Protein 2CFM (pdb70)

Foldseek 3Di:
DLVLLLVLLVVLVVDDFPVNLQSLLVVLLVDDLVCLQQVLQVNVLELDQQQPQFAQPDDPQLLLLLLVLQCPDSVQLVVVCVVVVASLLSSLVSLQNSCVVPNAFPDDDPVLLSVLSRVNSVQDPDPSSVVNSPSSSNVSSDHSSSSSSSSCSNNVHDRPDDPLSLLSSLVSLVADSVLLVQLVLFCGSSVSSSQCNPPNHVSSVPRHRDQPGDFFAAAAAAAALVRLCVLPLKWKKFQAAAAWKWKWWAAALDIWIATNQSHGQCVLCVVLSVQCSVFFAANTWMWMFGKFWADPVRDTDHNVLRVVSSVCPDPSPPVHTDIATAIEFIQDGDHRGQQAPFRLVRLVVVVVRTPDDPHYHHTDIDMDSDSVVLVVVQVVSVCPGFGMGAARGDGGRGPDHDSRHYHYGPAFWFWWWFFKFFQDDDVRNLWGQKTFTFAADSNSRDTWTAEMERAAADVVNRVVCRVLVVQFPDDDHRMTGGDGWWIFTWHAPAWDQDPPTPLRIHGHHIHTDGTPNSHTNNRGHHSVSSVSVNVVVVVCVPPDD

Secondary structure (DSSP, 8-state):
-HHHHHHHHHHHHT---HHHHHHHHHHHHHS-GGGTTTHHHHHTT-SS-TT--------HHHHHHHH---S--HHHHHHHHHHHS-HHHHHHHHHHHHTTT--------HHHHHHHHHHHHH--SSSHHHHHHHHHHHH----HHHHHHHHHHHHT------HHHHHHHH------HHHHHHH-----HHHHHHHHHHHHHHHHHH----TTSPPP--EEEES-HHHHHH----EEEE-B--SEEEEEEEETTEEEEE-TT--B-GGG-HHHHHHHHHHB-SSEEEEEEEEEEB-TTSSBPPTHHHHHHHH--S-TT---S-EEEEEEEEEEETTEE-TTS-HHHHHHHHHHHB---SSEEE--EEEES-HHHHHHHHHHHH----B--B-TT----TT--EEEEEEE-----EEEEEEEEEE-SGGGTTSEEEEEEEEE-TTT--EEEEEEE-SS--HHHHHHHH--GGGEEEEETTEEEE-S--EEEEE-SEEE--SSSTTS-EEES-EEEEE-TTS-GGGSPBHHHHHHHHHHHH--TT---

Structure (mmCIF, N/CA/C/O backbone):
data_2CFM
#
_entry.id   2CFM
#
_cell.length_a   60.866
_cell.length_b   87.399
_cell.length_c   62.648
_cell.angle_alpha   90.00
_cell.angle_beta   109.22
_cell.angle_gamma   90.00
#
_symmetry.space_group_name_H-M   'P 1 21 1'
#
loop_
_entity.id
_entity.type
_entity.pdbx_description
1 polymer 'THERMOSTABLE DNA LIGASE'
2 non-polymer 'MAGNESIUM ION'
3 non-polymer 'ADENOSINE MONOPHOSPHATE'
4 water water
#
loop_
_atom_site.group_PDB
_atom_site.id
_atom_site.type_symbol
_atom_site.label_atom_id
_atom_site.label_alt_id
_atom_site.label_comp_id
_atom_site.label_asym_id
_atom_site.label_entity_id
_atom_site.label_seq_id
_atom_site.pdbx_PDB_ins_code
_atom_site.Cartn_x
_atom_site.Cartn_y
_atom_site.Cartn_z
_atom_site.occupancy
_atom_site.B_iso_or_equiv
_atom_site.auth_seq_id
_atom_site.auth_comp_id
_atom_site.auth_asym_id
_atom_site.auth_atom_id
_atom_site.pdbx_PDB_model_num
ATOM 9 N N . ARG A 1 2 ? 74.810 6.379 26.468 1.00 20.79 2 ARG A N 1
ATOM 10 C CA . ARG A 1 2 ? 73.974 6.999 27.481 1.00 21.28 2 ARG A CA 1
ATOM 11 C C . ARG A 1 2 ? 72.726 7.643 26.901 1.00 17.86 2 ARG A C 1
ATOM 12 O O . ARG A 1 2 ? 72.754 8.215 25.814 1.00 15.84 2 ARG A O 1
ATOM 13 N N . TYR A 1 3 ? 71.623 7.545 27.632 1.00 15.22 3 TYR A N 1
ATOM 14 C CA . TYR A 1 3 ? 70.385 8.167 27.176 1.00 14.30 3 TYR A CA 1
ATOM 15 C C . TYR A 1 3 ? 70.598 9.686 27.102 1.00 14.37 3 TYR A C 1
ATOM 16 O O . TYR A 1 3 ? 69.899 10.389 26.376 1.00 15.18 3 TYR A O 1
ATOM 25 N N . LEU A 1 4 ? 71.559 10.191 27.874 1.00 14.55 4 LEU A N 1
ATOM 26 C CA . LEU A 1 4 ? 71.871 11.623 27.887 1.00 16.34 4 LEU A CA 1
ATOM 27 C C . LEU A 1 4 ? 72.241 12.108 26.479 1.00 14.68 4 LEU A C 1
ATOM 28 O O . LEU A 1 4 ? 71.869 13.199 26.069 1.00 13.61 4 LEU A O 1
ATOM 33 N N . GLU A 1 5 ? 72.995 11.298 25.745 1.00 14.94 5 GLU A N 1
ATOM 34 C CA . GLU A 1 5 ? 73.397 11.687 24.396 1.00 16.07 5 GLU A CA 1
ATOM 35 C C . GLU A 1 5 ? 72.175 11.822 23.499 1.00 14.72 5 GLU A C 1
ATOM 36 O O . GLU A 1 5 ? 72.118 12.696 22.631 1.00 14.43 5 GLU A O 1
ATOM 42 N N . LEU A 1 6 ? 71.195 10.960 23.723 1.00 13.78 6 LEU A N 1
ATOM 43 C CA . LEU A 1 6 ? 69.976 10.994 22.931 1.00 13.67 6 LEU A CA 1
ATOM 44 C C . LEU A 1 6 ? 69.156 12.213 23.370 1.00 12.56 6 LEU A C 1
ATOM 45 O O . LEU A 1 6 ? 68.587 12.917 22.543 1.00 12.73 6 LEU A O 1
ATOM 50 N N . ALA A 1 7 ? 69.114 12.475 24.669 1.00 10.90 7 ALA A N 1
ATOM 51 C CA . ALA A 1 7 ? 68.388 13.649 25.165 1.00 11.54 7 ALA A CA 1
ATOM 52 C C . ALA A 1 7 ? 69.036 14.903 24.584 1.00 11.25 7 ALA A C 1
ATOM 53 O O . ALA A 1 7 ? 68.332 15.858 24.237 1.00 13.10 7 ALA A O 1
ATOM 55 N N . GLN A 1 8 ? 70.361 14.895 24.492 1.00 12.02 8 GLN A N 1
ATOM 56 C CA . GLN A 1 8 ? 71.085 16.029 23.940 1.00 12.72 8 GLN A CA 1
ATOM 57 C C . GLN A 1 8 ? 70.784 16.232 22.467 1.00 12.70 8 GLN A C 1
ATOM 58 O O . GLN A 1 8 ? 70.799 17.370 21.972 1.00 12.62 8 GLN A O 1
ATOM 64 N N . LEU A 1 9 ? 70.505 15.128 21.772 1.00 12.32 9 LEU A N 1
ATOM 65 C CA . LEU A 1 9 ? 70.147 15.187 20.359 1.00 13.30 9 LEU A CA 1
ATOM 66 C C . LEU A 1 9 ? 68.759 15.830 20.256 1.00 11.76 9 LEU A C 1
ATOM 67 O O . LEU A 1 9 ? 68.544 16.735 19.450 1.00 12.90 9 LEU A O 1
ATOM 72 N N . TYR A 1 10 ? 67.812 15.371 21.065 1.00 12.27 10 TYR A N 1
ATOM 73 C CA . TYR A 1 10 ? 66.461 15.940 21.042 1.00 13.27 10 TYR A CA 1
ATOM 74 C C . TYR A 1 10 ? 66.527 17.450 21.241 1.00 14.56 10 TYR A C 1
ATOM 75 O O . TYR A 1 10 ? 65.868 18.225 20.553 1.00 13.77 10 TYR A O 1
ATOM 84 N N . GLN A 1 11 ? 67.339 17.859 22.201 1.00 14.25 11 GLN A N 1
ATOM 85 C CA . GLN A 1 11 ? 67.484 19.276 22.491 1.00 14.94 11 GLN A CA 1
ATOM 86 C C . GLN A 1 11 ? 68.034 20.041 21.286 1.00 15.49 11 GLN A C 1
ATOM 87 O O . GLN A 1 11 ? 67.517 21.108 20.938 1.00 16.59 11 GLN A O 1
ATOM 93 N N . LYS A 1 12 ? 69.077 19.516 20.657 1.00 14.90 12 LYS A N 1
ATOM 94 C CA . LYS A 1 12 ? 69.641 20.192 19.499 1.00 15.24 12 LYS A CA 1
ATOM 95 C C . LYS A 1 12 ? 68.602 20.252 18.387 1.00 16.25 12 LYS A C 1
ATOM 96 O O . LYS A 1 12 ? 68.497 21.256 17.676 1.00 18.25 12 LYS A O 1
ATOM 102 N N . LEU A 1 13 ? 67.843 19.172 18.224 1.00 14.19 13 LEU A N 1
ATOM 103 C CA . LEU A 1 13 ? 66.816 19.117 17.186 1.00 13.69 13 LEU A CA 1
ATOM 104 C C . LEU A 1 13 ? 65.759 20.184 17.428 1.00 17.17 13 LEU A C 1
ATOM 105 O O . LEU A 1 13 ? 65.275 20.827 16.495 1.00 16.62 13 LEU A O 1
ATOM 110 N N . GLU A 1 14 ? 65.397 20.384 18.684 1.00 17.36 14 GLU A N 1
ATOM 111 C CA . GLU A 1 14 ? 64.402 21.398 18.982 1.00 19.64 14 GLU A CA 1
ATOM 112 C C . GLU A 1 14 ? 64.948 22.811 18.801 1.00 21.02 14 GLU A C 1
ATOM 113 O O . GLU A 1 14 ? 64.180 23.763 18.620 1.00 23.00 14 GLU A O 1
ATOM 119 N N . LYS A 1 15 ? 66.265 22.961 18.848 1.00 20.14 15 LYS A N 1
ATOM 120 C CA . LYS A 1 15 ? 66.848 24.291 18.728 1.00 20.51 15 LYS A CA 1
ATOM 121 C C . LYS A 1 15 ? 67.115 24.776 17.312 1.00 19.86 15 LYS A C 1
ATOM 122 O O . LYS A 1 15 ? 67.681 25.844 17.103 1.00 20.99 15 LYS A O 1
ATOM 128 N N . THR A 1 16 ? 66.697 23.992 16.327 1.00 19.07 16 THR A N 1
ATOM 129 C CA . THR A 1 16 ? 66.855 24.417 14.948 1.00 16.59 16 THR A CA 1
ATOM 130 C C . THR A 1 16 ? 65.557 24.162 14.207 1.00 17.40 16 THR A C 1
ATOM 131 O O . THR A 1 16 ? 64.826 23.221 14.517 1.00 16.08 16 THR A O 1
ATOM 135 N N . THR A 1 17 ? 65.262 25.025 13.247 1.00 15.57 17 THR A N 1
ATOM 136 C CA . THR A 1 17 ? 64.063 24.895 12.439 1.00 16.93 17 THR A CA 1
ATOM 137 C C . THR A 1 17 ? 64.450 24.301 11.101 1.00 16.39 17 THR A C 1
ATOM 138 O O . THR A 1 17 ? 63.590 23.982 10.277 1.00 16.98 17 THR A O 1
ATOM 150 N N . LYS A 1 19 ? 65.611 21.768 8.350 1.00 17.50 19 LYS A N 1
ATOM 151 C CA . LYS A 1 19 ? 65.597 20.351 8.050 1.00 20.16 19 LYS A CA 1
ATOM 152 C C . LYS A 1 19 ? 67.001 19.798 7.778 1.00 17.12 19 LYS A C 1
ATOM 153 O O . LYS A 1 19 ? 67.313 18.707 8.229 1.00 15.72 19 LYS A O 1
ATOM 159 N N . LEU A 1 20 ? 67.845 20.539 7.061 1.00 16.14 20 LEU A N 1
ATOM 160 C CA . LEU A 1 20 ? 69.203 20.058 6.755 1.00 16.66 20 LEU A CA 1
ATOM 161 C C . LEU A 1 20 ? 70.059 19.905 7.991 1.00 13.98 20 LEU A C 1
ATOM 162 O O . LEU A 1 20 ? 70.904 19.011 8.071 1.00 12.95 20 LEU A O 1
ATOM 167 N N . ILE A 1 21 ? 69.864 20.803 8.943 1.00 12.08 21 ILE A N 1
ATOM 168 C CA . ILE A 1 21 ? 70.625 20.740 10.182 1.00 11.25 21 ILE A CA 1
ATOM 169 C C . ILE A 1 21 ? 70.113 19.542 10.982 1.00 10.54 21 ILE A C 1
ATOM 170 O O . ILE A 1 21 ? 70.890 18.793 11.556 1.00 11.92 21 ILE A O 1
ATOM 175 N N . LYS A 1 22 ? 68.799 19.372 11.025 1.00 12.32 22 LYS A N 1
ATOM 176 C CA . LYS A 1 22 ? 68.223 18.231 11.745 1.00 11.23 22 LYS A CA 1
ATOM 177 C C . LYS A 1 22 ? 68.726 16.911 11.144 1.00 12.32 22 LYS A C 1
ATOM 178 O O . LYS A 1 22 ? 69.066 15.981 11.862 1.00 11.98 22 LYS A O 1
ATOM 184 N N . THR A 1 23 ? 68.780 16.844 9.822 1.00 10.37 23 THR A N 1
ATOM 185 C CA . THR A 1 23 ? 69.228 15.625 9.145 1.00 12.02 23 THR A CA 1
ATOM 186 C C . THR A 1 23 ? 70.648 15.267 9.556 1.00 12.64 23 THR A C 1
ATOM 187 O O . THR A 1 23 ? 70.960 14.124 9.864 1.00 11.39 23 THR A O 1
ATOM 191 N N . ARG A 1 24 ? 71.487 16.286 9.587 1.00 11.59 24 ARG A N 1
ATOM 192 C CA . ARG A 1 24 ? 72.893 16.172 9.933 1.00 12.89 24 ARG A CA 1
ATOM 193 C C . ARG A 1 24 ? 73.017 15.687 11.358 1.00 11.84 24 ARG A C 1
ATOM 194 O O . ARG A 1 24 ? 73.784 14.790 11.661 1.00 10.81 24 ARG A O 1
ATOM 202 N N . LEU A 1 25 ? 72.287 16.341 12.245 1.00 11.91 25 LEU A N 1
ATOM 203 C CA . LEU A 1 25 ? 72.309 15.977 13.656 1.00 10.78 25 LEU A CA 1
ATOM 204 C C . LEU A 1 25 ? 71.943 14.510 13.839 1.00 11.61 25 LEU A C 1
ATOM 205 O O . LEU A 1 25 ? 72.629 13.761 14.558 1.00 11.69 25 LEU A O 1
ATOM 210 N N . VAL A 1 26 ? 70.861 14.102 13.194 1.00 10.29 26 VAL A N 1
ATOM 211 C CA . VAL A 1 26 ? 70.414 12.718 13.306 1.00 10.23 26 VAL A CA 1
ATOM 212 C C . VAL A 1 26 ? 71.427 11.763 12.692 1.00 10.13 26 VAL A C 1
ATOM 213 O O . VAL A 1 26 ? 71.695 10.712 13.256 1.00 11.54 26 VAL A O 1
ATOM 217 N N . ALA A 1 27 ? 71.975 12.120 11.539 1.00 11.14 27 ALA A N 1
ATOM 218 C CA . ALA A 1 27 ? 72.958 11.262 10.881 1.00 11.55 27 ALA A CA 1
ATOM 219 C C . ALA A 1 27 ? 74.192 11.088 11.759 1.00 12.26 27 ALA A C 1
ATOM 220 O O . ALA A 1 27 ? 74.688 9.973 11.938 1.00 14.42 27 ALA A O 1
ATOM 222 N N . ASP A 1 28 ? 74.692 12.188 12.305 1.00 12.56 28 ASP A N 1
ATOM 223 C CA . ASP A 1 28 ? 75.885 12.095 13.140 1.00 14.08 28 ASP A CA 1
ATOM 224 C C . ASP A 1 28 ? 75.632 11.198 14.332 1.00 13.60 28 ASP A C 1
ATOM 225 O O . ASP A 1 28 ? 76.490 10.396 14.729 1.00 13.81 28 ASP A O 1
ATOM 230 N N . PHE A 1 29 ? 74.452 11.332 14.902 1.00 13.14 29 PHE A N 1
ATOM 231 C CA . PHE A 1 29 ? 74.076 10.517 16.038 1.00 13.06 29 PHE A CA 1
ATOM 232 C C . PHE A 1 29 ? 74.002 9.038 15.604 1.00 14.00 29 PHE A C 1
ATOM 233 O O . PHE A 1 29 ? 74.577 8.161 16.261 1.00 15.18 29 PHE A O 1
ATOM 241 N N . LEU A 1 30 ? 73.319 8.763 14.491 1.00 12.14 30 LEU A N 1
ATOM 242 C CA . LEU A 1 30 ? 73.190 7.383 14.019 1.00 11.97 30 LEU A CA 1
ATOM 243 C C . LEU A 1 30 ? 74.555 6.733 13.879 1.00 13.82 30 LEU A C 1
ATOM 244 O O . LEU A 1 30 ? 74.711 5.552 14.171 1.00 13.63 30 LEU A O 1
ATOM 249 N N . LYS A 1 31 ? 75.537 7.502 13.432 1.00 14.61 31 LYS A N 1
ATOM 250 C CA . LYS A 1 31 ? 76.890 6.979 13.277 1.00 17.34 31 LYS A CA 1
ATOM 251 C C . LYS A 1 31 ? 77.494 6.520 14.599 1.00 18.27 31 LYS A C 1
ATOM 252 O O . LYS A 1 31 ? 78.365 5.649 14.608 1.00 18.36 31 LYS A O 1
ATOM 258 N N . LYS A 1 32 ? 77.068 7.118 15.705 1.00 17.91 32 LYS A N 1
ATOM 259 C CA . LYS A 1 32 ? 77.637 6.757 17.008 1.00 21.67 32 LYS A CA 1
ATOM 260 C C . LYS A 1 32 ? 76.894 5.665 17.747 1.00 21.81 32 LYS A C 1
ATOM 261 O O . LYS A 1 32 ? 77.415 5.099 18.696 1.00 22.32 32 LYS A O 1
ATOM 267 N N . VAL A 1 33 ? 75.668 5.393 17.319 1.00 21.46 33 VAL A N 1
ATOM 268 C CA . VAL A 1 33 ? 74.826 4.371 17.935 1.00 22.48 33 VAL A CA 1
ATOM 269 C C . VAL A 1 33 ? 75.466 2.984 17.827 1.00 22.41 33 VAL A C 1
ATOM 270 O O . VAL A 1 33 ? 75.962 2.621 16.771 1.00 21.96 33 VAL A O 1
ATOM 274 N N . PRO A 1 34 ? 75.484 2.208 18.930 1.00 21.99 34 PRO A N 1
ATOM 275 C CA . PRO A 1 34 ? 76.064 0.861 18.872 1.00 21.49 34 PRO A CA 1
ATOM 276 C C . PRO A 1 34 ? 75.216 0.038 17.891 1.00 22.45 34 PRO A C 1
ATOM 277 O O . PRO A 1 34 ? 73.993 0.226 17.813 1.00 19.86 34 PRO A O 1
ATOM 281 N N . ASP A 1 35 ? 75.851 -0.878 17.159 1.00 21.81 35 ASP A N 1
ATOM 282 C CA . ASP A 1 35 ? 75.136 -1.707 16.202 1.00 21.88 35 ASP A CA 1
ATOM 283 C C . ASP A 1 35 ? 73.850 -2.307 16.777 1.00 21.52 35 ASP A C 1
ATOM 284 O O . ASP A 1 35 ? 72.814 -2.286 16.117 1.00 20.94 35 ASP A O 1
ATOM 289 N N . ASP A 1 36 ? 73.884 -2.812 18.009 1.00 20.16 36 ASP A N 1
ATOM 290 C CA . ASP A 1 36 ? 72.682 -3.437 18.549 1.00 20.50 36 ASP A CA 1
ATOM 291 C C . ASP A 1 36 ? 71.574 -2.496 19.020 1.00 20.86 36 ASP A C 1
ATOM 292 O O . ASP A 1 36 ? 70.598 -2.940 19.620 1.00 23.53 36 ASP A O 1
ATOM 297 N N . HIS A 1 37 ? 71.724 -1.204 18.746 1.00 18.86 37 HIS A N 1
ATOM 298 C CA . HIS A 1 37 ? 70.700 -0.224 19.093 1.00 17.18 37 HIS A CA 1
ATOM 299 C C . HIS A 1 37 ? 70.004 0.221 17.793 1.00 15.55 37 HIS A C 1
ATOM 300 O O . HIS A 1 37 ? 68.925 0.803 17.824 1.00 15.67 37 HIS A O 1
ATOM 307 N N . LEU A 1 38 ? 70.619 -0.088 16.658 1.00 15.40 38 LEU A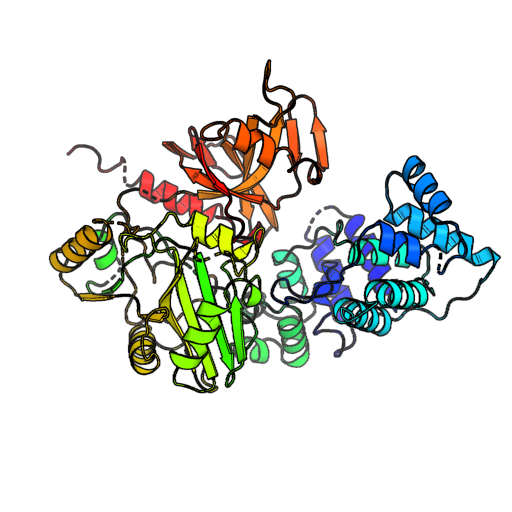 N 1
ATOM 308 C CA . LEU A 1 38 ? 70.081 0.359 15.372 1.00 15.95 38 LEU A CA 1
ATOM 309 C C . LEU A 1 38 ? 68.655 -0.053 15.064 1.00 16.23 38 LEU A C 1
ATOM 310 O O . LEU A 1 38 ? 67.899 0.724 14.475 1.00 14.99 38 LEU A O 1
ATOM 315 N N . GLU A 1 39 ? 68.262 -1.249 15.488 1.00 16.32 39 GLU A N 1
ATOM 316 C CA . GLU A 1 39 ? 66.918 -1.732 15.182 1.00 17.76 39 GLU A CA 1
ATOM 317 C C . GLU A 1 39 ? 65.797 -0.941 15.817 1.00 17.06 39 GLU A C 1
ATOM 318 O O . GLU A 1 39 ? 64.658 -0.966 15.345 1.00 15.27 39 GLU A O 1
ATOM 324 N N . PHE A 1 40 ? 66.103 -0.223 16.888 1.00 14.91 40 PHE A N 1
ATOM 325 C CA . PHE A 1 40 ? 65.074 0.573 17.515 1.00 15.82 40 PHE A CA 1
ATOM 326 C C . PHE A 1 40 ? 65.399 2.060 17.604 1.00 13.45 40 PHE A C 1
ATOM 327 O O . PHE A 1 40 ? 64.507 2.854 17.820 1.00 14.74 40 PHE A O 1
ATOM 335 N N . ILE A 1 41 ? 66.661 2.436 17.438 1.00 14.13 41 ILE A N 1
ATOM 336 C CA . ILE A 1 41 ? 67.027 3.842 17.594 1.00 13.96 41 ILE A CA 1
ATOM 337 C C . ILE A 1 41 ? 66.266 4.823 16.702 1.00 14.32 41 ILE A C 1
ATOM 338 O O . ILE A 1 41 ? 65.941 5.930 17.124 1.00 13.45 41 ILE A O 1
ATOM 343 N N . PRO A 1 42 ? 65.950 4.426 15.465 1.00 13.89 42 PRO A N 1
ATOM 344 C CA . PRO A 1 42 ? 65.223 5.379 14.624 1.00 13.95 42 PRO A CA 1
ATOM 345 C C . PRO A 1 42 ? 63.893 5.772 15.229 1.00 12.92 42 PRO A C 1
ATOM 346 O O . PRO A 1 42 ? 63.504 6.949 15.169 1.00 14.11 42 PRO A O 1
ATOM 350 N N . TYR A 1 43 ? 63.201 4.813 15.846 1.00 12.87 43 TYR A N 1
ATOM 351 C CA . TYR A 1 43 ? 61.924 5.141 16.448 1.00 13.45 43 TYR A CA 1
ATOM 352 C C . TYR A 1 43 ? 62.107 6.037 17.652 1.00 14.63 43 TYR A C 1
ATOM 353 O O . TYR A 1 43 ? 61.379 7.012 17.829 1.00 14.40 43 TYR A O 1
ATOM 362 N N . LEU A 1 44 ? 63.111 5.745 18.461 1.00 13.52 44 LEU A N 1
ATOM 363 C CA . LEU A 1 44 ? 63.370 6.578 19.625 1.00 14.18 44 LEU A CA 1
ATOM 364 C C . LEU A 1 44 ? 63.737 7.996 19.175 1.00 15.04 44 LEU A C 1
ATOM 365 O O . LEU A 1 44 ? 63.406 8.972 19.849 1.00 14.80 44 LEU A O 1
ATOM 370 N N . ILE A 1 45 ? 64.414 8.113 18.038 1.00 14.95 45 ILE A N 1
ATOM 371 C CA . ILE A 1 45 ? 64.783 9.429 17.517 1.00 17.79 45 ILE A CA 1
ATOM 372 C C . ILE A 1 45 ? 63.537 10.207 17.131 1.00 19.89 45 ILE A C 1
ATOM 373 O O . ILE A 1 45 ? 63.522 11.422 17.250 1.00 21.33 45 ILE A O 1
ATOM 378 N N . LEU A 1 46 ? 62.506 9.497 16.673 1.00 21.90 46 LEU A N 1
ATOM 379 C CA . LEU A 1 46 ? 61.223 10.103 16.311 1.00 25.39 46 LEU A CA 1
ATOM 380 C C . LEU A 1 46 ? 60.429 10.292 17.606 1.00 26.26 46 LEU A C 1
ATOM 381 O O . LEU A 1 46 ? 59.298 10.785 17.588 1.00 28.77 46 LEU A O 1
ATOM 386 N N . GLY A 1 47 ? 61.022 9.890 18.727 1.00 25.67 47 GLY A N 1
ATOM 387 C CA . GLY A 1 47 ? 60.355 10.007 20.016 1.00 23.72 47 GLY A CA 1
ATOM 388 C C . GLY A 1 47 ? 59.280 8.943 20.210 1.00 23.29 47 GLY A C 1
ATOM 389 O O . GLY A 1 47 ? 58.342 9.118 20.982 1.00 21.18 47 GLY A O 1
ATOM 390 N N . GLU A 1 48 ? 59.417 7.839 19.486 1.00 22.21 48 GLU A N 1
ATOM 391 C CA . GLU A 1 48 ? 58.471 6.731 19.563 1.00 23.25 48 GLU A CA 1
ATOM 392 C C . GLU A 1 48 ? 59.223 5.523 20.070 1.00 21.04 48 GLU A C 1
ATOM 393 O O . GLU A 1 48 ? 60.434 5.444 19.915 1.00 22.35 48 GLU A O 1
ATOM 399 N N . VAL A 1 49 ? 58.524 4.581 20.682 1.00 20.08 49 VAL A N 1
ATOM 400 C CA . VAL A 1 49 ? 59.204 3.391 21.141 1.00 19.92 49 VAL A CA 1
ATOM 401 C C . VAL A 1 49 ? 59.107 2.302 20.096 1.00 16.99 49 VAL A C 1
ATOM 402 O O . VAL A 1 49 ? 60.031 1.532 19.929 1.00 16.80 49 VAL A O 1
ATOM 406 N N . PHE A 1 50 ? 57.976 2.246 19.398 1.00 17.26 50 PHE A N 1
ATOM 407 C CA . PHE A 1 50 ? 57.759 1.213 18.392 1.00 15.64 50 PHE A CA 1
ATOM 408 C C . PHE A 1 50 ? 57.270 1.792 17.078 1.00 16.82 50 PHE A C 1
ATOM 409 O O . PHE A 1 50 ? 56.796 2.921 17.015 1.00 15.22 50 PHE A O 1
ATOM 417 N N . PRO A 1 51 ? 57.358 0.992 16.013 1.00 16.79 51 PRO A N 1
ATOM 418 C CA . PRO A 1 51 ? 56.898 1.412 14.689 1.00 17.06 51 PRO A CA 1
ATOM 419 C C . PRO A 1 51 ? 55.367 1.517 14.810 1.00 16.58 51 PRO A C 1
ATOM 420 O O . PRO A 1 51 ? 54.773 0.836 15.646 1.00 14.94 51 PRO A O 1
ATOM 424 N N . GLU A 1 52 ? 54.720 2.339 13.978 1.00 16.53 52 GLU A N 1
ATOM 425 C CA . GLU A 1 52 ? 53.262 2.489 14.058 1.00 17.97 52 GLU A CA 1
ATOM 426 C C . GLU A 1 52 ? 52.496 1.180 13.872 1.00 16.27 52 GLU A C 1
ATOM 427 O O . GLU A 1 52 ? 51.357 1.025 14.331 1.00 16.28 52 GLU A O 1
ATOM 433 N N . TRP A 1 53 ? 53.107 0.228 13.187 1.00 14.96 53 TRP A N 1
ATOM 434 C CA . TRP A 1 53 ? 52.437 -1.037 12.941 1.00 14.67 53 TRP A CA 1
ATOM 435 C C . TRP A 1 53 ? 52.585 -2.076 14.040 1.00 17.25 53 TRP A C 1
ATOM 436 O O . TRP A 1 53 ? 52.068 -3.181 13.934 1.00 15.75 53 TRP A O 1
ATOM 447 N N . ASP A 1 54 ? 53.272 -1.718 15.120 1.00 17.80 54 ASP A N 1
ATOM 448 C CA . ASP A 1 54 ? 53.500 -2.675 16.184 1.00 20.42 54 ASP A CA 1
ATOM 449 C C . ASP A 1 54 ? 52.353 -3.249 17.044 1.00 24.14 54 ASP A C 1
ATOM 450 O O . ASP A 1 54 ? 52.414 -4.405 17.449 1.00 28.23 54 ASP A O 1
ATOM 455 N N . GLU A 1 55 ? 51.317 -2.488 17.335 1.00 26.90 55 GLU A N 1
ATOM 456 C CA . GLU A 1 55 ? 50.225 -3.007 18.181 1.00 27.30 55 GLU A CA 1
ATOM 457 C C . GLU A 1 55 ? 50.538 -2.753 19.653 1.00 26.22 55 GLU A C 1
ATOM 458 O O . GLU A 1 55 ? 49.649 -2.446 20.447 1.00 26.00 55 GLU A O 1
ATOM 464 N N . ARG A 1 56 ? 51.807 -2.876 20.023 1.00 24.18 56 ARG A N 1
ATOM 465 C CA . ARG A 1 56 ? 52.172 -2.619 21.408 1.00 24.13 56 ARG A CA 1
ATOM 466 C C . ARG A 1 56 ? 52.050 -1.135 21.704 1.00 23.71 56 ARG A C 1
ATOM 467 O O . ARG A 1 56 ? 52.263 -0.293 20.833 1.00 22.73 56 ARG A O 1
ATOM 475 N N . GLU A 1 57 ? 51.672 -0.806 22.930 1.00 24.15 57 GLU A N 1
ATOM 476 C CA . GLU A 1 57 ? 51.585 0.594 23.301 1.00 24.53 57 GLU A CA 1
ATOM 477 C C . GLU A 1 57 ? 51.802 0.731 24.784 1.00 24.11 57 GLU A C 1
ATOM 478 O O . GLU A 1 57 ? 51.461 -0.165 25.536 1.00 21.19 57 GLU A O 1
ATOM 484 N N . LEU A 1 58 ? 52.413 1.832 25.201 1.00 24.93 58 LEU A N 1
ATOM 485 C CA . LEU A 1 58 ? 52.627 2.064 26.624 1.00 27.23 58 LEU A CA 1
ATOM 486 C C . LEU A 1 58 ? 51.231 2.466 27.079 1.00 29.02 58 LEU A C 1
ATOM 487 O O . LEU A 1 58 ? 50.674 3.438 26.579 1.00 33.44 58 LEU A O 1
ATOM 49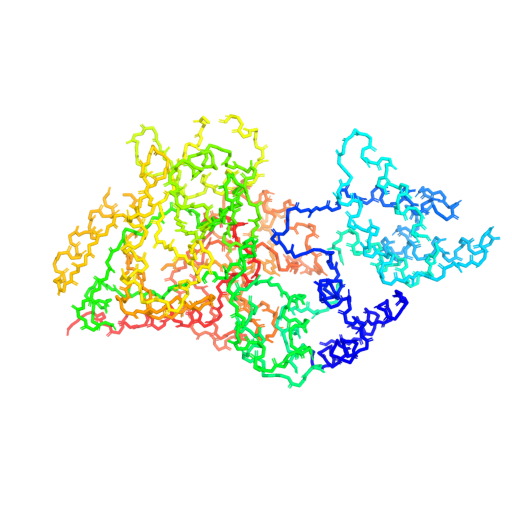2 N N . GLY A 1 59 ? 50.633 1.735 27.999 1.00 30.76 59 GLY A N 1
ATOM 493 C CA . GLY A 1 59 ? 49.297 2.143 28.403 1.00 28.64 59 GLY A CA 1
ATOM 494 C C . GLY A 1 59 ? 49.436 3.171 29.498 1.00 26.92 59 GLY A C 1
ATOM 495 O O . GLY A 1 59 ? 48.819 3.028 30.548 1.00 28.48 59 GLY A O 1
ATOM 496 N N . VAL A 1 60 ? 50.236 4.209 29.248 1.00 24.83 60 VAL A N 1
ATOM 497 C CA . VAL A 1 60 ? 50.494 5.249 30.251 1.00 24.10 60 VAL A CA 1
ATOM 498 C C . VAL A 1 60 ? 49.959 6.643 29.940 1.00 24.92 60 VAL A C 1
ATOM 499 O O . VAL A 1 60 ? 50.413 7.299 28.996 1.00 24.45 60 VAL A O 1
ATOM 503 N N . GLY A 1 61 ? 49.023 7.110 30.762 1.00 25.02 61 GLY A N 1
ATOM 504 C CA . GLY A 1 61 ? 48.471 8.439 30.568 1.00 25.96 61 GLY A CA 1
ATOM 505 C C . GLY A 1 61 ? 49.201 9.457 31.433 1.00 26.58 61 GLY A C 1
ATOM 506 O O . GLY A 1 61 ? 50.072 9.091 32.224 1.00 26.32 61 GLY A O 1
ATOM 507 N N . GLU A 1 62 ? 48.854 10.732 31.288 1.00 27.43 62 GLU A N 1
ATOM 508 C CA . GLU A 1 62 ? 49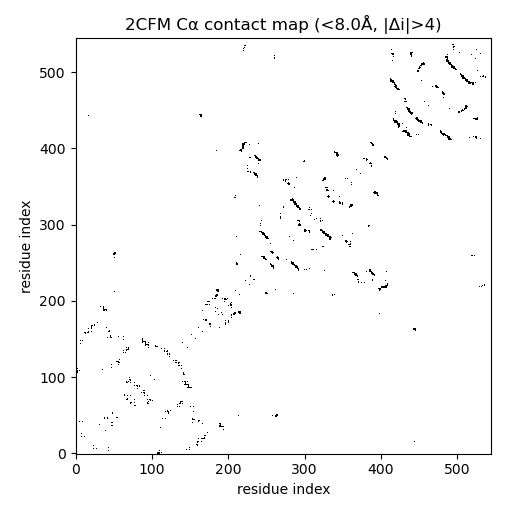.496 11.783 32.069 1.00 28.66 62 GLU A CA 1
ATOM 509 C C . GLU A 1 62 ? 49.496 11.493 33.562 1.00 29.03 62 GLU A C 1
ATOM 510 O O . GLU A 1 62 ? 50.512 11.654 34.234 1.00 28.66 62 GLU A O 1
ATOM 516 N N . LYS A 1 63 ? 48.352 11.081 34.088 1.00 29.09 63 LYS A N 1
ATOM 517 C CA . LYS A 1 63 ? 48.254 10.790 35.511 1.00 30.37 63 LYS A CA 1
ATOM 518 C C . LYS A 1 63 ? 49.208 9.683 35.942 1.00 28.36 63 LYS A C 1
ATOM 519 O O . LYS A 1 63 ? 49.948 9.840 36.916 1.00 29.25 63 LYS A O 1
ATOM 525 N N . LEU A 1 64 ? 49.202 8.567 35.226 1.00 27.06 64 LEU A N 1
ATOM 526 C CA . LEU A 1 64 ? 50.079 7.469 35.598 1.00 26.55 64 LEU A CA 1
ATOM 527 C C . LEU A 1 64 ? 51.546 7.891 35.536 1.00 25.60 64 LEU A C 1
ATOM 528 O O . LEU A 1 64 ? 52.348 7.496 36.385 1.00 24.75 64 LEU A O 1
ATOM 533 N N . LEU A 1 65 ? 51.888 8.693 34.530 1.00 24.37 65 LEU A N 1
ATOM 534 C CA . LEU A 1 65 ? 53.261 9.179 34.348 1.00 23.23 65 LEU A CA 1
ATOM 535 C C . LEU A 1 65 ? 53.673 10.023 35.555 1.00 23.79 65 LEU A C 1
ATOM 536 O O . LEU A 1 65 ? 54.748 9.847 36.133 1.00 22.43 65 LEU A O 1
ATOM 541 N N . ILE A 1 66 ? 52.808 10.969 35.898 1.00 23.98 66 ILE A N 1
ATOM 542 C CA . ILE A 1 66 ? 53.039 11.853 37.024 1.00 25.78 66 ILE A CA 1
ATOM 543 C C . ILE A 1 66 ? 53.198 11.041 38.301 1.00 24.89 66 ILE A C 1
ATOM 544 O O . ILE A 1 66 ? 54.018 11.372 39.168 1.00 25.43 66 ILE A O 1
ATOM 549 N N . LYS A 1 67 ? 52.403 9.985 38.422 1.00 26.00 67 LYS A N 1
ATOM 550 C CA . LYS A 1 67 ? 52.465 9.132 39.592 1.00 26.20 67 LYS A CA 1
ATOM 551 C C . LYS A 1 67 ? 53.840 8.485 39.661 1.00 25.92 67 LYS A C 1
ATOM 552 O O . LYS A 1 67 ? 54.457 8.425 40.723 1.00 25.67 67 LYS A O 1
ATOM 558 N N . ALA A 1 68 ? 54.323 8.002 38.518 1.00 23.78 68 ALA A N 1
ATOM 559 C CA . ALA A 1 68 ? 55.631 7.365 38.487 1.00 22.93 68 ALA A CA 1
ATOM 560 C C . ALA A 1 68 ? 56.730 8.367 38.817 1.00 20.80 68 ALA A C 1
ATOM 561 O O . ALA A 1 68 ? 57.653 8.051 39.556 1.00 23.53 68 ALA A O 1
ATOM 563 N N . VAL A 1 69 ? 56.641 9.575 38.269 1.00 21.07 69 VAL A N 1
ATOM 564 C CA . VAL A 1 69 ? 57.657 10.585 38.529 1.00 21.59 69 VAL A CA 1
ATOM 565 C C . VAL A 1 69 ? 57.628 10.985 39.996 1.00 21.92 69 VAL A C 1
ATOM 566 O O . VAL A 1 69 ? 58.670 11.153 40.622 1.00 22.56 69 VAL A O 1
ATOM 570 N N . ALA A 1 70 ? 56.430 11.126 40.540 1.00 24.57 70 ALA A N 1
ATOM 571 C CA . ALA A 1 70 ? 56.307 11.511 41.946 1.00 26.21 70 ALA A CA 1
ATOM 572 C C . ALA A 1 70 ? 56.988 10.450 42.799 1.00 27.17 70 ALA A C 1
ATOM 573 O O . ALA A 1 70 ? 57.724 10.765 43.732 1.00 28.00 70 ALA A O 1
ATOM 583 N N . ALA A 1 72 ? 59.332 8.402 41.857 1.00 28.72 72 ALA A N 1
ATOM 584 C CA . ALA A 1 72 ? 60.766 8.413 41.620 1.00 27.14 72 ALA A CA 1
ATOM 585 C C . ALA A 1 72 ? 61.510 9.604 42.207 1.00 26.62 72 ALA A C 1
ATOM 586 O O . ALA A 1 72 ? 62.699 9.501 42.516 1.00 26.94 72 ALA A O 1
ATOM 588 N N . THR A 1 73 ? 60.818 10.731 42.356 1.00 25.71 73 THR A N 1
ATOM 589 C CA . THR A 1 73 ? 61.441 11.950 42.841 1.00 26.06 73 THR A CA 1
ATOM 590 C C . THR A 1 73 ? 61.165 12.306 44.285 1.00 26.36 73 THR A C 1
ATOM 591 O O . THR A 1 73 ? 61.894 13.093 44.871 1.00 26.29 73 THR A O 1
ATOM 595 N N . GLY A 1 74 ? 60.109 11.746 44.850 1.00 28.36 74 GLY A N 1
ATOM 596 C CA . GLY A 1 74 ? 59.784 12.066 46.223 1.00 31.20 74 GLY A CA 1
ATOM 597 C C . GLY A 1 74 ? 58.948 13.329 46.248 1.00 32.06 74 GLY A C 1
ATOM 598 O O . GLY A 1 74 ? 58.603 13.828 47.314 1.00 32.37 74 GLY A O 1
ATOM 599 N N . ILE A 1 75 ? 58.635 13.851 45.062 1.00 32.40 75 ILE A N 1
ATOM 600 C CA . ILE A 1 75 ? 57.816 15.050 44.933 1.00 33.04 75 ILE A CA 1
ATOM 601 C C . ILE A 1 75 ? 56.357 14.665 44.688 1.00 33.93 75 ILE A C 1
ATOM 602 O O . ILE A 1 75 ? 56.063 13.850 43.813 1.00 33.43 75 ILE A O 1
ATOM 607 N N . ASP A 1 76 ? 55.451 15.267 45.452 1.00 34.31 76 ASP A N 1
ATOM 608 C CA . ASP A 1 76 ? 54.020 14.987 45.346 1.00 34.70 76 ASP A CA 1
ATOM 609 C C . ASP A 1 76 ? 53.455 15.185 43.944 1.00 32.07 76 ASP A C 1
ATOM 610 O O . ASP A 1 76 ? 53.809 16.127 43.247 1.00 30.55 76 ASP A O 1
ATOM 615 N N . ALA A 1 77 ? 52.545 14.300 43.554 1.00 32.05 77 ALA A N 1
ATOM 616 C CA . ALA A 1 77 ? 51.901 14.384 42.252 1.00 30.79 77 ALA A CA 1
ATOM 617 C C . ALA A 1 77 ? 51.230 15.742 42.152 1.00 30.77 77 ALA A C 1
ATOM 618 O O . ALA A 1 77 ? 51.284 16.405 41.118 1.00 30.50 77 ALA A O 1
ATOM 620 N N . LYS A 1 78 ? 50.607 16.163 43.246 1.00 30.27 78 LYS A N 1
ATOM 621 C CA . LYS A 1 78 ? 49.922 17.447 43.271 1.00 30.14 78 LYS A CA 1
ATOM 622 C C . LYS A 1 78 ? 50.930 18.554 42.972 1.00 28.68 78 LYS A C 1
ATOM 623 O O . LYS A 1 78 ? 50.643 19.475 42.204 1.00 27.73 78 LYS A O 1
ATOM 629 N N . GLU A 1 79 ? 52.122 18.456 43.559 1.00 27.91 79 GLU A N 1
ATOM 630 C CA . GLU A 1 79 ? 53.145 19.471 43.332 1.00 27.43 79 GLU A CA 1
ATOM 631 C C . GLU A 1 79 ? 53.543 19.506 41.864 1.00 27.34 79 GLU A C 1
ATOM 632 O O . GLU A 1 79 ? 53.720 20.578 41.278 1.00 25.73 79 GLU A O 1
ATOM 638 N N . ILE A 1 80 ? 53.694 18.324 41.274 1.00 27.11 80 ILE A N 1
ATOM 639 C CA . ILE A 1 80 ? 54.049 18.230 39.868 1.00 27.16 80 ILE A CA 1
ATOM 640 C C . ILE A 1 80 ? 52.922 18.877 39.059 1.00 27.26 80 ILE A C 1
ATOM 641 O O . ILE A 1 80 ? 53.183 19.626 38.122 1.00 25.43 80 ILE A O 1
ATOM 646 N N . GLU A 1 81 ? 51.678 18.585 39.445 1.00 29.09 81 GLU A N 1
ATOM 647 C CA . GLU A 1 81 ? 50.488 19.145 38.790 1.00 30.64 81 GLU A CA 1
ATOM 648 C C . GLU A 1 81 ? 50.507 20.661 38.931 1.00 30.34 81 GLU A C 1
ATOM 649 O O . GLU A 1 81 ? 50.299 21.391 37.966 1.00 28.87 81 GLU A O 1
ATOM 655 N N . GLU A 1 82 ? 50.745 21.136 40.149 1.00 30.34 82 GLU A N 1
ATOM 656 C CA . GLU A 1 82 ? 50.801 22.576 40.379 1.00 31.36 82 GLU A CA 1
ATOM 657 C C . GLU A 1 82 ? 51.926 23.210 39.566 1.00 29.00 82 GLU A C 1
ATOM 658 O O . GLU A 1 82 ? 51.808 24.339 39.105 1.00 28.34 82 GLU A O 1
ATOM 664 N N . SER A 1 83 ? 53.017 22.472 39.377 1.00 27.79 83 SER A N 1
ATOM 665 C CA . SER A 1 83 ? 54.131 22.980 38.594 1.00 26.99 83 SER A CA 1
ATOM 666 C C . SER A 1 83 ? 53.726 23.216 37.131 1.00 27.21 83 SER A C 1
ATOM 667 O O . SER A 1 83 ? 54.176 24.173 36.490 1.00 26.35 83 SER A O 1
ATOM 670 N N . VAL A 1 84 ? 52.890 22.327 36.605 1.00 28.92 84 VAL A N 1
ATOM 671 C CA . VAL A 1 84 ? 52.437 22.422 35.216 1.00 30.25 84 VAL A CA 1
ATOM 672 C C . VAL A 1 84 ? 51.655 23.710 34.991 1.00 32.40 84 VAL A C 1
ATOM 673 O O . VAL A 1 84 ? 51.644 24.258 33.889 1.00 32.26 84 VAL A O 1
ATOM 677 N N . LYS A 1 85 ? 50.992 24.187 36.040 1.00 33.70 85 LYS A N 1
ATOM 678 C CA . LYS A 1 85 ? 50.214 25.416 35.936 1.00 35.12 85 LYS A CA 1
ATOM 679 C C . LYS A 1 85 ? 51.132 26.607 35.735 1.00 34.71 85 LYS A C 1
ATOM 680 O O . LYS A 1 85 ? 50.744 27.591 35.124 1.00 35.41 85 LYS A O 1
ATOM 686 N N . ASP A 1 86 ? 52.356 26.511 36.240 1.00 34.89 86 ASP A N 1
ATOM 687 C CA . ASP A 1 86 ? 53.317 27.603 36.121 1.00 34.95 86 ASP A CA 1
ATOM 688 C C . ASP A 1 86 ? 54.249 27.430 34.944 1.00 34.83 86 ASP A C 1
ATOM 689 O O . ASP A 1 86 ? 54.751 28.401 34.379 1.00 35.57 86 ASP A O 1
ATOM 694 N N . THR A 1 87 ? 54.487 26.179 34.582 1.00 32.77 87 THR A N 1
ATOM 695 C CA . THR A 1 87 ? 55.395 25.863 33.502 1.00 31.63 87 THR A CA 1
ATOM 696 C C . THR A 1 87 ? 54.646 25.769 32.166 1.00 30.39 87 THR A C 1
ATOM 697 O O . THR A 1 87 ? 55.188 26.106 31.112 1.00 28.74 87 THR A O 1
ATOM 701 N N . GLY A 1 88 ? 53.397 25.318 32.228 1.00 29.04 88 GLY A N 1
ATOM 702 C CA . GLY A 1 88 ? 52.611 25.164 31.021 1.00 28.38 88 GLY A CA 1
ATOM 703 C C . GLY A 1 88 ? 53.044 23.939 30.234 1.00 28.92 88 GLY A C 1
ATOM 704 O O . GLY A 1 88 ? 52.567 23.708 29.116 1.00 28.61 88 GLY A O 1
ATOM 705 N N . ASP A 1 89 ? 53.950 23.146 30.810 1.00 26.88 89 ASP A N 1
ATOM 706 C CA . ASP A 1 89 ? 54.437 21.936 30.128 1.00 26.01 89 ASP A CA 1
ATOM 707 C C . ASP A 1 89 ? 54.808 20.825 31.113 1.00 24.85 89 ASP A C 1
ATOM 708 O O . ASP A 1 89 ? 55.679 21.018 31.955 1.00 23.71 89 ASP A O 1
ATOM 713 N N . LEU A 1 90 ? 54.167 19.665 30.995 1.00 23.39 90 LEU A N 1
ATOM 714 C CA . LEU A 1 90 ? 54.437 18.558 31.907 1.00 23.88 90 LEU A CA 1
ATOM 715 C C . LEU A 1 90 ? 55.896 18.100 31.826 1.00 23.23 90 LEU A C 1
ATOM 716 O O . LEU A 1 90 ? 56.525 17.827 32.845 1.00 22.27 90 LEU A O 1
ATOM 721 N N . GLY A 1 91 ? 56.429 18.033 30.611 1.00 23.60 91 GLY A N 1
ATOM 722 C CA . GLY A 1 91 ? 57.814 17.622 30.443 1.00 23.63 91 GLY A CA 1
ATOM 723 C C . GLY A 1 91 ? 58.760 18.481 31.263 1.00 22.27 91 GLY A C 1
ATOM 724 O O . GLY A 1 91 ? 59.605 17.970 31.989 1.00 22.73 91 GLY A O 1
ATOM 725 N N . GLU A 1 92 ? 58.605 19.796 31.147 1.00 22.55 92 GLU A N 1
ATOM 726 C CA . GLU A 1 92 ? 59.442 20.743 31.877 1.00 22.27 92 GLU A CA 1
ATOM 727 C C . GLU A 1 92 ? 59.246 20.617 33.378 1.00 21.98 92 GLU A C 1
ATOM 728 O O . GLU A 1 92 ? 60.204 20.759 34.147 1.00 20.96 92 GLU A O 1
ATOM 734 N N . SER A 1 93 ? 58.009 20.357 33.796 1.00 20.78 93 SER A N 1
ATOM 735 C CA . SER A 1 93 ? 57.713 20.213 35.210 1.00 20.35 93 SER A CA 1
ATOM 736 C C . SER A 1 93 ? 58.283 18.911 35.745 1.00 21.80 93 SER A C 1
ATOM 737 O O . SER A 1 93 ? 58.686 18.830 36.909 1.00 20.26 93 SER A O 1
ATOM 740 N N . ILE A 1 94 ? 58.303 17.887 34.897 1.00 19.92 94 ILE A N 1
ATOM 741 C CA . ILE A 1 94 ? 58.853 16.610 35.324 1.00 19.06 94 ILE A CA 1
ATOM 742 C C . ILE A 1 94 ? 60.358 16.781 35.489 1.00 18.37 94 ILE A C 1
ATOM 743 O O . ILE A 1 94 ? 60.950 16.232 36.424 1.00 19.59 94 ILE A O 1
ATOM 748 N N . ALA A 1 95 ? 60.962 17.566 34.603 1.00 17.63 95 ALA A N 1
ATOM 749 C CA . ALA A 1 95 ? 62.391 17.839 34.662 1.00 18.93 95 ALA A CA 1
ATOM 750 C C . ALA A 1 95 ? 62.697 18.525 35.992 1.00 19.41 95 ALA A C 1
ATOM 751 O O . ALA A 1 95 ? 63.712 18.253 36.632 1.00 19.34 95 ALA A O 1
ATOM 753 N N . LEU A 1 96 ? 61.807 19.426 36.402 1.00 20.18 96 LEU A N 1
ATOM 754 C CA . LEU A 1 96 ? 61.981 20.140 37.661 1.00 21.11 96 LEU A CA 1
ATOM 755 C C . LEU A 1 96 ? 61.892 19.193 38.844 1.00 22.46 96 LEU A C 1
ATOM 756 O O . LEU A 1 96 ? 62.696 19.276 39.781 1.00 24.47 96 LEU A O 1
ATOM 761 N N . ALA A 1 97 ? 60.917 18.291 38.806 1.00 22.02 97 ALA A N 1
ATOM 762 C CA . ALA A 1 97 ? 60.750 17.340 39.885 1.00 21.70 97 ALA A CA 1
ATOM 763 C C . ALA A 1 97 ? 62.044 16.550 40.003 1.00 23.00 97 ALA A C 1
ATOM 764 O O . ALA A 1 97 ? 62.593 16.400 41.093 1.00 23.33 97 ALA A O 1
ATOM 766 N N . VAL A 1 98 ? 62.544 16.065 38.870 1.00 21.87 98 VAL A N 1
ATOM 767 C CA . VAL A 1 98 ? 63.771 15.284 38.862 1.00 21.92 98 VAL A CA 1
ATOM 768 C C . VAL A 1 98 ? 64.962 16.107 39.328 1.00 23.56 98 VAL A C 1
ATOM 769 O O . VAL A 1 98 ? 65.872 15.586 39.980 1.00 23.23 98 VAL A O 1
ATOM 773 N N . LYS A 1 99 ? 64.945 17.395 39.006 1.00 24.03 99 LYS A N 1
ATOM 774 C CA . LYS A 1 99 ? 66.017 18.302 39.402 1.00 27.00 99 LYS A CA 1
ATOM 775 C C . LYS A 1 99 ? 66.007 18.474 40.925 1.00 29.34 99 LYS A C 1
ATOM 776 O O . LYS A 1 99 ? 67.057 18.522 41.567 1.00 28.54 99 LYS A O 1
ATOM 778 N N . LYS A 1 100 ? 64.808 18.555 41.492 1.00 31.30 100 LYS A N 1
ATOM 779 C CA . LYS A 1 100 ? 64.630 18.704 42.928 1.00 33.44 100 LYS A CA 1
ATOM 780 C C . LYS A 1 100 ? 64.955 17.399 43.658 1.00 34.79 100 LYS A C 1
ATOM 781 O O . LYS A 1 100 ? 65.357 17.420 44.819 1.00 35.38 100 LYS A O 1
ATOM 787 N N . LYS A 1 101 ? 64.782 16.269 42.976 1.00 35.11 101 LYS A N 1
ATOM 788 C CA . LYS A 1 101 ? 65.046 14.960 43.568 1.00 34.93 101 LYS A CA 1
ATOM 789 C C . LYS A 1 101 ? 66.469 14.889 44.101 1.00 36.05 101 LYS A C 1
ATOM 790 O O . LYS A 1 101 ? 66.754 14.135 45.041 1.00 36.67 101 LYS A O 1
ATOM 796 N N . LYS A 1 102 ? 67.353 15.682 43.503 1.00 36.55 102 LYS A N 1
ATOM 797 C CA . LYS A 1 102 ? 68.761 15.728 43.893 1.00 38.13 102 LYS A CA 1
ATOM 798 C C . LYS A 1 102 ? 68.969 15.932 45.388 1.00 38.95 102 LYS A C 1
ATOM 799 O O . LYS A 1 102 ? 69.948 15.449 45.959 1.00 39.22 102 LYS A O 1
ATOM 805 N N . GLN A 1 103 ? 68.052 16.670 46.013 1.00 40.47 103 GLN A N 1
ATOM 806 C CA . GLN A 1 103 ? 68.130 16.971 47.440 1.00 40.36 103 GLN A CA 1
ATOM 807 C C . GLN A 1 103 ? 68.055 15.739 48.343 1.00 40.45 103 GLN A C 1
ATOM 808 O O . GLN A 1 103 ? 68.710 15.696 49.392 1.00 41.77 103 GLN A O 1
ATOM 810 N N . LYS A 1 104 ? 67.267 14.742 47.942 1.00 39.15 104 LYS A N 1
ATOM 811 C CA . LYS A 1 104 ? 67.105 13.525 48.739 1.00 37.74 104 LYS A CA 1
ATOM 812 C C . LYS A 1 104 ? 67.856 12.307 48.186 1.00 36.63 104 LYS A C 1
ATOM 813 O O . LYS A 1 104 ? 68.143 11.369 48.926 1.00 36.73 104 LYS A O 1
ATOM 815 N N . SER A 1 105 ? 68.166 12.322 46.891 1.00 36.24 105 SER A N 1
ATOM 816 C CA . SER A 1 105 ? 68.888 11.220 46.244 1.00 34.69 105 SER A CA 1
ATOM 817 C C . SER A 1 105 ? 69.729 11.810 45.108 1.00 33.31 105 SER A C 1
ATOM 818 O O . SER A 1 105 ? 69.376 11.713 43.931 1.00 33.60 105 SER A O 1
ATOM 821 N N . PHE A 1 106 ? 70.862 12.392 45.494 1.00 30.93 106 PHE A N 1
ATOM 822 C CA . PHE A 1 106 ? 71.777 13.082 44.601 1.00 27.46 106 PHE A CA 1
ATOM 823 C C . PHE A 1 106 ? 72.457 12.370 43.434 1.00 26.20 106 PHE A C 1
ATOM 824 O O . PHE A 1 106 ? 72.576 12.967 42.362 1.00 26.15 106 PHE A O 1
ATOM 832 N N . PHE A 1 107 ? 72.915 11.130 43.615 1.00 20.31 107 PHE A N 1
ATOM 833 C CA . PHE A 1 107 ? 73.593 10.423 42.526 1.00 19.23 107 PHE A CA 1
ATOM 834 C C . PHE A 1 107 ? 72.699 9.485 41.738 1.00 17.96 107 PHE A C 1
ATOM 835 O O . PHE A 1 107 ? 71.945 8.684 42.307 1.00 19.69 107 PHE A O 1
ATOM 843 N N . SER A 1 108 ? 72.795 9.592 40.421 1.00 16.64 108 SER A N 1
ATOM 844 C CA . SER A 1 108 ? 72.030 8.743 39.525 1.00 15.25 108 SER A CA 1
ATOM 845 C C . SER A 1 108 ? 72.954 7.660 38.987 1.00 13.93 108 SER A C 1
ATOM 846 O O . SER A 1 108 ? 74.160 7.840 38.943 1.00 13.88 108 SER A O 1
ATOM 849 N N . GLN A 1 109 ? 72.377 6.533 38.594 1.00 12.70 109 GLN A N 1
ATOM 850 C CA . GLN A 1 109 ? 73.132 5.469 37.933 1.00 13.28 109 GLN A CA 1
ATOM 851 C C . GLN A 1 109 ? 72.696 5.885 36.526 1.00 13.67 109 GLN A C 1
ATOM 852 O O . GLN A 1 109 ? 71.540 5.667 36.149 1.00 12.62 109 GLN A O 1
ATOM 858 N N . PRO A 1 110 ? 73.611 6.484 35.750 1.00 14.48 110 PRO A N 1
ATOM 859 C CA . PRO A 1 110 ? 73.361 6.983 34.397 1.00 15.97 110 PRO A CA 1
ATOM 860 C C . PRO A 1 110 ? 72.569 6.073 33.490 1.00 15.46 110 PRO A C 1
ATOM 861 O O . PRO A 1 110 ? 72.928 4.921 33.243 1.00 15.81 110 PRO A O 1
ATOM 865 N N . LEU A 1 111 ? 71.471 6.629 33.002 1.00 13.13 111 LEU A N 1
ATOM 866 C CA . LEU A 1 111 ? 70.576 5.901 32.133 1.00 12.09 111 LEU A CA 1
ATOM 867 C C . LEU A 1 111 ? 71.233 5.564 30.835 1.00 12.79 111 LEU A C 1
ATOM 868 O O . LEU A 1 111 ? 71.913 6.402 30.228 1.00 15.33 111 LEU A O 1
ATOM 873 N N . THR A 1 112 ? 71.047 4.327 30.399 1.00 13.43 112 THR A N 1
ATOM 874 C CA . THR A 1 112 ? 71.578 3.952 29.101 1.00 11.55 112 THR A CA 1
ATOM 875 C C . THR A 1 112 ? 70.375 3.932 28.169 1.00 11.47 112 THR A C 1
ATOM 876 O O . THR A 1 112 ? 69.244 3.776 28.607 1.00 11.72 112 THR A O 1
ATOM 880 N N . ILE A 1 113 ? 70.619 4.105 26.885 1.00 13.02 113 ILE A N 1
ATOM 881 C CA . ILE A 1 113 ? 69.525 4.039 25.936 1.00 13.20 113 ILE A CA 1
ATOM 882 C C . ILE A 1 113 ? 68.918 2.651 26.044 1.00 14.56 113 ILE A C 1
ATOM 883 O O . ILE A 1 113 ? 67.699 2.484 26.010 1.00 14.03 113 ILE A O 1
ATOM 888 N N . LYS A 1 114 ? 69.775 1.644 26.183 1.00 15.82 114 LYS A N 1
ATOM 889 C CA . LYS A 1 114 ? 69.316 0.269 26.307 1.00 15.44 114 LYS A CA 1
ATOM 890 C C . LYS A 1 114 ? 68.328 0.105 27.457 1.00 15.85 114 LYS A C 1
ATOM 891 O O . LYS A 1 114 ? 67.259 -0.493 27.312 1.00 15.20 114 LYS A O 1
ATOM 897 N N . ARG A 1 115 ? 68.675 0.655 28.618 1.00 12.03 115 ARG A N 1
ATOM 898 C CA . ARG A 1 115 ? 67.789 0.522 29.765 1.00 11.15 115 ARG A CA 1
ATOM 899 C C . ARG A 1 115 ? 66.468 1.233 29.539 1.00 11.71 115 ARG A C 1
ATOM 900 O O . ARG A 1 115 ? 65.410 0.734 29.905 1.00 12.42 115 ARG A O 1
ATOM 908 N N . VAL A 1 116 ? 66.523 2.403 28.925 1.00 11.28 116 VAL A N 1
ATOM 909 C CA . VAL A 1 116 ? 65.291 3.130 28.699 1.00 12.73 116 VAL A CA 1
ATOM 910 C C . VAL A 1 116 ? 64.413 2.355 27.730 1.00 12.72 116 VAL A C 1
ATOM 911 O O . VAL A 1 116 ? 63.211 2.157 27.959 1.00 12.41 116 VAL A O 1
ATOM 915 N N . TYR A 1 117 ? 65.022 1.911 26.648 1.00 12.60 117 TYR A N 1
ATOM 916 C CA . TYR A 1 117 ? 64.260 1.187 25.648 1.00 14.14 117 TYR A CA 1
ATOM 917 C C . TYR A 1 117 ? 63.690 -0.099 26.234 1.00 14.74 117 TYR A C 1
ATOM 918 O O . TYR A 1 117 ? 62.493 -0.367 26.129 1.00 14.33 117 TYR A O 1
ATOM 927 N N . GLN A 1 118 ? 64.533 -0.900 26.873 1.00 16.19 118 GLN A N 1
ATOM 928 C CA . GLN A 1 118 ? 64.031 -2.136 27.455 1.00 16.21 118 GLN A CA 1
ATOM 929 C C . GLN A 1 118 ? 62.921 -1.888 28.467 1.00 15.79 118 GLN A C 1
ATOM 930 O O . GLN A 1 118 ? 61.983 -2.679 28.580 1.00 15.33 118 GLN A O 1
ATOM 936 N N . THR A 1 119 ? 63.013 -0.789 29.208 1.00 15.99 119 THR A N 1
ATOM 937 C CA . THR A 1 119 ? 61.979 -0.472 30.185 1.00 16.53 119 THR A CA 1
ATOM 938 C C . THR A 1 119 ? 60.673 -0.119 29.501 1.00 16.19 119 THR A C 1
ATOM 939 O O . THR A 1 119 ? 59.610 -0.621 29.868 1.00 16.97 119 THR A O 1
ATOM 943 N N . LEU A 1 120 ? 60.754 0.744 28.494 1.00 15.57 120 LEU A N 1
ATOM 944 C CA . LEU A 1 120 ? 59.541 1.141 27.805 1.00 15.06 120 LEU A CA 1
ATOM 945 C C . LEU A 1 120 ? 58.873 -0.081 27.180 1.00 13.96 120 LEU A C 1
ATOM 946 O O . LEU A 1 120 ? 57.651 -0.243 27.233 1.00 14.37 120 LEU A O 1
ATOM 951 N N . VAL A 1 121 ? 59.676 -0.972 26.626 1.00 13.30 121 VAL A N 1
ATOM 952 C CA . VAL A 1 121 ? 59.109 -2.166 26.024 1.00 16.07 121 VAL A CA 1
ATOM 953 C C . VAL A 1 121 ? 58.400 -2.996 27.097 1.00 17.12 121 VAL A C 1
ATOM 954 O O . VAL A 1 121 ? 57.292 -3.477 26.882 1.00 17.71 121 VAL A O 1
ATOM 958 N N . LYS A 1 122 ? 59.033 -3.156 28.259 1.00 19.08 122 LYS A N 1
ATOM 959 C CA . LYS A 1 122 ? 58.422 -3.929 29.333 1.00 21.26 122 LYS A CA 1
ATOM 960 C C . LYS A 1 122 ? 57.123 -3.290 29.774 1.00 20.97 122 LYS A C 1
ATOM 961 O O . LYS A 1 122 ? 56.152 -3.985 30.058 1.00 19.49 122 LYS A O 1
ATOM 967 N N . VAL A 1 123 ? 57.110 -1.962 29.818 1.00 20.24 123 VAL A N 1
ATOM 968 C CA . VAL A 1 123 ? 55.924 -1.223 30.215 1.00 18.64 123 VAL A CA 1
ATOM 969 C C . VAL A 1 123 ? 54.782 -1.529 29.243 1.00 20.87 123 VAL A C 1
ATOM 970 O O . VAL A 1 123 ? 53.657 -1.875 29.641 1.00 19.78 123 VAL A O 1
ATOM 974 N N . ALA A 1 124 ? 55.081 -1.418 27.959 1.00 20.16 124 ALA A N 1
ATOM 975 C CA . ALA A 1 124 ? 54.071 -1.677 26.958 1.00 21.69 124 ALA A CA 1
ATOM 976 C C . ALA A 1 124 ? 53.560 -3.118 27.039 1.00 23.54 124 ALA A C 1
ATOM 977 O O . ALA A 1 124 ? 52.375 -3.370 26.836 1.00 24.51 124 ALA A O 1
ATOM 979 N N . GLU A 1 125 ? 54.439 -4.060 27.364 1.00 25.46 125 GLU A N 1
ATOM 980 C CA . GLU A 1 125 ? 54.040 -5.465 27.427 1.00 26.89 125 GLU A CA 1
ATOM 981 C C . GLU A 1 125 ? 53.386 -5.862 28.746 1.00 28.19 125 GLU A C 1
ATOM 982 O O . GLU A 1 125 ? 52.927 -6.990 28.901 1.00 28.55 125 GLU A O 1
ATOM 988 N N . THR A 1 126 ? 53.334 -4.929 29.691 1.00 30.03 126 THR A N 1
ATOM 989 C CA . THR A 1 126 ? 52.721 -5.179 30.987 1.00 33.01 126 THR A CA 1
ATOM 990 C C . THR A 1 126 ? 51.251 -4.795 30.884 1.00 35.80 126 THR A C 1
ATOM 991 O O . THR A 1 126 ? 50.905 -3.623 31.003 1.00 36.62 126 THR A O 1
ATOM 995 N N . THR A 1 127 ? 50.392 -5.781 30.647 1.00 38.32 127 THR A N 1
ATOM 996 C CA . THR A 1 127 ? 48.958 -5.523 30.527 1.00 41.89 127 THR A CA 1
ATOM 997 C C . THR A 1 127 ? 48.128 -6.501 31.360 1.00 43.49 127 THR A C 1
ATOM 998 O O . THR A 1 127 ? 46.899 -6.403 31.398 1.00 45.58 127 THR A O 1
ATOM 1000 N N . GLY A 1 128 ? 48.804 -7.424 32.039 1.00 45.02 128 GLY A N 1
ATOM 1001 C CA . GLY A 1 128 ? 48.119 -8.418 32.856 1.00 46.87 128 GLY A CA 1
ATOM 1002 C C . GLY A 1 128 ? 47.078 -7.938 33.861 1.00 47.62 128 GLY A C 1
ATOM 1003 O O . GLY A 1 128 ? 46.160 -7.184 33.525 1.00 48.86 128 GLY A O 1
ATOM 1004 N N . GLU A 1 129 ? 47.215 -8.392 35.105 1.00 47.65 129 GLU A N 1
ATOM 1005 C CA . GLU A 1 129 ? 46.287 -8.023 36.169 1.00 47.19 129 GLU A CA 1
ATOM 1006 C C . GLU A 1 129 ? 46.477 -6.567 36.557 1.00 46.49 129 GLU A C 1
ATOM 1007 O O . GLU A 1 129 ? 45.816 -5.683 36.011 1.00 48.20 129 GLU A O 1
ATOM 1009 N N . GLY A 1 130 ? 47.372 -6.320 37.509 1.00 44.76 130 GLY A N 1
ATOM 1010 C CA . GLY A 1 130 ? 47.631 -4.957 37.940 1.00 42.35 130 GLY A CA 1
ATOM 1011 C C . GLY A 1 130 ? 48.678 -4.287 37.066 1.00 40.88 130 GLY A C 1
ATOM 1012 O O . GLY A 1 130 ? 49.668 -3.749 37.563 1.00 39.73 130 GLY A O 1
ATOM 1013 N N . SER A 1 131 ? 48.455 -4.315 35.757 1.00 39.16 131 SER A N 1
ATOM 1014 C CA . SER A 1 131 ? 49.387 -3.720 34.811 1.00 37.50 131 SER A CA 1
ATOM 1015 C C . SER A 1 131 ? 49.748 -2.278 35.157 1.00 36.68 131 SER A C 1
ATOM 1016 O O . SER A 1 131 ? 50.922 -1.899 35.103 1.00 35.80 131 SER A O 1
ATOM 1019 N N . GLN A 1 132 ? 48.745 -1.480 35.515 1.00 35.32 132 GLN A N 1
ATOM 1020 C CA . GLN A 1 132 ? 48.977 -0.078 35.841 1.00 35.35 132 GLN A CA 1
ATOM 1021 C C . GLN A 1 132 ? 50.038 0.161 36.913 1.00 34.82 132 GLN A C 1
ATOM 1022 O O . GLN A 1 132 ? 50.926 0.991 36.720 1.00 35.47 132 GLN A O 1
ATOM 1028 N N . ASP A 1 133 ? 49.950 -0.555 38.036 1.00 34.07 133 ASP A N 1
ATOM 1029 C CA . ASP A 1 133 ? 50.923 -0.399 39.123 1.00 32.12 133 ASP A CA 1
ATOM 1030 C C . ASP A 1 133 ? 52.308 -0.850 38.683 1.00 29.65 133 ASP A C 1
ATOM 1031 O O . ASP A 1 133 ? 53.310 -0.268 39.089 1.00 28.99 133 ASP A O 1
ATOM 1036 N N . LYS A 1 134 ? 52.356 -1.901 37.869 1.00 27.48 134 LYS A N 1
ATOM 1037 C CA . LYS A 1 134 ? 53.624 -2.415 37.383 1.00 25.87 134 LYS A CA 1
ATOM 1038 C C . LYS A 1 134 ? 54.251 -1.366 36.466 1.00 25.08 134 LYS A C 1
ATOM 1039 O O . LYS A 1 134 ? 55.446 -1.087 36.560 1.00 24.84 134 LYS A O 1
ATOM 1041 N N . LYS A 1 135 ? 53.444 -0.780 35.586 1.00 23.47 135 LYS A N 1
ATOM 1042 C CA . LYS A 1 135 ? 53.953 0.252 34.688 1.00 23.14 135 LYS A CA 1
ATOM 1043 C C . LYS A 1 135 ? 54.478 1.438 35.494 1.00 23.15 135 LYS A C 1
ATOM 1044 O O . LYS A 1 135 ? 55.530 1.998 35.178 1.00 22.22 135 LYS A O 1
ATOM 1050 N N . VAL A 1 136 ? 53.744 1.841 36.525 1.00 23.18 136 VAL A N 1
ATOM 1051 C CA . VAL A 1 136 ? 54.204 2.960 37.333 1.00 24.10 136 VAL A CA 1
ATOM 1052 C C . VAL A 1 136 ? 55.576 2.644 37.922 1.00 22.03 136 VAL A C 1
ATOM 1053 O O . VAL A 1 136 ? 56.475 3.488 37.902 1.00 21.41 136 VAL A O 1
ATOM 1057 N N . LYS A 1 137 ? 55.732 1.429 38.435 1.00 23.10 137 LYS A N 1
ATOM 1058 C CA . LYS A 1 137 ? 56.996 1.015 39.054 1.00 24.84 137 LYS A CA 1
ATOM 1059 C C . LYS A 1 137 ? 58.169 0.983 38.071 1.00 23.75 137 LYS A C 1
ATOM 1060 O O . LYS A 1 137 ? 59.266 1.421 38.399 1.00 22.35 137 LYS A O 1
ATOM 1066 N N . TYR A 1 138 ? 57.938 0.445 36.877 1.00 22.68 138 TYR A N 1
ATOM 1067 C CA . TYR A 1 138 ? 58.995 0.378 35.866 1.00 21.45 138 TYR A CA 1
ATOM 1068 C C . TYR A 1 138 ? 59.437 1.782 35.501 1.00 19.27 138 TYR A C 1
ATOM 1069 O O . TYR A 1 138 ? 60.629 2.061 35.379 1.00 16.86 138 TYR A O 1
ATOM 1078 N N . LEU A 1 139 ? 58.464 2.668 35.322 1.00 17.71 139 LEU A N 1
ATOM 1079 C CA . LEU A 1 139 ? 58.770 4.033 34.964 1.00 16.55 139 LEU A CA 1
ATOM 1080 C C . LEU A 1 139 ? 59.440 4.739 36.114 1.00 16.45 139 LEU A C 1
ATOM 1081 O O . LEU A 1 139 ? 60.367 5.508 35.911 1.00 15.95 139 LEU A O 1
ATOM 1086 N N . ALA A 1 140 ? 58.970 4.489 37.333 1.00 17.90 140 ALA A N 1
ATOM 1087 C CA . ALA A 1 140 ? 59.595 5.139 38.474 1.00 18.65 140 ALA A CA 1
ATOM 1088 C C . ALA A 1 140 ? 61.078 4.734 38.538 1.00 19.13 140 ALA A C 1
ATOM 1089 O O . ALA A 1 140 ? 61.948 5.582 38.782 1.00 20.03 140 ALA A O 1
ATOM 1091 N N . ASP A 1 141 ? 61.354 3.447 38.322 1.00 20.33 141 ASP A N 1
ATOM 1092 C CA . ASP A 1 141 ? 62.730 2.934 38.362 1.00 21.19 141 ASP A CA 1
ATOM 1093 C C . ASP A 1 141 ? 63.604 3.741 37.403 1.00 20.19 141 ASP A C 1
ATOM 1094 O O . ASP A 1 141 ? 64.762 4.046 37.675 1.00 20.13 141 ASP A O 1
ATOM 1099 N N . LEU A 1 142 ? 63.030 4.077 36.262 1.00 17.94 142 LEU A N 1
ATOM 1100 C CA . LEU A 1 142 ? 63.744 4.833 35.270 1.00 17.28 142 LEU A CA 1
ATOM 1101 C C . LEU A 1 142 ? 63.934 6.303 35.639 1.00 17.31 142 LEU A C 1
ATOM 1102 O O . LEU A 1 142 ? 65.041 6.845 35.546 1.00 16.20 142 LEU A O 1
ATOM 1107 N N . PHE A 1 143 ? 62.859 6.971 36.049 1.00 16.03 143 PHE A N 1
ATOM 1108 C CA . PHE A 1 143 ? 62.995 8.378 36.364 1.00 14.23 143 PHE A CA 1
ATOM 1109 C C . PHE A 1 143 ? 63.891 8.610 37.578 1.00 15.94 143 PHE A C 1
ATOM 1110 O O . PHE A 1 143 ? 64.451 9.678 37.720 1.00 13.70 143 PHE A O 1
ATOM 1126 N N . ASP A 1 145 ? 66.745 7.577 38.070 1.00 17.51 145 ASP A N 1
ATOM 1127 C CA . ASP A 1 145 ? 68.123 7.809 37.631 1.00 15.53 145 ASP A CA 1
ATOM 1128 C C . ASP A 1 145 ? 68.258 8.829 36.512 1.00 14.54 145 ASP A C 1
ATOM 1129 O O . ASP A 1 145 ? 69.337 9.021 35.956 1.00 15.81 145 ASP A O 1
ATOM 1134 N N . ALA A 1 146 ? 67.167 9.499 36.194 1.00 14.70 146 ALA A N 1
ATOM 1135 C CA . ALA A 1 146 ? 67.212 10.472 35.127 1.00 15.34 146 ALA A CA 1
ATOM 1136 C C . ALA A 1 146 ? 67.718 11.836 35.546 1.00 15.11 146 ALA A C 1
ATOM 1137 O O . ALA A 1 146 ? 67.505 12.292 36.670 1.00 16.77 146 ALA A O 1
ATOM 1139 N N . GLU A 1 147 ? 68.380 12.492 34.609 1.00 14.37 147 GLU A N 1
ATOM 1140 C CA . GLU A 1 147 ? 68.839 13.849 34.810 1.00 15.66 147 GLU A CA 1
ATOM 1141 C C . GLU A 1 147 ? 67.614 14.610 34.311 1.00 15.85 147 GLU A C 1
ATOM 1142 O O . GLU A 1 147 ? 66.793 14.060 33.576 1.00 12.48 147 GLU A O 1
ATOM 1148 N N . PRO A 1 148 ? 67.462 15.872 34.736 1.00 14.99 148 PRO A N 1
ATOM 1149 C CA . PRO A 1 148 ? 66.314 16.682 34.325 1.00 14.91 148 PRO A CA 1
ATOM 1150 C C . PRO A 1 148 ? 66.047 16.671 32.828 1.00 14.21 148 PRO A C 1
ATOM 1151 O O . PRO A 1 148 ? 64.930 16.419 32.400 1.00 13.39 148 PRO A O 1
ATOM 1155 N N . LEU A 1 149 ? 67.080 16.921 32.035 1.00 15.26 149 LEU A N 1
ATOM 1156 C CA . LEU A 1 149 ? 66.898 16.971 30.584 1.00 15.78 149 LEU A CA 1
ATOM 1157 C C . LEU A 1 149 ? 66.362 15.630 30.085 1.00 15.13 149 LEU A C 1
ATOM 1158 O O . LEU A 1 149 ? 65.434 15.577 29.283 1.00 13.78 149 LEU A O 1
ATOM 1163 N N . GLU A 1 150 ? 66.926 14.545 30.594 1.00 12.88 150 GLU A N 1
ATOM 1164 C CA . GLU A 1 150 ? 66.481 13.221 30.178 1.00 13.53 150 GLU A CA 1
ATOM 1165 C C . GLU A 1 150 ? 65.030 12.992 30.539 1.00 13.43 150 GLU A C 1
ATOM 1166 O O . GLU A 1 150 ? 64.249 12.488 29.729 1.00 13.40 150 GLU A O 1
ATOM 1172 N N . ALA A 1 151 ? 64.670 13.371 31.760 1.00 12.09 151 ALA A N 1
ATOM 1173 C CA . ALA A 1 151 ? 63.306 13.184 32.249 1.00 12.66 151 ALA A CA 1
ATOM 1174 C C . ALA A 1 151 ? 62.257 13.867 31.392 1.00 12.85 151 ALA A C 1
ATOM 1175 O O . ALA A 1 151 ? 61.182 13.320 31.162 1.00 11.88 151 ALA A O 1
ATOM 1177 N N . LYS A 1 152 ? 62.585 15.060 30.917 1.00 12.89 152 LYS A N 1
ATOM 1178 C CA . LYS A 1 152 ? 61.679 15.797 30.064 1.00 13.7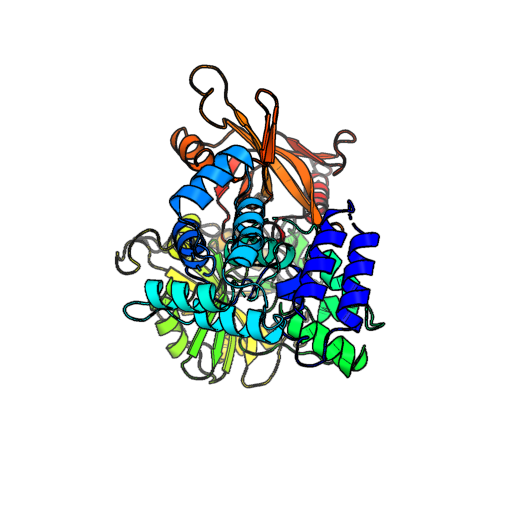0 152 LYS A CA 1
ATOM 1179 C C . LYS A 1 152 ? 61.419 14.998 28.792 1.00 13.34 152 LYS A C 1
ATOM 1180 O O . LYS A 1 152 ? 60.275 14.829 28.374 1.00 14.17 152 LYS A O 1
ATOM 1186 N N . TYR A 1 153 ? 62.470 14.486 28.176 1.00 13.99 153 TYR A N 1
ATOM 1187 C CA . TYR A 1 153 ? 62.251 13.728 26.949 1.00 13.75 153 TYR A CA 1
ATOM 1188 C C . TYR A 1 153 ? 61.662 12.347 27.188 1.00 13.79 153 TYR A C 1
ATOM 1189 O O . TYR A 1 153 ? 60.893 11.856 26.367 1.00 12.73 153 TYR A O 1
ATOM 1198 N N . LEU A 1 154 ? 62.001 11.722 28.310 1.00 14.67 154 LEU A N 1
ATOM 1199 C CA . LEU A 1 154 ? 61.442 10.422 28.619 1.00 15.36 154 LEU A CA 1
ATOM 1200 C C . LEU A 1 154 ? 59.933 10.610 28.756 1.00 15.51 154 LEU A C 1
ATOM 1201 O O . LEU A 1 154 ? 59.125 9.820 28.238 1.00 15.19 154 LEU A O 1
ATOM 1206 N N . ALA A 1 155 ? 59.553 11.675 29.455 1.00 13.80 155 ALA A N 1
ATOM 1207 C CA . ALA A 1 155 ? 58.136 11.963 29.667 1.00 14.24 155 ALA A CA 1
ATOM 1208 C C . ALA A 1 155 ? 57.407 12.138 28.342 1.00 13.63 155 ALA A C 1
ATOM 1209 O O . ALA A 1 155 ? 56.388 11.496 28.105 1.00 15.45 155 ALA A O 1
ATOM 1211 N N . ARG A 1 156 ? 57.926 13.009 27.488 1.00 14.66 156 ARG A N 1
ATOM 1212 C CA . ARG A 1 156 ? 57.270 13.245 26.205 1.00 15.14 156 ARG A CA 1
ATOM 1213 C C . ARG A 1 156 ? 57.245 11.993 25.349 1.00 14.75 156 ARG A C 1
ATOM 1214 O O . ARG A 1 156 ? 56.298 11.766 24.579 1.00 14.14 156 ARG A O 1
ATOM 1222 N N . THR A 1 157 ? 58.291 11.186 25.476 1.00 13.54 157 THR A N 1
ATOM 1223 C CA . THR A 1 157 ? 58.362 9.946 24.718 1.00 14.14 157 THR A CA 1
ATOM 1224 C C . THR A 1 157 ? 57.243 9.035 25.194 1.00 15.52 157 THR A C 1
ATOM 1225 O O . THR A 1 157 ? 56.523 8.449 24.392 1.00 13.92 157 THR A O 1
ATOM 1229 N N . ILE A 1 158 ? 57.088 8.918 26.507 1.00 14.84 158 ILE A N 1
ATOM 1230 C CA . ILE A 1 158 ? 56.043 8.064 27.055 1.00 16.77 158 ILE A CA 1
ATOM 1231 C C . ILE A 1 158 ? 54.636 8.546 26.638 1.00 19.35 158 ILE A C 1
ATOM 1232 O O . ILE A 1 158 ? 53.759 7.729 26.324 1.00 18.96 158 ILE A O 1
ATOM 1237 N N . LEU A 1 159 ? 54.443 9.864 26.614 1.00 18.95 159 LEU A N 1
ATOM 1238 C CA . LEU A 1 159 ? 53.153 10.457 26.244 1.00 20.76 159 LEU A CA 1
ATOM 1239 C C . LEU A 1 159 ? 52.932 10.590 24.746 1.00 21.45 159 LEU A C 1
ATOM 1240 O O . LEU A 1 159 ? 51.810 10.872 24.299 1.00 22.91 159 LEU A O 1
ATOM 1245 N N . GLY A 1 160 ? 53.991 10.392 23.971 1.00 21.73 160 GLY A N 1
ATOM 1246 C CA . GLY A 1 160 ? 53.885 10.503 22.528 1.00 21.94 160 GLY A CA 1
ATOM 1247 C C . GLY A 1 160 ? 53.796 11.944 22.080 1.00 23.17 160 GLY A C 1
ATOM 1248 O O . GLY A 1 160 ? 53.292 12.235 20.994 1.00 22.83 160 GLY A O 1
ATOM 1249 N N . THR A 1 161 ? 54.309 12.852 22.908 1.00 22.01 161 THR A N 1
ATOM 1250 C CA . THR A 1 161 ? 54.255 14.272 22.606 1.00 22.45 161 THR A CA 1
ATOM 1251 C C . THR A 1 161 ? 55.570 14.896 22.171 1.00 24.82 161 THR A C 1
ATOM 1252 O O . THR A 1 161 ? 55.701 16.120 22.151 1.00 25.87 161 THR A O 1
ATOM 1264 N N . ARG A 1 163 ? 58.298 16.622 20.129 1.00 32.00 163 ARG A N 1
ATOM 1265 C CA . ARG A 1 163 ? 58.181 17.577 19.046 1.00 34.77 163 ARG A CA 1
ATOM 1266 C C . ARG A 1 163 ? 59.484 17.803 18.278 1.00 35.19 163 ARG A C 1
ATOM 1267 O O . ARG A 1 163 ? 59.839 18.947 17.998 1.00 33.98 163 ARG A O 1
ATOM 1275 N N . THR A 1 164 ? 60.212 16.740 17.955 1.00 36.13 164 THR A N 1
ATOM 1276 C CA . THR A 1 164 ? 61.434 16.921 17.177 1.00 36.91 164 THR A CA 1
ATOM 1277 C C . THR A 1 164 ? 60.869 17.007 15.772 1.00 35.95 164 THR A C 1
ATOM 1278 O O . THR A 1 164 ? 59.948 16.278 15.436 1.00 38.09 164 THR A O 1
ATOM 1282 N N . GLY A 1 165 ? 61.391 17.898 14.949 1.00 35.38 165 GLY A N 1
ATOM 1283 C CA . GLY A 1 165 ? 60.832 18.016 13.613 1.00 31.87 165 GLY A CA 1
ATOM 1284 C C . GLY A 1 165 ? 61.328 16.943 12.673 1.00 30.01 165 GLY A C 1
ATOM 1285 O O . GLY A 1 165 ? 61.522 17.208 11.489 1.00 29.95 165 GLY A O 1
ATOM 1286 N N . VAL A 1 166 ? 61.528 15.732 13.187 1.00 28.36 166 VAL A N 1
ATOM 1287 C CA . VAL A 1 166 ? 62.031 14.651 12.352 1.00 27.75 166 VAL A CA 1
ATOM 1288 C 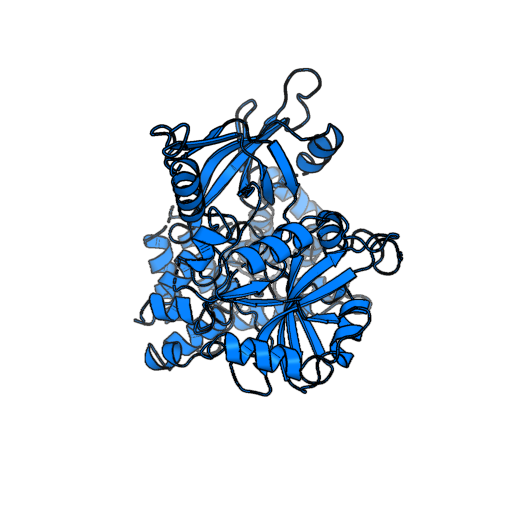C . VAL A 1 166 ? 60.917 13.790 11.782 1.00 26.93 166 VAL A C 1
ATOM 1289 O O . VAL A 1 166 ? 60.192 13.115 12.508 1.00 27.67 166 VAL A O 1
ATOM 1293 N N . ALA A 1 167 ? 60.774 13.835 10.471 1.00 25.96 167 ALA A N 1
ATOM 1294 C CA . ALA A 1 167 ? 59.743 13.054 9.811 1.00 24.46 167 ALA A CA 1
ATOM 1295 C C . ALA A 1 167 ? 60.410 11.889 9.087 1.00 23.37 167 ALA A C 1
ATOM 1296 O O . ALA A 1 167 ? 61.646 11.806 9.015 1.00 19.25 167 ALA A O 1
ATOM 1298 N N . GLU A 1 168 ? 59.592 10.992 8.550 1.00 21.41 168 GLU A N 1
ATOM 1299 C CA . GLU A 1 168 ? 60.120 9.829 7.849 1.00 18.79 168 GLU A CA 1
ATOM 1300 C C . GLU A 1 168 ? 61.110 10.243 6.762 1.00 17.43 168 GLU A C 1
ATOM 1301 O O . GLU A 1 168 ? 62.129 9.583 6.562 1.00 16.45 168 GLU A O 1
ATOM 1307 N N . GLY A 1 169 ? 60.805 11.332 6.054 1.00 14.82 169 GLY A N 1
ATOM 1308 C CA . GLY A 1 169 ? 61.684 11.793 4.999 1.00 15.63 169 GLY A CA 1
ATOM 1309 C C . GLY A 1 169 ? 63.066 12.122 5.520 1.00 15.55 169 GLY A C 1
ATOM 1310 O O . GLY A 1 169 ? 64.086 11.715 4.959 1.00 12.77 169 GLY A O 1
ATOM 1311 N N . LEU A 1 170 ? 63.098 12.871 6.609 1.00 14.90 170 LEU A N 1
ATOM 1312 C CA . LEU A 1 170 ? 64.365 13.270 7.207 1.00 15.66 170 LEU A CA 1
ATOM 1313 C C . LEU A 1 170 ? 65.088 12.055 7.782 1.00 14.64 170 LEU A C 1
ATOM 1314 O O . LEU A 1 170 ? 66.294 11.949 7.673 1.00 14.04 170 LEU A O 1
ATOM 1319 N N . LEU A 1 171 ? 64.354 11.126 8.392 1.00 12.19 171 LEU A N 1
ATOM 1320 C CA . LEU A 1 171 ? 64.991 9.949 8.941 1.00 13.31 171 LEU A CA 1
ATOM 1321 C C . LEU A 1 171 ? 65.599 9.123 7.802 1.00 12.25 171 LEU A C 1
ATOM 1322 O O . LEU A 1 171 ? 66.711 8.618 7.903 1.00 11.85 171 LEU A O 1
ATOM 1327 N N . ARG A 1 172 ? 64.872 8.997 6.700 1.00 10.39 172 ARG A N 1
ATOM 1328 C CA . ARG A 1 172 ? 65.409 8.279 5.557 1.00 12.06 172 ARG A CA 1
ATOM 1329 C C . ARG A 1 172 ? 66.715 8.957 5.117 1.00 11.08 172 ARG A C 1
ATOM 1330 O O . ARG A 1 172 ? 67.733 8.287 4.879 1.00 10.88 172 ARG A O 1
ATOM 1338 N N . ASP A 1 173 ? 66.676 10.284 4.987 1.00 11.76 173 ASP A N 1
ATOM 1339 C CA . ASP A 1 173 ? 67.867 11.023 4.558 1.00 10.78 173 ASP A CA 1
ATOM 1340 C C . ASP A 1 173 ? 69.014 10.881 5.542 1.00 11.56 173 ASP A C 1
ATOM 1341 O O . ASP A 1 173 ? 70.179 10.844 5.146 1.00 13.65 173 ASP A O 1
ATOM 1346 N N . ALA A 1 174 ? 68.677 10.838 6.823 1.00 11.54 174 ALA A N 1
ATOM 1347 C CA . ALA A 1 174 ? 69.685 10.725 7.868 1.00 11.21 174 ALA A CA 1
ATOM 1348 C C . ALA A 1 174 ? 70.390 9.388 7.823 1.00 12.95 174 ALA A C 1
ATOM 1349 O O . ALA A 1 174 ? 71.605 9.299 8.023 1.00 12.51 174 ALA A O 1
ATOM 1351 N N . ILE A 1 175 ? 69.629 8.336 7.566 1.00 12.49 175 ILE A N 1
ATOM 1352 C CA . ILE A 1 175 ? 70.223 7.018 7.477 1.00 13.07 175 ILE A CA 1
ATOM 1353 C C . ILE A 1 175 ? 71.160 6.966 6.279 1.00 11.69 175 ILE A C 1
ATOM 1354 O O . ILE A 1 175 ? 72.280 6.458 6.377 1.00 12.29 175 ILE A O 1
ATOM 1359 N N . ALA A 1 176 ? 70.696 7.484 5.149 1.00 13.00 176 ALA A N 1
ATOM 1360 C CA . ALA A 1 176 ? 71.514 7.489 3.952 1.00 14.55 176 ALA A CA 1
ATOM 1361 C C . ALA A 1 176 ? 72.805 8.273 4.218 1.00 15.18 176 ALA A C 1
ATOM 1362 O O . ALA A 1 176 ? 73.892 7.834 3.853 1.00 16.53 176 ALA A O 1
ATOM 1372 N N . ALA A 1 178 ? 74.206 9.047 7.241 1.00 12.33 178 ALA A N 1
ATOM 1373 C CA . ALA A 1 178 ? 75.016 8.440 8.286 1.00 13.44 178 ALA A CA 1
ATOM 1374 C C . ALA A 1 178 ? 75.874 7.274 7.815 1.00 15.30 178 ALA A C 1
ATOM 1375 O O . ALA A 1 178 ? 77.031 7.146 8.203 1.00 14.61 178 ALA A O 1
ATOM 1377 N N . PHE A 1 179 ? 75.310 6.426 6.968 1.00 15.53 179 PHE A N 1
ATOM 1378 C CA . PHE A 1 179 ? 76.031 5.243 6.532 1.00 15.65 179 PHE A CA 1
ATOM 1379 C C . PHE A 1 179 ? 76.487 5.240 5.105 1.00 16.66 179 PHE A C 1
ATOM 1380 O O . PHE A 1 179 ? 76.839 4.190 4.563 1.00 16.61 179 PHE A O 1
ATOM 1388 N N . HIS A 1 180 ? 76.513 6.434 4.518 1.00 17.50 180 HIS A N 1
ATOM 1389 C CA . HIS A 1 180 ? 76.950 6.626 3.151 1.00 19.23 180 HIS A CA 1
ATOM 1390 C C . HIS A 1 180 ? 76.308 5.617 2.206 1.00 18.45 180 HIS A C 1
ATOM 1391 O O . HIS A 1 180 ? 76.994 4.882 1.495 1.00 18.01 180 HIS A O 1
ATOM 1398 N N . VAL A 1 181 ? 74.981 5.580 2.219 1.00 16.84 181 VAL A N 1
ATOM 1399 C CA . VAL A 1 181 ? 74.245 4.693 1.332 1.00 16.21 181 VAL A CA 1
ATOM 1400 C C . VAL A 1 181 ? 73.266 5.532 0.528 1.00 15.51 181 VAL A C 1
ATOM 1401 O O . VAL A 1 181 ? 72.914 6.648 0.906 1.00 15.06 181 VAL A O 1
ATOM 1405 N N . LYS A 1 182 ? 72.848 4.996 -0.609 1.00 15.74 182 LYS A N 1
ATOM 1406 C CA . LYS A 1 182 ? 71.924 5.679 -1.491 1.00 17.37 182 LYS A CA 1
ATOM 1407 C C . LYS A 1 182 ? 70.565 5.827 -0.848 1.00 16.53 182 LYS A C 1
ATOM 1408 O O . LYS A 1 182 ? 69.973 4.841 -0.412 1.00 16.89 182 LYS A O 1
ATOM 1414 N N . VAL A 1 183 ? 70.085 7.064 -0.808 1.00 17.11 183 VAL A N 1
ATOM 1415 C CA . VAL A 1 183 ? 68.788 7.364 -0.235 1.00 16.77 183 VAL A CA 1
ATOM 1416 C C . VAL A 1 183 ? 67.708 6.544 -0.952 1.00 17.46 183 VAL A C 1
ATOM 1417 O O . VAL A 1 183 ? 66.731 6.152 -0.321 1.00 13.88 183 VAL A O 1
ATOM 1421 N N . GLU A 1 184 ? 67.884 6.259 -2.250 1.00 16.56 184 GLU A N 1
ATOM 1422 C CA . GLU A 1 184 ? 66.880 5.460 -2.969 1.00 17.18 184 GLU A CA 1
ATOM 1423 C C . GLU A 1 184 ? 66.817 4.048 -2.411 1.00 15.27 184 GLU A C 1
ATOM 1424 O O . GLU A 1 184 ? 65.738 3.439 -2.356 1.00 12.68 184 GLU A O 1
ATOM 1430 N N . LEU A 1 185 ? 67.967 3.512 -2.013 1.00 13.60 185 LEU A N 1
ATOM 1431 C CA . LEU A 1 185 ? 67.975 2.168 -1.470 1.00 14.00 185 LEU A CA 1
ATOM 1432 C C . LEU A 1 185 ? 67.429 2.157 -0.054 1.00 12.55 185 LEU A C 1
ATOM 1433 O O . LEU A 1 185 ? 66.832 1.161 0.379 1.00 11.87 185 LEU A O 1
ATOM 1438 N N . VAL A 1 186 ? 67.632 3.250 0.678 1.00 10.64 186 VAL A N 1
ATOM 1439 C CA . VAL A 1 186 ? 67.097 3.307 2.030 1.00 10.66 186 VAL A CA 1
ATOM 1440 C C . VAL A 1 186 ? 65.578 3.312 1.865 1.00 11.38 186 VAL A C 1
ATOM 1441 O O . VAL A 1 186 ? 64.850 2.610 2.565 1.00 9.98 186 VAL A O 1
ATOM 1445 N N . GLU A 1 187 ? 65.120 4.124 0.924 1.00 9.67 187 GLU A N 1
ATOM 1446 C CA . GLU A 1 187 ? 63.696 4.203 0.665 1.00 12.14 187 GLU A CA 1
ATOM 1447 C C . GLU A 1 187 ? 63.117 2.874 0.193 1.00 12.03 187 GLU A C 1
ATOM 1448 O O . GLU A 1 187 ? 62.062 2.457 0.656 1.00 10.22 187 GLU A O 1
ATOM 1454 N N . ARG A 1 188 ? 63.808 2.207 -0.727 1.00 11.09 188 ARG A N 1
ATOM 1455 C CA . ARG A 1 188 ? 63.326 0.938 -1.243 1.00 11.04 188 ARG A CA 1
ATOM 1456 C C . ARG A 1 188 ? 63.129 -0.027 -0.081 1.00 9.39 188 ARG A C 1
ATOM 1457 O O . ARG A 1 188 ? 62.101 -0.668 0.055 1.00 10.79 188 ARG A O 1
ATOM 1465 N N . ALA A 1 189 ? 64.143 -0.122 0.766 1.00 8.88 189 ALA A N 1
ATOM 1466 C CA . ALA A 1 189 ? 64.077 -1.046 1.877 1.00 8.03 189 ALA A CA 1
ATOM 1467 C C . ALA A 1 189 ? 62.979 -0.657 2.859 1.00 8.68 189 ALA A C 1
ATOM 1468 O O . ALA A 1 189 ? 62.300 -1.525 3.429 1.00 8.77 189 ALA A O 1
ATOM 1470 N N . TYR A 1 190 ? 62.786 0.646 3.039 1.00 9.24 190 TYR A N 1
ATOM 1471 C CA . TYR A 1 190 ? 61.760 1.101 3.948 1.00 9.67 190 TYR A CA 1
ATOM 1472 C C . TYR A 1 190 ? 60.385 0.790 3.362 1.00 10.09 190 TYR A C 1
ATOM 1473 O O . TYR A 1 190 ? 59.481 0.395 4.084 1.00 10.62 190 TYR A O 1
ATOM 1490 N N . LEU A 1 192 ? 59.616 -1.649 1.594 1.00 10.05 192 LEU A N 1
ATOM 1491 C CA . LEU A 1 192 ? 59.407 -3.073 1.701 1.00 9.67 192 LEU A CA 1
ATOM 1492 C C . LEU A 1 192 ? 59.130 -3.565 3.101 1.00 10.06 192 LEU A C 1
ATOM 1493 O O . LEU A 1 192 ? 58.415 -4.535 3.268 1.00 11.15 192 LEU A O 1
ATOM 1498 N N . THR A 1 193 ? 59.686 -2.895 4.111 1.00 9.90 193 THR A N 1
ATOM 1499 C CA . THR A 1 193 ? 59.550 -3.376 5.478 1.00 10.38 193 THR A CA 1
ATOM 1500 C C . THR A 1 193 ? 58.931 -2.405 6.482 1.00 10.18 193 THR A C 1
ATOM 1501 O O . THR A 1 193 ? 58.592 -2.806 7.595 1.00 11.94 193 THR A O 1
ATOM 1505 N N . SER A 1 194 ? 58.814 -1.140 6.098 1.00 9.22 194 SER A N 1
ATOM 1506 C CA . SER A 1 194 ? 58.246 -0.117 6.955 1.00 9.98 194 SER A CA 1
ATOM 1507 C C . SER A 1 194 ? 59.002 -0.082 8.272 1.00 12.47 194 SER A C 1
ATOM 1508 O O . SER A 1 194 ? 58.484 0.415 9.261 1.00 13.43 194 SER A O 1
ATOM 1511 N N . ASP A 1 195 ? 60.240 -0.563 8.262 1.00 11.49 195 ASP A N 1
ATOM 1512 C CA . ASP A 1 195 ? 61.015 -0.635 9.482 1.00 12.36 195 ASP A CA 1
ATOM 1513 C C . ASP A 1 195 ? 62.333 0.115 9.388 1.00 12.15 195 ASP A C 1
ATOM 1514 O O . ASP A 1 195 ? 63.311 -0.401 8.874 1.00 10.88 195 ASP A O 1
ATOM 1519 N N . PHE A 1 196 ? 62.352 1.343 9.881 1.00 11.39 196 PHE A N 1
ATOM 1520 C CA . PHE A 1 196 ? 63.570 2.130 9.831 1.00 12.62 196 PHE A CA 1
ATOM 1521 C C . PHE A 1 196 ? 64.712 1.528 10.625 1.00 10.05 196 PHE A C 1
ATOM 1522 O O . PHE A 1 196 ? 65.860 1.751 10.295 1.00 11.42 196 PHE A O 1
ATOM 1530 N N . GLY A 1 197 ? 64.399 0.770 11.662 1.00 10.88 197 GLY A N 1
ATOM 1531 C CA . GLY A 1 197 ? 65.461 0.179 12.470 1.00 11.93 197 GLY A CA 1
ATOM 1532 C C . GLY A 1 197 ? 66.157 -0.887 11.645 1.00 12.32 197 GLY A C 1
ATOM 1533 O O . GLY A 1 197 ? 67.383 -0.966 11.562 1.00 13.45 197 GLY A O 1
ATOM 1534 N N . TYR A 1 198 ? 65.339 -1.724 11.034 1.00 10.94 198 TYR A N 1
ATOM 1535 C CA . TYR A 1 198 ? 65.825 -2.795 10.184 1.00 11.36 198 TYR A CA 1
ATOM 1536 C C . TYR A 1 198 ? 66.683 -2.228 9.049 1.00 11.51 198 TYR A C 1
ATOM 1537 O O . TYR A 1 198 ? 67.776 -2.726 8.757 1.00 12.89 198 TYR A O 1
ATOM 1546 N N . VAL A 1 199 ? 66.163 -1.190 8.398 1.00 11.16 199 VAL A N 1
ATOM 1547 C CA . VAL A 1 199 ? 66.842 -0.542 7.287 1.00 10.40 199 VAL A CA 1
ATOM 1548 C C . VAL A 1 199 ? 68.164 0.077 7.737 1.00 12.91 199 VAL A C 1
ATOM 1549 O O . VAL A 1 199 ? 69.185 -0.115 7.092 1.00 11.48 199 VAL A O 1
ATOM 1553 N N . ALA A 1 200 ? 68.152 0.778 8.862 1.00 12.73 200 ALA A N 1
ATOM 1554 C CA . ALA A 1 200 ? 69.379 1.416 9.343 1.00 14.13 200 ALA A CA 1
ATOM 1555 C C . ALA A 1 200 ? 70.461 0.396 9.642 1.00 14.19 200 ALA A C 1
ATOM 1556 O O . ALA A 1 200 ? 71.633 0.613 9.334 1.00 13.97 200 ALA A O 1
ATOM 1558 N N . LYS A 1 201 ? 70.070 -0.704 10.274 1.00 14.91 201 LYS A N 1
ATOM 1559 C CA . LYS A 1 201 ? 71.017 -1.759 10.627 1.00 17.45 201 LYS A CA 1
ATOM 1560 C C . LYS A 1 201 ? 71.707 -2.307 9.381 1.00 16.77 201 LYS A C 1
ATOM 1561 O O . LYS A 1 201 ? 72.939 -2.416 9.319 1.00 19.22 201 LYS A O 1
ATOM 1567 N N . ILE A 1 202 ? 70.899 -2.632 8.379 1.00 15.48 202 ILE A N 1
ATOM 1568 C CA . ILE A 1 202 ? 71.408 -3.181 7.141 1.00 16.47 202 ILE A CA 1
ATOM 1569 C C . ILE A 1 202 ? 72.250 -2.130 6.443 1.00 14.80 202 ILE A C 1
ATOM 1570 O O . ILE A 1 202 ? 73.311 -2.437 5.899 1.00 16.35 202 ILE A O 1
ATOM 1575 N N . ALA A 1 203 ? 71.776 -0.891 6.452 1.00 12.67 203 ALA A N 1
ATOM 1576 C CA . ALA A 1 203 ? 72.513 0.182 5.797 1.00 12.70 203 ALA A CA 1
ATOM 1577 C C . ALA A 1 203 ? 73.924 0.261 6.368 1.00 13.74 203 ALA A C 1
ATOM 1578 O O . ALA A 1 203 ? 74.911 0.374 5.636 1.00 15.49 203 ALA A O 1
ATOM 1580 N N . LYS A 1 204 ? 74.011 0.235 7.685 1.00 14.94 204 LYS A N 1
ATOM 1581 C CA . LYS A 1 204 ? 75.306 0.357 8.331 1.00 17.32 204 LYS A CA 1
ATOM 1582 C C . LYS A 1 204 ? 76.222 -0.841 8.117 1.00 19.22 204 LYS A C 1
ATOM 1583 O O . LYS A 1 204 ? 77.384 -0.684 7.760 1.00 18.99 204 LYS A O 1
ATOM 1589 N N . LEU A 1 205 ? 75.688 -2.031 8.347 1.00 20.20 205 LEU A N 1
ATOM 1590 C CA . LEU A 1 205 ? 76.479 -3.247 8.237 1.00 22.63 205 LEU A CA 1
ATOM 1591 C C . LEU A 1 205 ? 76.729 -3.756 6.821 1.00 24.20 205 LEU A C 1
ATOM 1592 O O . LEU A 1 205 ? 77.818 -4.268 6.525 1.00 26.18 205 LEU A O 1
ATOM 1597 N N . GLU A 1 206 ? 75.747 -3.592 5.941 1.00 21.38 206 GLU A N 1
ATOM 1598 C CA . GLU A 1 206 ? 75.860 -4.084 4.569 1.00 22.67 206 GLU A CA 1
ATOM 1599 C C . GLU A 1 206 ? 75.882 -3.059 3.469 1.00 21.93 206 GLU A C 1
ATOM 1600 O O . GLU A 1 206 ? 76.072 -3.407 2.303 1.00 21.07 206 GLU A O 1
ATOM 1606 N N . GLY A 1 207 ? 75.662 -1.797 3.823 1.00 18.75 207 GLY A N 1
ATOM 1607 C CA . GLY A 1 207 ? 75.694 -0.749 2.826 1.00 17.17 207 GLY A CA 1
ATOM 1608 C C . GLY A 1 207 ? 74.676 -0.929 1.725 1.00 18.80 207 GLY A C 1
ATOM 1609 O O . GLY A 1 207 ? 73.633 -1.558 1.920 1.00 16.89 207 GLY A O 1
ATOM 1610 N N . ASN A 1 208 ? 74.988 -0.391 0.556 1.00 17.74 208 ASN A N 1
ATOM 1611 C CA . ASN A 1 208 ? 74.101 -0.472 -0.586 1.00 19.96 208 ASN A CA 1
ATOM 1612 C C . ASN A 1 208 ? 73.740 -1.876 -1.034 1.00 21.24 208 ASN A C 1
ATOM 1613 O O . ASN A 1 208 ? 72.586 -2.144 -1.341 1.00 18.55 208 ASN A O 1
ATOM 1618 N N . GLU A 1 209 ? 74.728 -2.765 -1.084 1.00 23.08 209 GLU A N 1
ATOM 1619 C CA . GLU A 1 209 ? 74.474 -4.140 -1.500 1.00 24.52 209 GLU A CA 1
ATOM 1620 C C . GLU A 1 209 ? 73.438 -4.756 -0.579 1.00 22.91 209 GLU A C 1
ATOM 1621 O O . GLU A 1 209 ? 72.525 -5.440 -1.018 1.00 22.85 209 GLU A O 1
ATOM 1627 N N . GLY A 1 210 ? 73.589 -4.515 0.712 1.00 21.09 210 GLY A N 1
ATOM 1628 C CA . GLY A 1 210 ? 72.635 -5.074 1.649 1.00 20.15 210 GLY A CA 1
ATOM 1629 C C . GLY A 1 210 ? 71.239 -4.513 1.441 1.00 18.42 210 GLY A C 1
ATOM 1630 O O . GLY A 1 210 ? 70.254 -5.259 1.429 1.00 18.28 210 GLY A O 1
ATOM 1631 N N . LEU A 1 211 ? 71.149 -3.198 1.272 1.00 16.47 211 LEU A N 1
ATOM 1632 C CA . LEU A 1 211 ? 69.852 -2.564 1.099 1.00 15.77 211 LEU A CA 1
ATOM 1633 C C . LEU A 1 211 ? 69.188 -3.054 -0.175 1.00 17.53 211 LEU A C 1
ATOM 1634 O O . LEU A 1 211 ? 67.974 -3.244 -0.214 1.00 16.54 211 LEU A O 1
ATOM 1639 N N . ALA A 1 212 ? 69.984 -3.252 -1.219 1.00 17.85 212 ALA A N 1
ATOM 1640 C CA . ALA A 1 212 ? 69.445 -3.728 -2.489 1.00 18.32 212 ALA A CA 1
ATOM 1641 C C . ALA A 1 212 ? 68.886 -5.143 -2.378 1.00 17.78 212 ALA A C 1
ATOM 1642 O O . ALA A 1 212 ? 67.978 -5.502 -3.116 1.00 20.64 212 ALA A O 1
ATOM 1644 N N . LYS A 1 213 ? 69.422 -5.928 -1.458 1.00 17.91 213 LYS A N 1
ATOM 1645 C CA . LYS A 1 213 ? 68.981 -7.303 -1.243 1.00 17.91 213 LYS A CA 1
ATOM 1646 C C . LYS A 1 213 ? 67.805 -7.426 -0.293 1.00 15.27 213 LYS A C 1
ATOM 1647 O O . LYS A 1 213 ? 67.248 -8.503 -0.149 1.00 14.97 213 LYS A O 1
ATOM 1653 N N . VAL A 1 214 ? 67.436 -6.340 0.368 1.00 13.31 214 VAL A N 1
ATOM 1654 C CA . VAL A 1 214 ? 66.343 -6.414 1.307 1.00 12.17 214 VAL A CA 1
ATOM 1655 C C . VAL A 1 214 ? 65.097 -6.954 0.650 1.00 12.15 214 VAL A C 1
ATOM 1656 O O . VAL A 1 214 ? 64.752 -6.552 -0.449 1.00 12.95 214 VAL A O 1
ATOM 1660 N N . GLN A 1 215 ? 64.441 -7.882 1.328 1.00 12.74 215 GLN A N 1
ATOM 1661 C CA . GLN A 1 215 ? 63.202 -8.448 0.815 1.00 15.62 215 GLN A CA 1
ATOM 1662 C C . GLN A 1 215 ? 62.159 -8.277 1.877 1.00 14.41 215 GLN A C 1
ATOM 1663 O O . GLN A 1 215 ? 62.476 -8.005 3.047 1.00 15.13 215 GLN A O 1
ATOM 1669 N N . VAL A 1 216 ? 60.903 -8.460 1.490 1.00 15.35 216 VAL A N 1
ATOM 1670 C CA . VAL A 1 216 ? 59.846 -8.327 2.458 1.00 14.31 216 VAL A CA 1
ATOM 1671 C C . VAL A 1 216 ? 60.109 -9.314 3.587 1.00 14.90 216 VAL A C 1
ATOM 1672 O O . VAL A 1 216 ? 60.690 -10.385 3.391 1.00 16.23 216 VAL A O 1
ATOM 1676 N N . GLN A 1 217 ? 59.711 -8.918 4.780 1.00 15.74 217 GLN A N 1
ATOM 1677 C CA . GLN A 1 217 ? 59.909 -9.735 5.960 1.00 16.88 217 GLN A CA 1
ATOM 1678 C C . GLN A 1 217 ? 58.535 -10.031 6.511 1.00 15.63 217 GLN A C 1
ATOM 1679 O O . GLN A 1 217 ? 57.785 -9.115 6.864 1.00 15.43 217 GLN A O 1
ATOM 1685 N N . LEU A 1 218 ? 58.201 -11.315 6.585 1.00 15.68 218 LEU A N 1
ATOM 1686 C CA . LEU A 1 218 ? 56.916 -11.692 7.133 1.00 13.81 218 LEU A CA 1
ATOM 1687 C C . LEU A 1 218 ? 56.737 -11.023 8.491 1.00 15.10 218 LEU A C 1
ATOM 1688 O O . LEU A 1 218 ? 57.628 -11.066 9.381 1.00 12.12 218 LEU A O 1
ATOM 1693 N N . GLY A 1 219 ? 55.587 -10.383 8.648 1.00 12.61 219 GLY A N 1
ATOM 1694 C CA . GLY A 1 219 ? 55.283 -9.700 9.875 1.00 14.24 219 GLY A CA 1
ATOM 1695 C C . GLY A 1 219 ? 55.485 -8.198 9.801 1.00 14.52 219 GLY A C 1
ATOM 1696 O O . GLY A 1 219 ? 54.880 -7.492 10.593 1.00 18.10 219 GLY A O 1
ATOM 1697 N N . LYS A 1 220 ? 56.332 -7.715 8.887 1.00 10.91 220 LYS A N 1
ATOM 1698 C CA . LYS A 1 220 ? 56.599 -6.285 8.730 1.00 12.48 220 LYS A CA 1
ATOM 1699 C C . LYS A 1 220 ? 55.778 -5.844 7.535 1.00 10.97 220 LYS A C 1
ATOM 1700 O O . LYS A 1 220 ? 55.885 -6.400 6.455 1.00 10.49 220 LYS A O 1
ATOM 1706 N N . PRO A 1 221 ? 54.939 -4.826 7.717 1.00 11.31 221 PRO A N 1
ATOM 1707 C CA . PRO A 1 221 ? 54.134 -4.436 6.569 1.00 9.39 221 PRO A CA 1
ATOM 1708 C C . PRO A 1 221 ? 54.862 -3.842 5.389 1.00 9.80 221 PRO A C 1
ATOM 1709 O O . PRO A 1 221 ? 55.903 -3.213 5.525 1.00 10.98 221 PRO A O 1
ATOM 1713 N N . ILE A 1 222 ? 54.300 -4.106 4.224 1.00 9.53 222 ILE A N 1
ATOM 1714 C CA . ILE A 1 222 ? 54.812 -3.614 2.961 1.00 8.61 222 ILE A CA 1
ATOM 1715 C C . ILE A 1 222 ? 53.984 -2.383 2.634 1.00 10.04 222 ILE A C 1
ATOM 1716 O O . ILE A 1 222 ? 52.770 -2.401 2.732 1.00 10.94 222 ILE A O 1
ATOM 1721 N N . LYS A 1 223 ? 54.625 -1.305 2.232 1.00 7.75 223 LYS A N 1
ATOM 1722 C CA . LYS A 1 223 ? 53.841 -0.118 1.892 1.00 9.32 223 LYS A CA 1
ATOM 1723 C C . LYS A 1 223 ? 53.069 -0.461 0.646 1.00 8.64 223 LYS A C 1
ATOM 1724 O O . LYS A 1 223 ? 53.610 -0.937 -0.335 1.00 11.04 223 LYS A O 1
ATOM 1730 N N . PRO A 1 224 ? 51.773 -0.221 0.676 1.00 9.61 224 PRO A N 1
ATOM 1731 C CA . PRO A 1 224 ? 50.975 -0.566 -0.490 1.00 9.37 224 PRO A CA 1
ATOM 1732 C C . PRO A 1 224 ? 51.233 0.173 -1.768 1.00 9.08 224 PRO A C 1
ATOM 1733 O O . PRO A 1 224 ? 51.599 1.355 -1.791 1.00 9.87 224 PRO A O 1
ATOM 1745 N N . LEU A 1 226 ? 50.044 1.860 -5.003 1.00 11.20 226 LEU A N 1
ATOM 1746 C CA . LEU A 1 226 ? 48.877 2.695 -5.199 1.00 11.58 226 LEU A CA 1
ATOM 1747 C C . LEU A 1 226 ? 48.523 2.784 -6.655 1.00 11.44 226 LEU A C 1
ATOM 1748 O O . LEU A 1 226 ? 49.160 2.153 -7.492 1.00 12.47 226 LEU A O 1
ATOM 1753 N N . ALA A 1 227 ? 47.524 3.587 -6.970 1.00 11.30 227 ALA A N 1
ATOM 1754 C CA . ALA A 1 227 ? 47.071 3.673 -8.361 1.00 11.49 227 ALA A CA 1
ATOM 1755 C C . ALA A 1 227 ? 46.742 5.080 -8.822 1.00 12.02 227 ALA A C 1
ATOM 1756 O O . ALA A 1 227 ? 46.332 5.920 -8.028 1.00 12.98 227 ALA A O 1
ATOM 1758 N N . GLN A 1 228 ? 46.941 5.332 -10.106 1.00 11.75 228 GLN A N 1
ATOM 1759 C CA . GLN A 1 228 ? 46.588 6.624 -10.671 1.00 11.55 228 GLN A CA 1
ATOM 1760 C C . GLN A 1 228 ? 45.179 6.450 -11.247 1.00 12.58 228 GLN A C 1
ATOM 1761 O O . GLN A 1 228 ? 44.713 5.338 -11.359 1.00 11.90 228 GLN A O 1
ATOM 1767 N N . GLN A 1 229 ? 44.485 7.541 -11.554 1.00 12.23 229 GLN A N 1
ATOM 1768 C CA . GLN A 1 229 ? 43.139 7.398 -12.085 1.00 11.55 229 GLN A CA 1
ATOM 1769 C C . GLN A 1 229 ? 43.131 7.585 -13.576 1.00 12.94 229 GLN A C 1
ATOM 1770 O O . GLN A 1 229 ? 43.767 8.507 -14.086 1.00 11.71 229 GLN A O 1
ATOM 1776 N N . ALA A 1 230 ? 42.412 6.720 -14.287 1.00 11.37 230 ALA A N 1
ATOM 1777 C CA . ALA A 1 230 ? 42.343 6.878 -15.734 1.00 11.88 230 ALA A CA 1
ATOM 1778 C C . ALA A 1 230 ? 40.988 7.480 -16.027 1.00 11.77 230 ALA A C 1
ATOM 1779 O O . ALA A 1 230 ? 40.061 7.308 -15.256 1.00 11.52 230 ALA A O 1
ATOM 1781 N N . ALA A 1 231 ? 40.877 8.179 -17.152 1.00 12.63 231 ALA A N 1
ATOM 1782 C CA . ALA A 1 231 ? 39.607 8.794 -17.536 1.00 13.80 231 ALA A CA 1
ATOM 1783 C C . ALA A 1 231 ? 38.519 7.797 -17.911 1.00 12.68 231 ALA A C 1
ATOM 1784 O O . ALA A 1 231 ? 37.328 8.084 -17.801 1.00 12.15 231 ALA A O 1
ATOM 1786 N N . SER A 1 232 ? 38.911 6.619 -18.363 1.00 11.16 232 SER A N 1
ATOM 1787 C CA . SER A 1 232 ? 37.904 5.661 -18.797 1.00 12.36 232 SER A CA 1
ATOM 1788 C C . SER A 1 232 ? 38.534 4.302 -18.949 1.00 13.44 232 SER A C 1
ATOM 1789 O O . SER A 1 232 ? 39.751 4.171 -18.896 1.00 11.72 232 SER A O 1
ATOM 1792 N N . ILE A 1 233 ? 37.683 3.297 -19.117 1.00 11.57 233 ILE A N 1
ATOM 1793 C CA . ILE A 1 233 ? 38.160 1.934 -19.342 1.00 13.48 233 ILE A CA 1
ATOM 1794 C C . ILE A 1 233 ? 39.040 1.967 -20.601 1.00 13.98 233 ILE A C 1
ATOM 1795 O O . ILE A 1 233 ? 40.157 1.433 -20.646 1.00 13.22 233 ILE A O 1
ATOM 1800 N N . ARG A 1 234 ? 38.525 2.616 -21.635 1.00 15.33 234 ARG A N 1
ATOM 1801 C CA . ARG A 1 234 ? 39.270 2.715 -22.881 1.00 13.93 234 ARG A CA 1
ATOM 1802 C C . ARG A 1 234 ? 40.678 3.274 -22.669 1.00 13.77 234 ARG A C 1
ATOM 1803 O O . ARG A 1 234 ? 41.647 2.717 -23.173 1.00 14.04 234 ARG A O 1
ATOM 1811 N N . ASP A 1 235 ? 40.786 4.368 -21.916 1.00 14.07 235 ASP A N 1
ATOM 1812 C CA . ASP A 1 235 ? 42.080 5.001 -21.636 1.00 15.32 235 ASP A CA 1
ATOM 1813 C C . ASP A 1 235 ? 42.975 4.060 -20.830 1.00 14.17 235 ASP A C 1
ATOM 1814 O O . ASP A 1 235 ? 44.188 3.961 -21.054 1.00 14.64 235 ASP A O 1
ATOM 1819 N N . ALA A 1 236 ? 42.372 3.347 -19.892 1.00 14.21 236 ALA A N 1
ATOM 1820 C CA . ALA A 1 236 ? 43.168 2.439 -19.085 1.00 14.61 236 ALA A CA 1
ATOM 1821 C C . ALA A 1 236 ? 43.761 1.328 -19.967 1.00 15.61 236 ALA A C 1
ATOM 1822 O O . ALA A 1 236 ? 44.950 1.017 -19.879 1.00 13.36 236 ALA A O 1
ATOM 1824 N N . LEU A 1 237 ? 42.949 0.745 -20.834 1.00 15.21 237 LEU A N 1
ATOM 1825 C CA . LEU A 1 237 ? 43.450 -0.335 -21.678 1.00 17.02 237 LEU A CA 1
ATOM 1826 C C . LEU A 1 237 ? 44.551 0.174 -22.592 1.00 17.89 237 LEU A C 1
ATOM 1827 O O . LEU A 1 237 ? 45.515 -0.523 -22.871 1.00 19.26 237 LEU A O 1
ATOM 1832 N N . LEU A 1 238 ? 44.398 1.402 -23.058 1.00 20.57 238 LEU A N 1
ATOM 1833 C CA . LEU A 1 238 ? 45.392 1.997 -23.933 1.00 22.68 238 LEU A CA 1
ATOM 1834 C C . LEU A 1 238 ? 46.719 2.114 -23.169 1.00 22.90 238 LEU A C 1
ATOM 1835 O O . LEU A 1 238 ? 47.774 1.705 -23.653 1.00 23.58 238 LEU A O 1
ATOM 1840 N N . GLU A 1 239 ? 46.657 2.649 -21.957 1.00 21.83 239 GLU A N 1
ATOM 1841 C CA . GLU A 1 239 ? 47.852 2.834 -21.127 1.00 21.95 239 GLU A CA 1
ATOM 1842 C C . GLU A 1 239 ? 48.568 1.520 -20.812 1.00 21.95 239 GLU A C 1
ATOM 1843 O O . GLU A 1 239 ? 49.799 1.465 -20.703 1.00 20.41 239 GLU A O 1
ATOM 1857 N N . GLY A 1 241 ? 48.735 -1.045 -22.758 1.00 21.45 241 GLY A N 1
ATOM 1858 C CA . GLY A 1 241 ? 49.311 -1.706 -23.914 1.00 21.82 241 GLY A CA 1
ATOM 1859 C C . GLY A 1 241 ? 48.284 -2.530 -24.676 1.00 21.66 241 GLY A C 1
ATOM 1860 O O . GLY A 1 241 ? 48.647 -3.318 -25.552 1.00 23.52 241 GLY A O 1
ATOM 1861 N N . GLY A 1 242 ? 47.004 -2.371 -24.338 1.00 20.61 242 GLY A N 1
ATOM 1862 C CA . GLY A 1 242 ? 45.953 -3.097 -25.036 1.00 18.21 242 GLY A CA 1
ATOM 1863 C C . GLY A 1 242 ? 45.355 -4.315 -24.358 1.00 18.82 242 GLY A C 1
ATOM 1864 O O . GLY A 1 242 ? 44.386 -4.895 -24.845 1.00 17.70 242 GLY A O 1
ATOM 1865 N N . GLU A 1 243 ? 45.941 -4.733 -23.244 1.00 17.45 243 GLU A N 1
ATOM 1866 C CA . GLU A 1 243 ? 45.428 -5.879 -22.526 1.00 18.07 243 GLU A CA 1
ATOM 1867 C C . GLU A 1 243 ? 45.652 -5.551 -21.072 1.00 17.12 243 GLU A C 1
ATOM 1868 O O . GLU A 1 243 ? 46.603 -4.841 -20.727 1.00 18.44 243 GLU A O 1
ATOM 1874 N N . ALA A 1 244 ? 44.772 -6.041 -20.221 1.00 15.98 244 ALA A N 1
ATOM 1875 C CA . ALA A 1 244 ? 44.926 -5.772 -18.807 1.00 15.02 244 ALA A CA 1
ATOM 1876 C C . ALA A 1 244 ? 44.045 -6.652 -17.963 1.00 14.09 244 ALA A C 1
ATOM 1877 O O . ALA A 1 244 ? 43.068 -7.234 -18.424 1.00 12.93 244 ALA A O 1
ATOM 1879 N N . GLU A 1 245 ? 44.441 -6.747 -16.703 1.00 12.05 245 GLU A N 1
ATOM 1880 C CA . GLU A 1 245 ? 43.682 -7.460 -15.719 1.00 12.07 245 GLU A CA 1
ATOM 1881 C C . GLU A 1 245 ? 42.710 -6.378 -15.245 1.00 11.73 245 GLU A C 1
ATOM 1882 O O . GLU A 1 245 ? 43.138 -5.249 -14.985 1.00 11.36 245 GLU A O 1
ATOM 1888 N N . PHE A 1 246 ? 41.413 -6.680 -15.212 1.00 10.90 246 PHE A N 1
ATOM 1889 C CA . PHE A 1 246 ? 40.451 -5.733 -14.631 1.00 11.52 246 PHE A CA 1
ATOM 1890 C C . PHE A 1 246 ? 39.881 -6.415 -13.394 1.00 11.28 246 PHE A C 1
ATOM 1891 O O . PHE A 1 246 ? 39.735 -7.639 -13.364 1.00 11.27 246 PHE A O 1
ATOM 1899 N N . GLU A 1 247 ? 39.562 -5.625 -12.370 1.00 10.51 247 GLU A N 1
ATOM 1900 C CA . GLU A 1 247 ? 38.995 -6.145 -11.134 1.00 9.80 247 GLU A CA 1
ATOM 1901 C C . GLU A 1 247 ? 38.045 -5.109 -10.624 1.00 9.86 247 GLU A C 1
ATOM 1902 O O . GLU A 1 247 ? 38.204 -3.913 -10.885 1.00 10.48 247 GLU A O 1
ATOM 1908 N N . ILE A 1 248 ? 37.059 -5.574 -9.886 1.00 9.35 248 ILE A N 1
ATOM 1909 C CA . ILE A 1 248 ? 36.103 -4.680 -9.300 1.00 9.67 248 ILE A CA 1
ATOM 1910 C C . ILE A 1 248 ? 36.910 -3.862 -8.310 1.00 11.62 248 ILE A C 1
ATOM 1911 O O . ILE A 1 248 ? 37.791 -4.407 -7.627 1.00 12.34 248 ILE A O 1
ATOM 1916 N N . LYS A 1 249 ? 36.656 -2.559 -8.268 1.00 11.34 249 LYS A N 1
ATOM 1917 C CA . LYS A 1 249 ? 37.320 -1.710 -7.292 1.00 10.89 249 LYS A CA 1
ATOM 1918 C C . LYS A 1 249 ? 36.332 -1.648 -6.145 1.00 12.16 249 LYS A C 1
ATOM 1919 O O . LYS A 1 249 ? 35.354 -0.896 -6.188 1.00 12.30 249 LYS A O 1
ATOM 1925 N N . TYR A 1 250 ? 36.593 -2.467 -5.132 1.00 10.37 250 TYR A N 1
ATOM 1926 C CA . TYR A 1 250 ? 35.758 -2.561 -3.945 1.00 11.37 250 TYR A CA 1
ATOM 1927 C C . TYR A 1 250 ? 35.860 -1.342 -3.057 1.00 12.39 250 TYR A C 1
ATOM 1928 O O . TYR A 1 250 ? 36.945 -0.815 -2.835 1.00 11.99 250 TYR A O 1
ATOM 1937 N N . ASP A 1 251 ? 34.720 -0.924 -2.527 1.00 12.25 251 ASP A N 1
ATOM 1938 C CA . ASP A 1 251 ? 34.667 0.252 -1.680 1.00 13.74 251 ASP A CA 1
ATOM 1939 C C . ASP A 1 251 ? 34.651 -0.163 -0.211 1.00 14.12 251 ASP A C 1
ATOM 1940 O O . ASP A 1 251 ? 33.594 -0.432 0.351 1.00 14.41 251 ASP A O 1
ATOM 1945 N N . GLY A 1 252 ? 35.829 -0.261 0.396 1.00 12.47 252 GLY A N 1
ATOM 1946 C CA . GLY A 1 252 ? 35.889 -0.645 1.797 1.00 13.72 252 GLY A CA 1
ATOM 1947 C C . GLY A 1 252 ? 37.149 -0.063 2.412 1.00 13.07 252 GLY A C 1
ATOM 1948 O O . GLY A 1 252 ? 37.403 1.122 2.291 1.00 12.88 252 GLY A O 1
ATOM 1949 N N . ALA A 1 253 ? 37.944 -0.895 3.071 1.00 10.96 253 ALA A N 1
ATOM 1950 C CA . ALA A 1 253 ? 39.190 -0.392 3.634 1.00 11.29 253 ALA A CA 1
ATOM 1951 C C . ALA A 1 253 ? 40.222 -1.424 3.224 1.00 10.82 253 ALA A C 1
ATOM 1952 O O . ALA A 1 253 ? 39.997 -2.622 3.327 1.00 12.60 253 ALA A O 1
ATOM 1954 N N . ARG A 1 254 ? 41.351 -0.945 2.747 1.00 9.72 254 ARG A N 1
ATOM 1955 C CA . ARG A 1 254 ? 42.391 -1.838 2.280 1.00 10.56 254 ARG A CA 1
ATOM 1956 C C . ARG A 1 254 ? 43.153 -2.431 3.453 1.00 10.88 254 ARG A C 1
ATOM 1957 O O . ARG A 1 254 ? 43.539 -1.715 4.382 1.00 11.13 254 ARG A O 1
ATOM 1965 N N . VAL A 1 255 ? 43.394 -3.735 3.394 1.00 10.60 255 VAL A N 1
ATOM 1966 C CA . VAL A 1 255 ? 44.130 -4.389 4.447 1.00 9.11 255 VAL A CA 1
ATOM 1967 C C . VAL A 1 255 ? 45.185 -5.308 3.884 1.00 8.52 255 VAL A C 1
ATOM 1968 O O . VAL A 1 255 ? 45.078 -5.799 2.765 1.00 8.93 255 VAL A O 1
ATOM 1972 N N . GLN A 1 256 ? 46.193 -5.567 4.699 1.00 7.85 256 GLN A N 1
ATOM 1973 C CA . GLN A 1 256 ? 47.277 -6.437 4.295 1.00 7.27 256 GLN A CA 1
ATOM 1974 C C . GLN A 1 256 ? 47.353 -7.500 5.364 1.00 8.37 256 GLN A C 1
ATOM 1975 O O . GLN A 1 256 ? 47.396 -7.180 6.547 1.00 9.84 256 GLN A O 1
ATOM 1981 N N . VAL A 1 257 ? 47.383 -8.754 4.933 1.00 10.29 257 VAL A N 1
ATOM 1982 C CA . VAL A 1 257 ? 47.383 -9.882 5.852 1.00 8.68 257 VAL A CA 1
ATOM 1983 C C . VAL A 1 257 ? 48.668 -10.672 5.854 1.00 9.06 257 VAL A C 1
ATOM 1984 O O . VAL A 1 257 ? 49.133 -11.107 4.810 1.00 10.20 257 VAL A O 1
ATOM 1988 N N . HIS A 1 258 ? 49.243 -10.869 7.041 1.00 8.61 258 HIS A N 1
ATOM 1989 C CA . HIS A 1 258 ? 50.439 -11.674 7.141 1.00 9.41 258 HIS A CA 1
ATOM 1990 C C . HIS A 1 258 ? 50.040 -12.899 7.915 1.00 8.60 258 HIS A C 1
ATOM 1991 O O . HIS A 1 258 ? 49.435 -12.804 8.983 1.00 11.98 258 HIS A O 1
ATOM 1998 N N . LYS A 1 259 ? 50.385 -14.027 7.335 1.00 11.29 259 LYS A N 1
ATOM 1999 C CA . LYS A 1 259 ? 50.088 -15.335 7.892 1.00 14.40 259 LYS A CA 1
ATOM 2000 C C . LYS A 1 259 ? 51.359 -16.144 8.111 1.00 13.04 259 LYS A C 1
ATOM 2001 O O . LYS A 1 259 ? 52.183 -16.299 7.205 1.00 13.79 259 LYS A O 1
ATOM 2007 N N . ASP A 1 260 ? 51.518 -16.663 9.325 1.00 14.85 260 ASP A N 1
ATOM 2008 C CA . ASP A 1 260 ? 52.661 -17.508 9.632 1.00 15.53 260 ASP A CA 1
ATOM 2009 C C . ASP A 1 260 ? 52.063 -18.657 10.446 1.00 16.22 260 ASP A C 1
ATOM 2010 O O . ASP A 1 260 ? 51.837 -18.522 11.646 1.00 16.29 260 ASP A O 1
ATOM 2015 N N . GLY A 1 261 ? 51.803 -19.778 9.784 1.00 15.72 261 GLY A N 1
ATOM 2016 C CA . GLY A 1 261 ? 51.154 -20.884 10.466 1.00 18.52 261 GLY A CA 1
ATOM 2017 C C . GLY A 1 261 ? 49.724 -20.415 10.677 1.00 19.62 261 GLY A C 1
ATOM 2018 O O . GLY A 1 261 ? 49.066 -19.934 9.734 1.00 18.71 261 GLY A O 1
ATOM 2019 N N . SER A 1 262 ? 49.244 -20.513 11.909 1.00 18.62 262 SER A N 1
ATOM 2020 C CA . SER A 1 262 ? 47.900 -20.082 12.230 1.00 19.86 262 SER A CA 1
ATOM 2021 C C . SER A 1 262 ? 47.926 -18.646 12.748 1.00 18.12 262 SER A C 1
ATOM 2022 O O . SER A 1 262 ? 46.892 -18.091 13.108 1.00 20.31 262 SER A O 1
ATOM 2025 N N . LYS A 1 263 ? 49.109 -18.040 12.785 1.00 17.99 263 LYS A N 1
ATOM 2026 C CA . LYS A 1 263 ? 49.213 -16.672 13.276 1.00 17.71 263 LYS A CA 1
ATOM 2027 C C . LYS A 1 263 ? 48.940 -15.713 12.127 1.00 15.83 263 LYS A C 1
ATOM 2028 O O . LYS A 1 263 ? 49.565 -15.812 11.074 1.00 15.00 263 LYS A O 1
ATOM 2034 N N . ILE A 1 264 ? 48.012 -14.799 12.377 1.00 13.77 264 ILE A N 1
ATOM 2035 C CA . ILE A 1 264 ? 47.561 -13.788 11.417 1.00 12.78 264 ILE A CA 1
ATOM 2036 C C . ILE A 1 264 ? 47.686 -12.382 11.974 1.00 13.21 264 ILE A C 1
ATOM 2037 O O . ILE A 1 264 ? 47.327 -12.115 13.135 1.00 12.18 264 ILE A O 1
ATOM 2042 N N . ILE A 1 265 ? 48.188 -11.474 11.136 1.00 11.99 265 ILE A N 1
ATOM 2043 C CA . ILE A 1 265 ? 48.270 -10.078 11.482 1.00 12.12 265 ILE A CA 1
ATOM 2044 C C . ILE A 1 265 ? 47.606 -9.383 10.298 1.00 11.51 265 ILE A C 1
ATOM 2045 O O . ILE A 1 265 ? 47.864 -9.728 9.164 1.00 11.24 265 ILE A O 1
ATOM 2050 N N . VAL A 1 266 ? 46.736 -8.435 10.578 1.00 11.12 266 VAL A N 1
ATOM 2051 C CA . VAL A 1 266 ? 46.100 -7.695 9.509 1.00 11.90 266 VAL A CA 1
ATOM 2052 C C . VAL A 1 266 ? 46.439 -6.243 9.754 1.00 10.18 266 VAL A C 1
ATOM 2053 O O . VAL A 1 266 ? 46.252 -5.732 10.860 1.00 10.72 266 VAL A O 1
ATOM 2057 N N . TYR A 1 267 ? 46.968 -5.588 8.725 1.00 10.78 267 TYR A N 1
ATOM 2058 C CA . TYR A 1 267 ? 47.329 -4.185 8.814 1.00 10.40 267 TYR A CA 1
ATOM 2059 C C . TYR A 1 267 ? 46.368 -3.392 7.960 1.00 10.30 267 TYR A C 1
ATOM 2060 O O . TYR A 1 267 ? 45.987 -3.855 6.887 1.00 10.57 267 TYR A O 1
ATOM 2069 N N . SER A 1 268 ? 46.027 -2.192 8.418 1.00 9.86 268 SER A N 1
ATOM 2070 C CA . SER A 1 268 ? 45.149 -1.310 7.649 1.00 8.65 268 SER A CA 1
ATOM 2071 C C . SER A 1 268 ? 46.008 -0.531 6.667 1.00 10.12 268 SER A C 1
ATOM 2072 O O . SER A 1 268 ? 47.226 -0.731 6.596 1.00 9.43 268 SER A O 1
ATOM 2075 N N . ARG A 1 269 ? 45.374 0.371 5.925 1.00 9.03 269 ARG A N 1
ATOM 2076 C CA . ARG A 1 269 ? 46.086 1.192 4.953 1.00 11.74 269 ARG A CA 1
ATOM 2077 C C . ARG A 1 269 ? 47.233 1.987 5.609 1.00 12.58 269 ARG A C 1
ATOM 2078 O O . ARG A 1 269 ? 48.313 2.116 5.023 1.00 14.74 269 ARG A O 1
ATOM 2086 N N . ARG A 1 270 ? 47.018 2.513 6.817 1.00 13.69 270 ARG A N 1
ATOM 2087 C CA . ARG A 1 270 ? 48.067 3.261 7.527 1.00 13.09 270 ARG A CA 1
ATOM 2088 C C . ARG A 1 270 ? 49.002 2.323 8.310 1.00 15.16 270 ARG A C 1
ATOM 2089 O O . ARG A 1 270 ? 49.823 2.758 9.123 1.00 14.93 270 ARG A O 1
ATOM 2097 N N . LEU A 1 271 ? 48.863 1.035 8.038 1.00 14.01 271 LEU A N 1
ATOM 2098 C CA . LEU A 1 271 ? 49.654 -0.004 8.663 1.00 16.40 271 LEU A CA 1
ATOM 2099 C C . LEU A 1 271 ? 49.430 -0.184 10.140 1.00 15.83 271 LEU A C 1
ATOM 2100 O O . LEU A 1 271 ? 50.310 -0.671 10.842 1.00 16.50 271 LEU A O 1
ATOM 2105 N N . GLU A 1 272 ? 48.257 0.225 10.607 1.00 14.79 272 GLU A N 1
ATOM 2106 C CA . GLU A 1 272 ? 47.897 0.003 11.986 1.00 14.90 272 GLU A CA 1
ATOM 2107 C C . GLU A 1 272 ? 47.575 -1.489 12.026 1.00 14.20 272 GLU A C 1
ATOM 2108 O O . GLU A 1 272 ? 46.998 -2.058 11.074 1.00 12.88 272 GLU A O 1
ATOM 2114 N N . ASN A 1 273 ? 47.991 -2.141 13.097 1.00 13.64 273 ASN A N 1
ATOM 2115 C CA . ASN A 1 273 ? 47.705 -3.557 13.267 1.00 12.82 273 ASN A CA 1
ATOM 2116 C C . ASN A 1 273 ? 46.247 -3.589 13.749 1.00 13.57 273 ASN A C 1
ATOM 2117 O O . ASN A 1 273 ? 45.958 -3.269 14.905 1.00 13.17 273 ASN A O 1
ATOM 2122 N N . VAL A 1 274 ? 45.318 -3.945 12.859 1.00 12.62 274 VAL A N 1
ATOM 2123 C CA . VAL A 1 274 ? 43.901 -3.961 13.220 1.00 12.67 274 VAL A CA 1
ATOM 2124 C C . VAL A 1 274 ? 43.357 -5.367 13.402 1.00 11.62 274 VAL A C 1
ATOM 2125 O O . VAL A 1 274 ? 42.150 -5.568 13.452 1.00 11.81 274 VAL A O 1
ATOM 2129 N N . THR A 1 275 ? 44.260 -6.336 13.534 1.00 12.58 275 THR A N 1
ATOM 2130 C CA . THR A 1 275 ? 43.883 -7.743 13.703 1.00 13.69 275 THR A CA 1
ATOM 2131 C C . THR A 1 275 ? 42.767 -7.950 14.731 1.00 14.31 275 THR A C 1
ATOM 2132 O O . THR A 1 275 ? 41.803 -8.684 14.490 1.00 13.84 275 THR A O 1
ATOM 2136 N N . ARG A 1 276 ? 42.919 -7.295 15.881 1.00 15.68 276 ARG A N 1
ATOM 2137 C CA . ARG A 1 276 ? 41.978 -7.422 16.977 1.00 15.68 276 ARG A CA 1
ATOM 2138 C C . ARG A 1 276 ? 40.583 -6.904 16.658 1.00 16.56 276 ARG A C 1
ATOM 2139 O O . ARG A 1 276 ? 39.611 -7.326 17.274 1.00 16.51 276 ARG A O 1
ATOM 2141 N N . ALA A 1 277 ? 40.469 -5.993 15.694 1.00 15.25 277 ALA A N 1
ATOM 2142 C CA . ALA A 1 277 ? 39.158 -5.462 15.360 1.00 15.73 277 ALA A CA 1
ATOM 2143 C C . ALA A 1 277 ? 38.307 -6.415 14.525 1.00 15.76 277 ALA A C 1
ATOM 2144 O O . ALA A 1 277 ? 37.082 -6.295 14.500 1.00 16.30 277 ALA A O 1
ATOM 2146 N N . ILE A 1 278 ? 38.950 -7.364 13.858 1.00 15.18 278 ILE A N 1
ATOM 2147 C CA . ILE A 1 278 ? 38.232 -8.260 12.958 1.00 15.55 278 ILE A CA 1
ATOM 2148 C C . ILE A 1 278 ? 38.492 -9.737 13.187 1.00 15.72 278 ILE A C 1
ATOM 2149 O O . ILE A 1 278 ? 38.950 -10.461 12.305 1.00 14.38 278 ILE A O 1
ATOM 2154 N N . PRO A 1 279 ? 38.148 -10.214 14.383 1.00 15.68 279 PRO A N 1
ATOM 2155 C CA . PRO A 1 279 ? 38.335 -11.607 14.760 1.00 16.95 279 PRO A CA 1
ATOM 2156 C C . PRO A 1 279 ? 37.739 -12.591 13.750 1.00 15.49 279 PRO A C 1
ATOM 2157 O O . PRO A 1 279 ? 38.369 -13.593 13.439 1.00 15.94 279 PRO A O 1
ATOM 2161 N N . GLU A 1 280 ? 36.537 -12.306 13.243 1.00 15.24 280 GLU A N 1
ATOM 2162 C CA . GLU A 1 280 ? 35.887 -13.233 12.303 1.00 15.84 280 GLU A CA 1
ATOM 2163 C C . GLU A 1 280 ? 36.631 -13.337 11.003 1.00 15.01 280 GLU A C 1
ATOM 2164 O O . GLU A 1 280 ? 36.653 -14.393 10.373 1.00 15.01 280 GLU A O 1
ATOM 2170 N N . ILE A 1 281 ? 37.222 -12.225 10.589 1.00 14.61 281 ILE A N 1
ATOM 2171 C CA . ILE A 1 281 ? 37.981 -12.212 9.360 1.00 11.96 281 ILE A CA 1
ATOM 2172 C C . ILE A 1 281 ? 39.273 -12.988 9.603 1.00 12.74 281 ILE A C 1
ATOM 2173 O O . ILE A 1 281 ? 39.702 -13.785 8.767 1.00 12.23 281 ILE A O 1
ATOM 2178 N N . VAL A 1 282 ? 39.897 -12.778 10.758 1.00 14.57 282 VAL A N 1
ATOM 2179 C CA . VAL A 1 282 ? 41.125 -13.512 11.050 1.00 15.85 282 VAL A CA 1
ATOM 2180 C C . VAL A 1 282 ? 40.859 -15.017 11.014 1.00 15.98 282 VAL A C 1
ATOM 2181 O O . VAL A 1 282 ? 41.632 -15.783 10.451 1.00 15.46 282 VAL A O 1
ATOM 2185 N N . GLU A 1 283 ? 39.774 -15.442 11.638 1.00 16.38 283 GLU A N 1
ATOM 2186 C CA . GLU A 1 283 ? 39.455 -16.865 11.654 1.00 17.39 283 GLU A CA 1
ATOM 2187 C C . GLU A 1 283 ? 39.236 -17.364 10.236 1.00 14.94 283 GLU A C 1
ATOM 2188 O O . GLU A 1 283 ? 39.740 -18.414 9.851 1.00 15.27 283 GLU A O 1
ATOM 2194 N N . ALA A 1 284 ? 38.500 -16.591 9.456 1.00 14.87 284 ALA A N 1
ATOM 2195 C CA . ALA A 1 284 ? 38.226 -16.963 8.068 1.00 14.25 284 ALA A CA 1
ATOM 2196 C C . ALA A 1 284 ? 39.527 -17.075 7.277 1.00 15.19 284 ALA A C 1
ATOM 2197 O O . ALA A 1 284 ? 39.691 -17.966 6.448 1.00 14.95 284 ALA A O 1
ATOM 2199 N N . LEU A 1 285 ? 40.463 -16.160 7.540 1.00 15.63 285 LEU A N 1
ATOM 2200 C CA . LEU A 1 285 ? 41.768 -16.167 6.868 1.00 15.04 285 LEU A CA 1
ATOM 2201 C C . LEU A 1 285 ? 42.633 -17.396 7.189 1.00 14.77 285 LEU A C 1
ATOM 2202 O O . LEU A 1 285 ? 43.340 -17.927 6.330 1.00 14.88 285 LEU A O 1
ATOM 2207 N N . LYS A 1 286 ? 42.611 -17.824 8.442 1.00 15.35 286 LYS A N 1
ATOM 2208 C CA . LYS A 1 286 ? 43.364 -19.007 8.826 1.00 17.19 286 LYS A CA 1
ATOM 2209 C C . LYS A 1 286 ? 42.911 -20.177 7.960 1.00 18.16 286 LYS A C 1
ATOM 2210 O O . LYS A 1 286 ? 43.708 -21.040 7.579 1.00 17.22 286 LYS A O 1
ATOM 2216 N N . GLU A 1 287 ? 41.623 -20.189 7.634 1.00 17.28 287 GLU A N 1
ATOM 2217 C CA . GLU A 1 287 ? 41.053 -21.257 6.822 1.00 18.92 287 GLU A CA 1
ATOM 2218 C C . GLU A 1 287 ? 41.247 -21.028 5.333 1.00 17.01 287 GLU A C 1
ATOM 2219 O O . GLU A 1 287 ? 41.651 -21.931 4.602 1.00 17.64 287 GLU A O 1
ATOM 2225 N N . ALA A 1 288 ? 40.961 -19.811 4.889 1.00 16.60 288 ALA A N 1
ATOM 2226 C CA . ALA A 1 288 ? 41.049 -19.481 3.470 1.00 13.58 288 ALA A CA 1
ATOM 2227 C C . ALA A 1 288 ? 42.454 -19.527 2.873 1.00 13.09 288 ALA A C 1
ATOM 2228 O O . ALA A 1 288 ? 42.631 -19.926 1.728 1.00 13.74 288 ALA A O 1
ATOM 2230 N N . ILE A 1 289 ? 43.452 -19.088 3.631 1.00 12.91 289 ILE A N 1
ATOM 2231 C CA . ILE A 1 289 ? 44.809 -19.110 3.110 1.00 13.33 289 ILE A CA 1
ATOM 2232 C C . ILE A 1 289 ? 45.448 -20.484 3.284 1.00 13.71 289 ILE A C 1
ATOM 2233 O O . ILE A 1 289 ? 45.752 -20.912 4.394 1.00 13.42 289 ILE A O 1
ATOM 2238 N N . ILE A 1 290 ? 45.655 -21.166 2.172 1.00 13.84 290 ILE A N 1
ATOM 2239 C CA . ILE A 1 290 ? 46.217 -22.512 2.186 1.00 14.39 290 ILE A CA 1
ATOM 2240 C C . ILE A 1 290 ? 47.663 -22.644 2.652 1.00 15.39 290 ILE A C 1
ATOM 2241 O O . ILE A 1 290 ? 47.962 -23.431 3.538 1.00 14.31 290 ILE A O 1
ATOM 2246 N N . PRO A 1 291 ? 48.582 -21.872 2.071 1.00 13.69 291 PRO A N 1
ATOM 2247 C CA . PRO A 1 291 ? 49.988 -21.964 2.484 1.00 15.03 291 PRO A CA 1
ATOM 2248 C C . PRO A 1 291 ? 50.227 -21.570 3.934 1.00 13.91 291 PRO A C 1
ATOM 2249 O O . PRO A 1 291 ? 49.497 -20.762 4.509 1.00 13.74 291 PRO A O 1
ATOM 2253 N N . GLU A 1 292 ? 51.261 -22.161 4.527 1.00 14.72 292 GLU A N 1
ATOM 2254 C CA . GLU A 1 292 ? 51.595 -21.898 5.914 1.00 14.61 292 GLU A CA 1
ATOM 2255 C C . GLU A 1 292 ? 51.923 -20.446 6.130 1.00 13.86 292 GLU A C 1
ATOM 2256 O O . GLU A 1 292 ? 51.449 -19.829 7.084 1.00 13.53 292 GLU A O 1
ATOM 2262 N N . LYS A 1 293 ? 52.722 -19.905 5.218 1.00 13.14 293 LYS A N 1
ATOM 2263 C CA . LYS A 1 293 ? 53.147 -18.515 5.308 1.00 13.15 293 LYS A CA 1
ATOM 2264 C C . LYS A 1 293 ? 52.724 -17.748 4.086 1.00 11.56 293 LYS A C 1
ATOM 2265 O O . LYS A 1 293 ? 52.851 -18.240 2.973 1.00 11.32 293 LYS A O 1
ATOM 2271 N N . ALA A 1 294 ? 52.219 -16.541 4.297 1.00 11.29 294 ALA A N 1
ATOM 2272 C CA . ALA A 1 294 ? 51.825 -15.739 3.152 1.00 10.60 294 ALA A CA 1
ATOM 2273 C C . ALA A 1 294 ? 51.554 -14.312 3.528 1.00 9.54 294 ALA A C 1
ATOM 2274 O O . ALA A 1 294 ? 51.272 -14.003 4.674 1.00 10.92 294 ALA A O 1
ATOM 2276 N N . ILE A 1 295 ? 51.670 -13.428 2.544 1.00 8.27 295 ILE A N 1
ATOM 2277 C CA . ILE A 1 295 ? 51.279 -12.052 2.770 1.00 9.45 295 ILE A CA 1
ATOM 2278 C C . ILE A 1 295 ? 50.341 -11.787 1.588 1.00 9.07 295 ILE A C 1
ATOM 2279 O O . ILE A 1 295 ? 50.713 -12.034 0.450 1.00 10.14 295 ILE A O 1
ATOM 2284 N N . VAL A 1 296 ? 49.122 -11.334 1.868 1.00 9.36 296 VAL A N 1
ATOM 2285 C CA . VAL A 1 296 ? 48.187 -11.034 0.790 1.00 10.22 296 VAL A CA 1
ATOM 2286 C C . VAL A 1 296 ? 47.501 -9.749 1.167 1.00 10.38 296 VAL A C 1
ATOM 2287 O O . VAL A 1 296 ? 47.607 -9.301 2.315 1.00 11.80 296 VAL A O 1
ATOM 2291 N N . GLU A 1 297 ? 46.856 -9.094 0.207 1.00 9.53 297 GLU A N 1
ATOM 2292 C CA . GLU A 1 297 ? 46.144 -7.892 0.582 1.00 9.81 297 GLU A CA 1
ATOM 2293 C C . GLU A 1 297 ? 44.829 -7.855 -0.179 1.00 7.69 297 GLU A C 1
ATOM 2294 O O . GLU A 1 297 ? 44.669 -8.527 -1.192 1.00 8.64 297 GLU A O 1
ATOM 2300 N N . GLY A 1 298 ? 43.884 -7.090 0.333 1.00 9.48 298 GLY A N 1
ATOM 2301 C CA . GLY A 1 298 ? 42.602 -7.028 -0.323 1.00 8.18 298 GLY A CA 1
ATOM 2302 C C . GLY A 1 298 ? 41.839 -5.868 0.231 1.00 8.11 298 GLY A C 1
ATOM 2303 O O . GLY A 1 298 ? 42.366 -5.105 1.042 1.00 9.75 298 GLY A O 1
ATOM 2304 N N . GLU A 1 299 ? 40.604 -5.729 -0.228 1.00 8.39 299 GLU A N 1
ATOM 2305 C CA . GLU A 1 299 ? 39.727 -4.658 0.232 1.00 8.68 299 GLU A CA 1
ATOM 2306 C C . GLU A 1 299 ? 38.685 -5.285 1.159 1.00 10.08 299 GLU A C 1
ATOM 2307 O O . GLU A 1 299 ? 37.943 -6.208 0.791 1.00 9.24 299 GLU A O 1
ATOM 2313 N N . LEU A 1 300 ? 38.641 -4.771 2.378 1.00 8.88 300 LEU A N 1
ATOM 2314 C CA . LEU A 1 300 ? 37.727 -5.279 3.378 1.00 10.84 300 LEU A CA 1
ATOM 2315 C C . LEU A 1 300 ? 36.488 -4.433 3.213 1.00 12.00 300 LEU A C 1
ATOM 2316 O O . LEU A 1 300 ? 36.566 -3.208 3.320 1.00 12.67 300 LEU A O 1
ATOM 2321 N N . VAL A 1 301 ? 35.352 -5.102 2.992 1.00 11.79 301 VAL A N 1
ATOM 2322 C CA . VAL A 1 301 ? 34.092 -4.434 2.682 1.00 11.81 301 VAL A CA 1
ATOM 2323 C C . VAL A 1 301 ? 32.991 -4.795 3.648 1.00 12.61 301 VAL A C 1
ATOM 2324 O O . VAL A 1 301 ? 32.879 -5.949 4.048 1.00 13.25 301 VAL A O 1
ATOM 2328 N N . ALA A 1 302 ? 32.184 -3.806 4.021 1.00 13.77 302 ALA A N 1
ATOM 2329 C CA . ALA A 1 302 ? 31.061 -4.045 4.911 1.00 12.71 302 ALA A CA 1
ATOM 2330 C C . ALA A 1 302 ? 29.885 -4.495 4.026 1.00 14.09 302 ALA A C 1
ATOM 2331 O O . ALA A 1 302 ? 29.631 -3.909 2.973 1.00 11.91 302 ALA A O 1
ATOM 2333 N N . ILE A 1 303 ? 29.167 -5.528 4.464 1.00 16.11 303 ILE A N 1
ATOM 2334 C CA . ILE A 1 303 ? 28.055 -6.070 3.685 1.00 18.90 303 ILE A CA 1
ATOM 2335 C C . ILE A 1 303 ? 26.713 -5.856 4.381 1.00 20.17 303 ILE A C 1
ATOM 2336 O O . ILE A 1 303 ? 26.555 -6.184 5.558 1.00 20.90 303 ILE A O 1
ATOM 2341 N N . GLY A 1 304 ? 25.758 -5.298 3.646 1.00 21.54 304 GLY A N 1
ATOM 2342 C CA . GLY A 1 304 ? 24.436 -5.024 4.199 1.00 22.82 304 GLY A CA 1
ATOM 2343 C C . GLY A 1 304 ? 23.530 -6.233 4.218 1.00 24.94 304 GLY A C 1
ATOM 2344 O O . GLY A 1 304 ? 23.907 -7.280 3.700 1.00 23.59 304 GLY A O 1
ATOM 2345 N N . GLU A 1 305 ? 22.328 -6.100 4.790 1.00 25.72 305 GLU A N 1
ATOM 2346 C CA . GLU A 1 305 ? 21.419 -7.239 4.869 1.00 28.69 305 GLU A CA 1
ATOM 2347 C C . GLU A 1 305 ? 20.945 -7.709 3.499 1.00 29.04 305 GLU A C 1
ATOM 2348 O O . GLU A 1 305 ? 20.594 -8.878 3.336 1.00 30.32 305 GLU A O 1
ATOM 2354 N N . ASN A 1 306 ? 20.949 -6.807 2.517 1.00 29.55 306 ASN A N 1
ATOM 2355 C CA . ASN A 1 306 ? 20.540 -7.168 1.160 1.00 29.04 306 ASN A CA 1
ATOM 2356 C C . ASN A 1 306 ? 21.736 -7.685 0.351 1.00 29.65 306 ASN A C 1
ATOM 2357 O O . ASN A 1 306 ? 21.657 -7.844 -0.866 1.00 28.59 306 ASN A O 1
ATOM 2362 N N . GLY A 1 307 ? 22.845 -7.938 1.046 1.00 27.77 307 GLY A N 1
ATOM 2363 C CA . GLY A 1 307 ? 24.035 -8.462 0.397 1.00 27.74 307 GLY A CA 1
ATOM 2364 C C . GLY A 1 307 ? 24.900 -7.469 -0.352 1.00 26.03 307 GLY A C 1
ATOM 2365 O O . GLY A 1 307 ? 26.006 -7.802 -0.766 1.00 26.94 307 GLY A O 1
ATOM 2366 N N . ARG A 1 308 ? 24.409 -6.252 -0.530 1.00 25.32 308 ARG A N 1
ATOM 2367 C CA . ARG A 1 308 ? 25.168 -5.237 -1.247 1.00 24.74 308 ARG A CA 1
ATOM 2368 C C . ARG A 1 308 ? 26.169 -4.568 -0.308 1.00 24.00 308 ARG A C 1
ATOM 2369 O O . ARG A 1 308 ? 26.011 -4.609 0.908 1.00 24.23 308 ARG A O 1
ATOM 2377 N N . PRO A 1 309 ? 27.197 -3.916 -0.868 1.00 23.54 309 PRO A N 1
ATOM 2378 C CA . PRO A 1 309 ? 28.185 -3.261 -0.009 1.00 21.83 309 PRO A CA 1
ATOM 2379 C C . PRO A 1 309 ? 27.583 -2.102 0.769 1.00 22.50 309 PRO A C 1
ATOM 2380 O O . PRO A 1 309 ? 26.757 -1.355 0.251 1.00 21.75 309 PRO A O 1
ATOM 2384 N N . LEU A 1 310 ? 27.997 -1.976 2.021 1.00 19.82 310 LEU A N 1
ATOM 2385 C CA . LEU A 1 310 ? 27.583 -0.869 2.867 1.00 19.77 310 LEU A CA 1
ATOM 2386 C C . LEU A 1 310 ? 28.678 0.165 2.665 1.00 19.23 310 LEU A C 1
ATOM 2387 O O . LEU A 1 310 ? 29.770 -0.166 2.166 1.00 17.80 310 LEU A O 1
ATOM 2392 N N . PRO A 1 311 ? 28.411 1.429 3.027 1.00 19.63 311 PRO A N 1
ATOM 2393 C CA . PRO A 1 311 ? 29.389 2.512 2.881 1.00 17.56 311 PRO A CA 1
ATOM 2394 C C . PRO A 1 311 ? 30.700 2.090 3.528 1.00 16.75 311 PRO A C 1
ATOM 2395 O O . PRO A 1 311 ? 30.696 1.385 4.530 1.00 16.92 311 PRO A O 1
ATOM 2399 N N . PHE A 1 312 ? 31.820 2.513 2.968 1.00 15.12 312 PHE A N 1
ATOM 2400 C CA . PHE A 1 312 ? 33.107 2.108 3.528 1.00 15.06 312 PHE A CA 1
ATOM 2401 C C . PHE A 1 312 ? 33.311 2.604 4.953 1.00 13.94 312 PHE A C 1
ATOM 2402 O O . PHE A 1 312 ? 34.108 2.059 5.708 1.00 11.51 312 PHE A O 1
ATOM 2410 N N . GLN A 1 313 ? 32.569 3.638 5.327 1.00 13.63 313 GLN A N 1
ATOM 2411 C CA . GLN A 1 313 ? 32.693 4.168 6.660 1.00 15.45 313 GLN A CA 1
ATOM 2412 C C . GLN A 1 313 ? 32.442 3.085 7.680 1.00 15.19 313 GLN A C 1
ATOM 2413 O O . GLN A 1 313 ? 33.016 3.108 8.757 1.00 14.88 313 GLN A O 1
ATOM 2419 N N . TYR A 1 314 ? 31.590 2.127 7.329 1.00 15.56 314 TYR A N 1
ATOM 2420 C CA . TYR A 1 314 ? 31.256 1.043 8.242 1.00 16.30 314 TYR A CA 1
ATOM 2421 C C . TYR A 1 314 ? 32.461 0.174 8.557 1.00 15.63 314 TYR A C 1
ATOM 2422 O O . TYR A 1 314 ? 32.605 -0.339 9.668 1.00 14.91 314 TYR A O 1
ATOM 2431 N N . VAL A 1 315 ? 33.347 0.028 7.578 1.00 14.17 315 VAL A N 1
ATOM 2432 C CA . VAL A 1 315 ? 34.537 -0.752 7.791 1.00 13.00 315 VAL A CA 1
ATOM 2433 C C . VAL A 1 315 ? 35.463 0.022 8.722 1.00 13.53 315 VAL A C 1
ATOM 2434 O O . VAL A 1 315 ? 36.046 -0.552 9.659 1.00 14.54 315 VAL A O 1
ATOM 2438 N N . LEU A 1 316 ? 35.599 1.324 8.494 1.00 13.06 316 LEU A N 1
ATOM 2439 C CA . LEU A 1 316 ? 36.478 2.102 9.370 1.00 14.75 316 LEU A CA 1
ATOM 2440 C C . LEU A 1 316 ? 35.923 2.091 10.792 1.00 14.95 316 LEU A C 1
ATOM 2441 O O . LEU A 1 316 ? 36.683 2.175 11.760 1.00 13.01 316 LEU A O 1
ATOM 2446 N N . ARG A 1 317 ? 34.599 2.015 10.914 1.00 16.54 317 ARG A N 1
ATOM 2447 C CA . ARG A 1 317 ? 33.983 1.952 12.236 1.00 19.11 317 ARG A CA 1
ATOM 2448 C C . ARG A 1 317 ? 34.497 0.711 12.938 1.00 18.37 317 ARG A C 1
ATOM 2449 O O . ARG A 1 317 ? 34.839 0.753 14.122 1.00 18.62 317 ARG A O 1
ATOM 2457 N N . ARG A 1 318 ? 34.523 -0.403 12.209 1.00 17.56 318 ARG A N 1
ATOM 2458 C CA . ARG A 1 318 ? 34.979 -1.674 12.767 1.00 16.78 318 ARG A CA 1
ATOM 2459 C C . ARG A 1 318 ? 36.406 -1.559 13.291 1.00 16.32 318 ARG A C 1
ATOM 2460 O O . ARG A 1 318 ? 36.726 -2.103 14.344 1.00 16.12 318 ARG A O 1
ATOM 2468 N N . PHE A 1 319 ? 37.258 -0.832 12.572 1.00 15.76 319 PHE A N 1
ATOM 2469 C CA . PHE A 1 319 ? 38.652 -0.670 12.992 1.00 18.18 319 PHE A CA 1
ATOM 2470 C C . PHE A 1 319 ? 38.832 0.088 14.299 1.00 20.37 319 PHE A C 1
ATOM 2471 O O . PHE A 1 319 ? 39.746 -0.198 15.064 1.00 21.23 319 PHE A O 1
ATOM 2479 N N . ARG A 1 320 ? 37.981 1.078 14.536 1.00 25.17 320 ARG A N 1
ATOM 2480 C CA . ARG A 1 320 ? 38.093 1.901 15.736 1.00 28.54 320 ARG A CA 1
ATOM 2481 C C . ARG A 1 320 ? 37.697 1.188 17.019 1.00 31.89 320 ARG A C 1
ATOM 2482 O O . ARG A 1 320 ? 38.102 1.597 18.112 1.00 33.18 320 ARG A O 1
ATOM 2490 N N . ARG A 1 321 ? 36.935 0.107 16.885 1.00 35.31 321 ARG A N 1
ATOM 2491 C CA . ARG A 1 321 ? 36.489 -0.662 18.043 1.00 39.58 321 ARG A CA 1
ATOM 2492 C C . ARG A 1 321 ? 35.994 0.285 19.131 1.00 42.22 321 ARG A C 1
ATOM 2493 O O . ARG A 1 321 ? 36.583 0.372 20.215 1.00 43.80 321 ARG A O 1
ATOM 2501 N N . LYS A 1 322 ? 34.925 1.014 18.828 1.00 44.05 322 LYS A N 1
ATOM 2502 C CA . LYS A 1 322 ? 34.339 1.945 19.786 1.00 45.38 322 LYS A CA 1
ATOM 2503 C C . LYS A 1 322 ? 33.207 1.191 20.478 1.00 46.73 322 LYS A C 1
ATOM 2504 O O . LYS A 1 322 ? 32.837 1.493 21.617 1.00 46.76 322 LYS A O 1
ATOM 2506 N N . HIS A 1 323 ? 32.667 0.206 19.763 1.00 47.76 323 HIS A N 1
ATOM 2507 C CA . HIS A 1 323 ? 31.586 -0.644 20.257 1.00 48.58 323 HIS A CA 1
ATOM 2508 C C . HIS A 1 323 ? 32.263 -2.001 20.440 1.00 49.05 323 HIS A C 1
ATOM 2509 O O . HIS A 1 323 ? 33.346 -2.225 19.894 1.00 49.32 323 HIS A O 1
ATOM 2516 N N . ASN A 1 324 ? 31.655 -2.902 21.204 1.00 49.72 324 ASN A N 1
ATOM 2517 C CA . ASN A 1 324 ? 32.266 -4.213 21.403 1.00 50.51 324 ASN A CA 1
ATOM 2518 C C . ASN A 1 324 ? 32.257 -5.015 20.114 1.00 50.15 324 ASN A C 1
ATOM 2519 O O . ASN A 1 324 ? 31.217 -5.155 19.461 1.00 50.09 324 ASN A O 1
ATOM 2524 N N . ILE A 1 325 ? 33.429 -5.533 19.754 1.00 49.46 325 ILE A N 1
ATOM 2525 C CA . ILE A 1 325 ? 33.582 -6.309 18.531 1.00 47.98 325 ILE A CA 1
ATOM 2526 C C . ILE A 1 325 ? 32.438 -7.304 18.383 1.00 47.23 325 ILE A C 1
ATOM 2527 O O . ILE A 1 325 ? 32.027 -7.632 17.270 1.00 46.82 325 ILE A O 1
ATOM 2532 N N . GLU A 1 326 ? 31.916 -7.773 19.510 1.00 46.92 326 GLU A N 1
ATOM 2533 C CA . GLU A 1 326 ? 30.805 -8.715 19.491 1.00 46.94 326 GLU A CA 1
ATOM 2534 C C . GLU A 1 326 ? 29.592 -8.136 18.758 1.00 46.40 326 GLU A C 1
ATOM 2535 O O . GLU A 1 326 ? 29.097 -8.718 17.791 1.00 46.51 326 GLU A O 1
ATOM 2541 N N . GLU A 1 327 ? 29.119 -6.986 19.222 1.00 45.59 327 GLU A N 1
ATOM 2542 C CA . GLU A 1 327 ? 27.954 -6.342 18.630 1.00 45.75 327 GLU A CA 1
ATOM 2543 C C . GLU A 1 327 ? 28.187 -5.889 17.191 1.00 45.44 327 GLU A C 1
ATOM 2544 O O . GLU A 1 327 ? 27.297 -6.002 16.345 1.00 45.13 327 GLU A O 1
ATOM 2562 N N . GLU A 1 330 ? 27.960 -8.376 14.374 1.00 41.03 330 GLU A N 1
ATOM 2563 C CA . GLU A 1 330 ? 26.565 -8.622 14.067 1.00 39.23 330 GLU A CA 1
ATOM 2564 C C . GLU A 1 330 ? 26.061 -7.457 13.223 1.00 37.81 330 GLU A C 1
ATOM 2565 O O . GLU A 1 330 ? 25.494 -7.652 12.147 1.00 38.30 330 GLU A O 1
ATOM 2567 N N . LYS A 1 331 ? 26.292 -6.244 13.718 1.00 36.29 331 LYS A N 1
ATOM 2568 C CA . LYS A 1 331 ? 25.853 -5.024 13.053 1.00 33.65 331 LYS A CA 1
ATOM 2569 C C . LYS A 1 331 ? 26.603 -4.680 11.776 1.00 31.06 331 LYS A C 1
ATOM 2570 O O . LYS A 1 331 ? 26.030 -4.077 10.868 1.00 29.90 331 LYS A O 1
ATOM 2576 N N . ILE A 1 332 ? 27.883 -5.039 11.702 1.00 27.21 332 ILE A N 1
ATOM 2577 C CA . ILE A 1 332 ? 28.650 -4.726 10.506 1.00 23.49 332 ILE A CA 1
ATOM 2578 C C . ILE A 1 332 ? 29.449 -5.909 9.963 1.00 22.48 332 ILE A C 1
ATOM 2579 O O . ILE A 1 332 ? 30.662 -6.024 10.182 1.00 22.28 332 ILE A O 1
ATOM 2584 N N . PRO A 1 333 ? 28.768 -6.807 9.247 1.00 19.58 333 PRO A N 1
ATOM 2585 C CA . PRO A 1 333 ? 29.396 -7.990 8.662 1.00 19.60 333 PRO A CA 1
ATOM 2586 C C . PRO A 1 333 ? 30.391 -7.520 7.613 1.00 16.41 333 PRO A C 1
ATOM 2587 O O . PRO A 1 333 ? 30.146 -6.534 6.915 1.00 16.28 333 PRO A O 1
ATOM 2591 N N . LEU A 1 334 ? 31.485 -8.252 7.489 1.00 16.44 334 LEU A N 1
ATOM 2592 C CA . LEU A 1 334 ? 32.541 -7.891 6.553 1.00 15.46 334 LEU A CA 1
ATOM 2593 C C . LEU A 1 334 ? 32.912 -9.023 5.628 1.00 14.02 334 LEU A C 1
ATOM 2594 O O . LEU A 1 334 ? 32.654 -10.185 5.907 1.00 16.42 334 LEU A O 1
ATOM 2599 N N . GLU A 1 335 ? 33.514 -8.673 4.506 1.00 13.01 335 GLU A N 1
ATOM 2600 C CA . GLU A 1 335 ? 34.000 -9.685 3.582 1.00 11.98 335 GLU A CA 1
ATOM 2601 C C . GLU A 1 335 ? 35.305 -9.113 3.070 1.00 11.15 335 GLU A C 1
ATOM 2602 O O . GLU A 1 335 ? 35.410 -7.917 2.850 1.00 13.12 335 GLU A O 1
ATOM 2608 N N . LEU A 1 336 ? 36.308 -9.961 2.904 1.00 10.78 336 LEU A N 1
ATOM 2609 C CA . LEU A 1 336 ? 37.591 -9.479 2.438 1.00 9.15 336 LEU A CA 1
ATOM 2610 C C . LEU A 1 336 ? 37.822 -9.949 1.042 1.00 9.15 336 LEU A C 1
ATOM 2611 O O . LEU A 1 336 ? 37.853 -11.153 0.770 1.00 10.24 336 LEU A O 1
ATOM 2616 N N . ASN A 1 337 ? 37.967 -8.994 0.139 1.00 9.33 337 ASN A N 1
ATOM 2617 C CA . ASN A 1 337 ? 38.193 -9.321 -1.252 1.00 9.75 337 ASN A CA 1
ATOM 2618 C C . ASN A 1 337 ? 39.677 -9.189 -1.537 1.00 10.21 337 ASN A C 1
ATOM 2619 O O . ASN A 1 337 ? 40.179 -8.082 -1.749 1.00 9.36 337 ASN A O 1
ATOM 2624 N N . LEU A 1 338 ? 40.374 -10.328 -1.543 1.00 9.66 338 LEU A N 1
ATOM 2625 C CA . LEU A 1 338 ? 41.820 -10.322 -1.752 1.00 10.79 338 LEU A CA 1
ATOM 2626 C C . LEU A 1 338 ? 42.138 -10.051 -3.189 1.00 10.19 338 LEU A C 1
ATOM 2627 O O . LEU A 1 338 ? 41.456 -10.550 -4.088 1.00 11.01 338 LEU A O 1
ATOM 2632 N N . PHE A 1 339 ? 43.170 -9.248 -3.403 1.00 8.97 339 PHE A N 1
ATOM 2633 C CA . PHE A 1 339 ? 43.535 -8.930 -4.762 1.00 10.85 339 PHE A CA 1
ATOM 2634 C C . PHE A 1 339 ? 45.018 -9.029 -5.040 1.00 9.67 339 PHE A C 1
ATOM 2635 O O . PHE A 1 339 ? 45.440 -8.813 -6.152 1.00 9.47 339 PHE A O 1
ATOM 2643 N N . ASP A 1 340 ? 45.827 -9.340 -4.027 1.00 9.63 340 ASP A N 1
ATOM 2644 C CA . ASP A 1 340 ? 47.249 -9.535 -4.297 1.00 8.72 340 ASP A CA 1
ATOM 2645 C 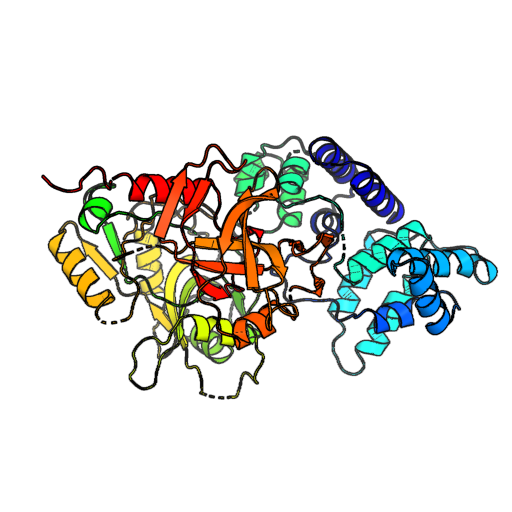C . ASP A 1 340 ? 47.894 -10.451 -3.266 1.00 10.31 340 ASP A C 1
ATOM 2646 O O . ASP A 1 340 ? 47.374 -10.638 -2.169 1.00 9.27 340 ASP A O 1
ATOM 2651 N N . VAL A 1 341 ? 49.020 -11.044 -3.657 1.00 9.87 341 VAL A N 1
ATOM 2652 C CA . VAL A 1 341 ? 49.796 -11.925 -2.792 1.00 9.01 341 VAL A CA 1
ATOM 2653 C C . VAL A 1 341 ? 51.229 -11.464 -2.977 1.00 9.32 341 VAL A C 1
ATOM 2654 O O . VAL A 1 341 ? 51.735 -11.441 -4.073 1.00 7.91 341 VAL A O 1
ATOM 2658 N N . LEU A 1 342 ? 51.878 -11.097 -1.887 1.00 9.72 342 LEU A N 1
ATOM 2659 C CA . LEU A 1 342 ? 53.217 -10.535 -1.990 1.00 9.77 342 LEU A CA 1
ATOM 2660 C C . LEU A 1 342 ? 54.323 -11.432 -1.495 1.00 8.73 342 LEU A C 1
ATOM 2661 O O . LEU A 1 342 ? 55.500 -11.116 -1.644 1.00 9.89 342 LEU A O 1
ATOM 2666 N N . TYR A 1 343 ? 53.933 -12.551 -0.918 1.00 11.07 343 TYR A N 1
ATOM 2667 C CA . TYR A 1 343 ? 54.891 -13.468 -0.329 1.00 11.02 343 TYR A CA 1
ATOM 2668 C C . TYR A 1 343 ? 54.180 -14.771 -0.010 1.00 11.34 343 TYR A C 1
ATOM 2669 O O . TYR A 1 343 ? 53.053 -14.757 0.457 1.00 11.71 343 TYR A O 1
ATOM 2678 N N . VAL A 1 344 ? 54.844 -15.899 -0.267 1.00 11.94 344 VAL A N 1
ATOM 2679 C CA . VAL A 1 344 ? 54.269 -17.204 0.024 1.00 13.47 344 VAL A CA 1
ATOM 2680 C C . VAL A 1 344 ? 55.412 -18.113 0.420 1.00 14.27 344 VAL A C 1
ATOM 2681 O O . VAL A 1 344 ? 56.383 -18.250 -0.310 1.00 16.94 344 VAL A O 1
ATOM 2685 N N . ASP A 1 345 ? 55.285 -18.695 1.598 1.00 17.95 345 ASP A N 1
ATOM 2686 C CA . ASP A 1 345 ? 56.259 -19.639 2.098 1.00 19.23 345 ASP A CA 1
ATOM 2687 C C . ASP A 1 345 ? 57.706 -19.302 1.821 1.00 19.19 345 ASP A C 1
ATOM 2688 O O . ASP A 1 345 ? 58.384 -20.022 1.094 1.00 21.25 345 ASP A O 1
ATOM 2693 N N . GLY A 1 346 ? 58.159 -18.197 2.399 1.00 19.05 346 GLY A N 1
ATOM 2694 C CA . GLY A 1 346 ? 59.545 -17.778 2.283 1.00 20.01 346 GLY A CA 1
ATOM 2695 C C . GLY A 1 346 ? 59.968 -17.151 0.982 1.00 22.27 346 GLY A C 1
ATOM 2696 O O . GLY A 1 346 ? 61.127 -16.768 0.812 1.00 21.77 346 GLY A O 1
ATOM 2697 N N . GLN A 1 347 ? 59.020 -17.008 0.066 1.00 20.48 347 GLN A N 1
ATOM 2698 C CA . GLN A 1 347 ? 59.328 -16.471 -1.239 1.00 18.69 347 GLN A CA 1
ATOM 2699 C C . GLN A 1 347 ? 58.643 -15.137 -1.464 1.00 16.28 347 GLN A C 1
ATOM 2700 O O . GLN A 1 347 ? 57.431 -15.066 -1.464 1.00 12.88 347 GLN A O 1
ATOM 2706 N N . SER A 1 348 ? 59.420 -14.085 -1.684 1.00 14.70 348 SER A N 1
ATOM 2707 C CA . SER A 1 348 ? 58.813 -12.783 -1.956 1.00 13.70 348 SER A CA 1
ATOM 2708 C C . SER A 1 348 ? 58.296 -12.813 -3.387 1.00 12.71 348 SER A C 1
ATOM 2709 O O . SER A 1 348 ? 58.947 -13.353 -4.266 1.00 12.27 348 SER A O 1
ATOM 2712 N N . LEU A 1 349 ? 57.120 -12.242 -3.615 1.00 12.57 349 LEU A N 1
ATOM 2713 C CA . LEU A 1 349 ? 56.562 -12.188 -4.958 1.00 12.63 349 LEU A CA 1
ATOM 2714 C C . LEU A 1 349 ? 56.556 -10.731 -5.411 1.00 10.91 349 LEU A C 1
ATOM 2715 O O . LEU A 1 349 ? 55.970 -10.386 -6.431 1.00 11.06 349 LEU A O 1
ATOM 2720 N N . ILE A 1 350 ? 57.213 -9.862 -4.643 1.00 10.81 350 ILE A N 1
ATOM 2721 C CA . ILE A 1 350 ? 57.227 -8.452 -5.018 1.00 11.21 350 ILE A CA 1
ATOM 2722 C C . ILE A 1 350 ? 57.749 -8.266 -6.430 1.00 11.69 350 ILE A C 1
ATOM 2723 O O . ILE A 1 350 ? 57.242 -7.440 -7.200 1.00 10.99 350 ILE A O 1
ATOM 2728 N N . ASP A 1 351 ? 58.789 -9.013 -6.775 1.00 12.45 351 ASP A N 1
ATOM 2729 C CA . ASP A 1 351 ? 59.389 -8.875 -8.090 1.00 13.86 351 ASP A CA 1
ATOM 2730 C C . ASP A 1 351 ? 58.807 -9.874 -9.081 1.00 12.85 351 ASP A C 1
ATOM 2731 O O . ASP A 1 351 ? 59.414 -10.163 -10.103 1.00 14.27 351 ASP A O 1
ATOM 2736 N N . THR A 1 352 ? 57.642 -10.424 -8.767 1.00 12.49 352 THR A N 1
ATOM 2737 C CA . THR A 1 352 ? 56.997 -11.379 -9.651 1.00 9.84 352 THR A CA 1
ATOM 2738 C C . THR A 1 352 ? 55.925 -10.668 -10.461 1.00 11.36 352 THR A C 1
ATOM 2739 O O . THR A 1 352 ? 55.184 -9.868 -9.916 1.00 8.74 352 THR A O 1
ATOM 2743 N N . LYS A 1 353 ? 55.839 -10.957 -11.755 1.00 10.71 353 LYS A N 1
ATOM 2744 C CA . LYS A 1 353 ? 54.827 -10.294 -12.598 1.00 12.62 353 LYS A CA 1
ATOM 2745 C C . LYS A 1 353 ? 53.424 -10.511 -12.049 1.00 11.89 353 LYS A C 1
ATOM 2746 O O . LYS A 1 353 ? 53.113 -11.575 -11.540 1.00 12.24 353 LYS A O 1
ATOM 2752 N N . PHE A 1 354 ? 52.581 -9.488 -12.174 1.00 10.21 354 PHE A N 1
ATOM 2753 C CA . PHE A 1 354 ? 51.227 -9.542 -11.660 1.00 11.68 354 PHE A CA 1
ATOM 2754 C C . PHE A 1 354 ? 50.429 -10.794 -12.027 1.00 10.37 354 PHE A C 1
ATOM 2755 O O . PHE A 1 354 ? 49.785 -11.404 -11.181 1.00 11.55 354 PHE A O 1
ATOM 2763 N N . ILE A 1 355 ? 50.477 -11.193 -13.288 1.00 11.78 355 ILE A N 1
ATOM 2764 C CA . ILE A 1 355 ? 49.692 -12.341 -13.682 1.00 11.67 355 ILE A CA 1
ATOM 2765 C C . ILE A 1 355 ? 50.059 -13.551 -12.843 1.00 10.70 355 ILE A C 1
ATOM 2766 O O . ILE A 1 355 ? 49.185 -14.319 -12.468 1.00 10.56 355 ILE A O 1
ATOM 2771 N N . ASP A 1 356 ? 51.341 -13.716 -12.534 1.00 10.10 356 ASP A N 1
ATOM 2772 C CA . ASP A 1 356 ? 51.741 -14.864 -11.706 1.00 10.51 356 ASP A CA 1
ATOM 2773 C C . ASP A 1 356 ? 51.250 -14.666 -10.284 1.00 8.50 356 ASP A C 1
ATOM 2774 O O . ASP A 1 356 ? 50.836 -15.608 -9.631 1.00 11.01 356 ASP A O 1
ATOM 2779 N N . ARG A 1 357 ? 51.291 -13.436 -9.790 1.00 8.94 357 ARG A N 1
ATOM 2780 C CA . ARG A 1 357 ? 50.790 -13.232 -8.455 1.00 10.09 357 ARG A CA 1
ATOM 2781 C C . ARG A 1 357 ? 49.288 -13.511 -8.444 1.00 9.61 357 ARG A C 1
ATOM 2782 O O . ARG A 1 357 ? 48.779 -14.144 -7.528 1.00 9.83 357 ARG A O 1
ATOM 2790 N N . ARG A 1 358 ? 48.558 -13.069 -9.461 1.00 9.04 358 ARG A N 1
ATOM 2791 C CA . ARG A 1 358 ? 47.130 -13.352 -9.392 1.00 11.41 358 ARG A CA 1
ATOM 2792 C C . ARG A 1 358 ? 46.811 -14.832 -9.478 1.00 9.92 358 ARG A C 1
ATOM 2793 O O . ARG A 1 358 ? 45.941 -15.332 -8.783 1.00 9.67 358 ARG A O 1
ATOM 2801 N N . ARG A 1 359 ? 47.509 -15.526 -10.362 1.00 11.11 359 ARG A N 1
ATOM 2802 C CA . ARG A 1 359 ? 47.319 -16.957 -10.483 1.00 10.58 359 ARG A CA 1
ATOM 2803 C C . ARG A 1 359 ? 47.624 -17.623 -9.151 1.00 10.68 359 ARG A C 1
ATOM 2804 O O . ARG A 1 359 ? 46.929 -18.557 -8.741 1.00 9.51 359 ARG A O 1
ATOM 2812 N N . THR A 1 360 ? 48.656 -17.137 -8.470 1.00 9.78 360 THR A N 1
ATOM 2813 C CA . THR A 1 360 ? 49.015 -17.686 -7.170 1.00 11.25 360 THR A CA 1
ATOM 2814 C C . THR A 1 360 ? 47.906 -17.389 -6.187 1.00 10.63 360 THR A C 1
ATOM 2815 O O . THR A 1 360 ? 47.523 -18.249 -5.395 1.00 9.48 360 THR A O 1
ATOM 2819 N N . LEU A 1 361 ? 47.375 -16.167 -6.241 1.00 10.04 361 LEU A N 1
ATOM 2820 C CA . LEU A 1 361 ? 46.309 -15.806 -5.327 1.00 9.61 361 LEU A CA 1
ATOM 2821 C C . LEU A 1 361 ? 45.130 -16.770 -5.498 1.00 10.76 361 LEU A C 1
ATOM 2822 O O . LEU A 1 361 ? 44.588 -17.290 -4.508 1.00 10.73 361 LEU A O 1
ATOM 2827 N N . GLU A 1 362 ? 44.744 -17.016 -6.744 1.00 11.01 362 GLU A N 1
ATOM 2828 C CA . GLU A 1 362 ? 43.631 -17.922 -7.027 1.00 12.72 362 GLU A CA 1
ATOM 2829 C C . GLU A 1 362 ? 43.914 -19.332 -6.527 1.00 12.75 362 GLU A C 1
ATOM 2830 O O . GLU A 1 362 ? 43.005 -20.033 -6.062 1.00 13.79 362 GLU A O 1
ATOM 2836 N N . GLU A 1 363 ? 45.179 -19.731 -6.588 1.00 11.61 363 GLU A N 1
ATOM 2837 C CA . GLU A 1 363 ? 45.576 -21.072 -6.154 1.00 13.13 363 GLU A CA 1
ATOM 2838 C C . GLU A 1 363 ? 45.647 -21.209 -4.639 1.00 14.05 363 GLU A C 1
ATOM 2839 O O . GLU A 1 363 ? 45.270 -22.227 -4.071 1.00 14.32 363 GLU A O 1
ATOM 2845 N N . ILE A 1 364 ? 46.129 -20.165 -3.982 1.00 12.83 364 ILE A N 1
ATOM 2846 C CA . ILE A 1 364 ? 46.301 -20.189 -2.541 1.00 15.80 364 ILE A CA 1
ATOM 2847 C C . ILE A 1 364 ? 45.111 -19.869 -1.644 1.00 14.07 364 ILE A C 1
ATOM 2848 O O . ILE A 1 364 ? 45.175 -20.051 -0.413 1.00 13.29 364 ILE A O 1
ATOM 2853 N N . ILE A 1 365 ? 44.028 -19.392 -2.249 1.00 13.51 365 ILE A N 1
ATOM 2854 C CA . ILE A 1 365 ? 42.864 -19.029 -1.477 1.00 12.65 365 ILE A CA 1
ATOM 2855 C C . ILE A 1 365 ? 41.678 -19.959 -1.658 1.00 13.37 365 ILE A C 1
ATOM 2856 O O . ILE A 1 365 ? 41.214 -20.163 -2.762 1.00 14.41 365 ILE A O 1
ATOM 2861 N N . LYS A 1 366 ? 41.254 -20.582 -0.575 1.00 13.96 366 LYS A N 1
ATOM 2862 C CA . LYS A 1 366 ? 40.074 -21.431 -0.621 1.00 16.81 366 LYS A CA 1
ATOM 2863 C C . LYS A 1 366 ? 39.035 -20.457 -0.101 1.00 16.16 366 LYS A C 1
ATOM 2864 O O . LYS A 1 366 ? 38.959 -20.185 1.101 1.00 18.19 366 LYS A O 1
ATOM 2870 N N . GLN A 1 367 ? 38.266 -19.889 -1.020 1.00 17.11 367 GLN A N 1
ATOM 2871 C CA . GLN A 1 367 ? 37.284 -18.890 -0.639 1.00 16.05 367 GLN A CA 1
ATOM 2872 C C . GLN A 1 367 ? 36.220 -19.416 0.287 1.00 16.97 367 GLN A C 1
ATOM 2873 O O . GLN A 1 367 ? 35.828 -20.581 0.209 1.00 15.54 367 GLN A O 1
ATOM 2879 N N . ASN A 1 368 ? 35.777 -18.558 1.191 1.00 15.91 368 ASN A N 1
ATOM 2880 C CA . ASN A 1 368 ? 34.750 -18.953 2.109 1.00 16.56 368 ASN A CA 1
ATOM 2881 C C . ASN A 1 368 ? 33.776 -17.816 2.281 1.00 16.94 368 ASN A C 1
ATOM 2882 O O . ASN A 1 368 ? 33.753 -16.881 1.487 1.00 16.82 368 ASN A O 1
ATOM 2887 N N . GLU A 1 369 ? 32.929 -17.890 3.283 1.00 18.71 369 GLU A N 1
ATOM 2888 C CA . GLU A 1 369 ? 31.945 -16.834 3.409 1.00 19.09 369 GLU A CA 1
ATOM 2889 C C . GLU A 1 369 ? 32.563 -15.443 3.479 1.00 18.56 369 GLU A C 1
ATOM 2890 O O . GLU A 1 369 ? 32.073 -14.481 2.878 1.00 19.48 369 GLU A O 1
ATOM 2896 N N . LYS A 1 370 ? 33.669 -15.364 4.194 1.00 16.10 370 LYS A N 1
ATOM 2897 C CA . LYS A 1 370 ? 34.315 -14.094 4.435 1.00 16.51 370 LYS A CA 1
ATOM 2898 C C . LYS A 1 370 ? 35.458 -13.700 3.542 1.00 14.35 370 LYS A C 1
ATOM 2899 O O . LYS A 1 370 ? 35.665 -12.520 3.310 1.00 15.12 370 LYS A O 1
ATOM 2905 N N . ILE A 1 371 ? 36.233 -14.681 3.115 1.00 13.34 371 ILE A N 1
ATOM 2906 C CA . ILE A 1 371 ? 37.417 -14.409 2.317 1.00 12.64 371 ILE A CA 1
ATOM 2907 C C . ILE A 1 371 ? 37.167 -14.762 0.870 1.00 11.95 371 ILE A C 1
ATOM 2908 O O . ILE A 1 371 ? 36.913 -15.918 0.543 1.00 11.45 371 ILE A O 1
ATOM 2913 N N . LYS A 1 372 ? 37.251 -13.761 0.004 1.00 12.09 372 LYS A N 1
ATOM 2914 C CA . LYS A 1 372 ? 37.018 -13.974 -1.407 1.00 12.76 372 LYS A CA 1
ATOM 2915 C C . LYS A 1 372 ? 38.213 -13.513 -2.201 1.00 12.28 372 LYS A C 1
ATOM 2916 O O . LYS A 1 372 ? 39.105 -12.867 -1.673 1.00 13.21 372 LYS A O 1
ATOM 2922 N N . VAL A 1 373 ? 38.230 -13.862 -3.479 1.00 10.60 373 VAL A N 1
ATOM 2923 C CA . VAL A 1 373 ? 39.281 -13.385 -4.337 1.00 10.73 373 VAL A CA 1
ATOM 2924 C C . VAL A 1 373 ? 38.578 -12.410 -5.257 1.00 13.31 373 VAL A C 1
ATOM 2925 O O . VAL A 1 373 ? 37.554 -12.758 -5.845 1.00 12.73 373 VAL A O 1
ATOM 2929 N N . ALA A 1 374 ? 39.110 -11.194 -5.356 1.00 11.67 374 ALA A N 1
ATOM 2930 C CA . ALA A 1 374 ? 38.526 -10.145 -6.188 1.00 12.25 374 ALA A CA 1
ATOM 2931 C C . ALA A 1 374 ? 38.152 -10.682 -7.553 1.00 12.00 374 ALA A C 1
ATOM 2932 O O . ALA A 1 374 ? 38.949 -11.341 -8.202 1.00 11.67 374 ALA A O 1
ATOM 2934 N N . GLU A 1 375 ? 36.920 -10.411 -7.976 1.00 12.54 375 GLU A N 1
ATOM 2935 C CA . GLU A 1 375 ? 36.457 -10.868 -9.286 1.00 13.30 375 GLU A CA 1
ATOM 2936 C C . GLU A 1 375 ? 37.286 -10.162 -10.342 1.00 12.87 375 GLU A C 1
ATOM 2937 O O . GLU A 1 375 ? 37.573 -8.959 -10.217 1.00 12.29 375 GLU A O 1
ATOM 2943 N N . ASN A 1 376 ? 37.681 -10.893 -11.381 1.00 11.78 376 ASN A N 1
ATOM 2944 C CA . ASN A 1 376 ? 38.474 -10.261 -12.412 1.00 10.87 376 ASN A CA 1
ATOM 2945 C C . ASN A 1 376 ? 38.022 -10.588 -13.818 1.00 10.73 376 ASN A C 1
ATOM 2946 O O . ASN A 1 376 ? 37.081 -11.329 -14.046 1.00 10.88 376 ASN A O 1
ATOM 2951 N N . LEU A 1 377 ? 38.731 -9.994 -14.753 1.00 11.03 377 LEU A N 1
ATOM 2952 C CA . LEU A 1 377 ? 38.495 -10.198 -16.165 1.00 11.37 377 LEU A CA 1
ATOM 2953 C C . LEU A 1 377 ? 39.776 -9.744 -16.823 1.00 11.09 377 LEU A C 1
ATOM 2954 O O . LEU A 1 377 ? 40.236 -8.651 -16.562 1.00 11.77 377 LEU A O 1
ATOM 2959 N N . ILE A 1 378 ? 40.390 -10.606 -17.622 1.00 10.72 378 ILE A N 1
ATOM 2960 C CA . ILE A 1 378 ? 41.572 -10.201 -18.347 1.00 12.88 378 ILE A CA 1
ATOM 2961 C C . ILE A 1 378 ? 41.053 -10.082 -19.768 1.00 12.75 378 ILE A C 1
ATOM 2962 O O . ILE A 1 378 ? 40.460 -11.023 -20.319 1.00 12.51 378 ILE A O 1
ATOM 2967 N N . THR A 1 379 ? 41.228 -8.914 -20.361 1.00 12.65 379 THR A N 1
ATOM 2968 C CA . THR A 1 379 ? 40.729 -8.721 -21.701 1.00 14.58 379 THR A CA 1
ATOM 2969 C C . THR A 1 379 ? 41.471 -7.650 -22.477 1.00 16.45 379 THR A C 1
ATOM 2970 O O . THR A 1 379 ? 42.225 -6.846 -21.918 1.00 15.44 379 THR A O 1
ATOM 2974 N N . LYS A 1 380 ? 41.274 -7.698 -23.787 1.00 16.18 380 LYS A N 1
ATOM 2975 C CA . LYS A 1 380 ? 41.838 -6.732 -24.713 1.00 18.53 380 LYS A CA 1
ATOM 2976 C C . LYS A 1 380 ? 40.658 -6.001 -25.348 1.00 17.90 380 LYS A C 1
ATOM 2977 O O . LYS A 1 380 ? 40.836 -5.102 -26.169 1.00 18.63 380 LYS A O 1
ATOM 2983 N N . LYS A 1 381 ? 39.451 -6.397 -24.961 1.00 16.44 381 LYS A N 1
ATOM 2984 C CA . LYS A 1 381 ? 38.250 -5.810 -25.519 1.00 16.72 381 LYS A CA 1
ATOM 2985 C C . LYS A 1 381 ? 37.636 -4.778 -24.611 1.00 15.41 381 LYS A C 1
ATOM 2986 O O . LYS A 1 381 ? 37.129 -5.093 -23.532 1.00 14.61 381 LYS A O 1
ATOM 2992 N N . VAL A 1 382 ? 37.699 -3.539 -25.056 1.00 14.28 382 VAL A N 1
ATOM 2993 C CA . VAL A 1 382 ? 37.144 -2.446 -24.304 1.00 14.70 382 VAL A CA 1
ATOM 2994 C C . VAL A 1 382 ? 35.702 -2.699 -23.905 1.00 14.44 382 VAL A C 1
ATOM 2995 O O . VAL A 1 382 ? 35.327 -2.436 -22.781 1.00 16.27 382 VAL A O 1
ATOM 2999 N N . GLU A 1 383 ? 34.886 -3.224 -24.816 1.00 14.95 383 GLU A N 1
ATOM 3000 C CA . GLU A 1 383 ? 33.485 -3.468 -24.495 1.00 15.93 383 GLU A CA 1
ATOM 3001 C C . GLU A 1 383 ? 33.315 -4.477 -23.367 1.00 13.96 383 GLU A C 1
ATOM 3002 O O . GLU A 1 383 ? 32.368 -4.394 -22.594 1.00 13.59 383 GLU A O 1
ATOM 3008 N N . GLU A 1 384 ? 34.232 -5.428 -23.258 1.00 14.84 384 GLU A N 1
ATOM 3009 C CA . GLU A 1 384 ? 34.080 -6.421 -22.196 1.00 14.84 384 GLU A CA 1
ATOM 3010 C C . GLU A 1 384 ? 34.377 -5.781 -20.862 1.00 11.99 384 GLU A C 1
ATOM 3011 O O . GLU A 1 384 ? 33.683 -6.017 -19.875 1.00 12.80 384 GLU A O 1
ATOM 3017 N N . ALA A 1 385 ? 35.423 -4.974 -20.825 1.00 10.43 385 ALA A N 1
ATOM 3018 C CA . ALA A 1 385 ? 35.782 -4.333 -19.577 1.00 12.21 385 ALA A CA 1
ATOM 3019 C C . ALA A 1 385 ? 34.715 -3.306 -19.239 1.00 11.03 385 ALA A C 1
ATOM 3020 O O . ALA A 1 385 ? 34.417 -3.079 -18.078 1.00 10.86 385 ALA A O 1
ATOM 3022 N N . GLU A 1 386 ? 34.116 -2.695 -20.253 1.00 12.37 386 GLU A N 1
ATOM 3023 C CA . GLU A 1 386 ? 33.095 -1.693 -19.975 1.00 13.35 386 GLU A CA 1
ATOM 3024 C C . GLU A 1 386 ? 31.864 -2.341 -19.372 1.00 13.07 386 GLU A C 1
ATOM 3025 O O . GLU A 1 386 ? 31.195 -1.743 -18.530 1.00 13.63 386 GLU A O 1
ATOM 3031 N N . ALA A 1 387 ? 31.556 -3.557 -19.809 1.00 12.52 387 ALA A N 1
ATOM 3032 C CA . ALA A 1 387 ? 30.396 -4.264 -19.297 1.00 12.23 387 ALA A CA 1
ATOM 3033 C C . ALA A 1 387 ? 30.662 -4.658 -17.849 1.00 11.85 387 ALA A C 1
ATOM 3034 O O . ALA A 1 387 ? 29.777 -4.613 -17.007 1.00 13.26 387 ALA A O 1
ATOM 3036 N N . PHE A 1 388 ? 31.896 -5.050 -17.583 1.00 10.53 388 PHE A N 1
ATOM 3037 C CA . PHE A 1 388 ? 32.311 -5.433 -16.247 1.00 10.59 388 PHE A CA 1
ATOM 3038 C C . PHE A 1 388 ? 32.221 -4.188 -15.379 1.00 9.91 388 PHE A C 1
ATOM 3039 O O . PHE A 1 388 ? 31.749 -4.237 -14.267 1.00 10.25 388 PHE A O 1
ATOM 3047 N N . TYR A 1 389 ? 32.680 -3.060 -15.912 1.00 11.41 389 TYR A N 1
ATOM 3048 C CA . TYR A 1 389 ? 32.637 -1.781 -15.192 1.00 11.76 389 TYR A CA 1
ATOM 3049 C C . TYR A 1 389 ? 31.210 -1.398 -14.838 1.00 13.08 389 TYR A C 1
ATOM 3050 O O . TYR A 1 389 ? 30.896 -1.036 -13.698 1.00 13.10 389 TYR A O 1
ATOM 3059 N N . LYS A 1 390 ? 30.325 -1.489 -15.823 1.00 13.32 390 LYS A N 1
ATOM 3060 C CA . LYS A 1 390 ? 28.941 -1.148 -15.587 1.00 13.97 390 LYS A CA 1
ATOM 3061 C C . LYS A 1 390 ? 28.382 -1.990 -14.445 1.00 14.25 390 LYS A C 1
ATOM 3062 O O . LYS A 1 390 ? 27.714 -1.487 -13.531 1.00 14.92 390 LYS A O 1
ATOM 3068 N N . ARG A 1 391 ? 28.701 -3.268 -14.478 1.00 13.76 391 ARG A N 1
ATOM 3069 C CA . ARG A 1 391 ? 28.227 -4.183 -13.471 1.00 16.31 391 ARG A CA 1
ATOM 3070 C C . ARG A 1 391 ? 28.809 -3.831 -12.096 1.00 14.83 391 ARG A C 1
ATOM 3071 O O . ARG A 1 391 ? 28.094 -3.853 -11.095 1.00 15.85 391 ARG A O 1
ATOM 3079 N N . ALA A 1 392 ? 30.107 -3.522 -12.046 1.00 13.70 392 ALA A N 1
ATOM 3080 C CA . ALA A 1 392 ? 30.755 -3.167 -10.782 1.00 14.46 392 ALA A CA 1
ATOM 3081 C C . ALA A 1 392 ? 30.007 -2.001 -10.158 1.00 13.84 392 ALA A C 1
ATOM 3082 O O . ALA A 1 392 ? 29.794 -1.959 -8.950 1.00 15.68 392 ALA A O 1
ATOM 3084 N N . LEU A 1 393 ? 29.627 -1.028 -10.977 1.00 14.14 393 LEU A N 1
ATOM 3085 C CA . LEU A 1 393 ? 28.872 0.093 -10.447 1.00 14.25 393 LEU A CA 1
ATOM 3086 C C . LEU A 1 393 ? 27.459 -0.332 -10.003 1.00 14.62 393 LEU A C 1
ATOM 3087 O O . LEU A 1 393 ? 26.984 0.085 -8.956 1.00 15.11 393 LEU A O 1
ATOM 3092 N N . GLU A 1 394 ? 26.782 -1.177 -10.774 1.00 17.85 394 GLU A N 1
ATOM 3093 C CA . GLU A 1 394 ? 25.431 -1.586 -10.378 1.00 17.80 394 GLU A CA 1
ATOM 3094 C C . GLU A 1 394 ? 25.499 -2.401 -9.096 1.00 19.30 394 GLU A C 1
ATOM 3095 O O . GLU A 1 394 ? 24.548 -2.443 -8.317 1.00 16.90 394 GLU A O 1
ATOM 3109 N N . GLY A 1 396 ? 27.224 -1.711 -6.650 1.00 16.50 396 GLY A N 1
ATOM 3110 C CA . GLY A 1 396 ? 27.471 -0.790 -5.553 1.00 15.76 396 GLY A CA 1
ATOM 3111 C C . GLY A 1 396 ? 28.938 -0.486 -5.311 1.00 15.92 396 GLY A C 1
ATOM 3112 O O . GLY A 1 396 ? 29.302 0.201 -4.359 1.00 13.64 396 GLY A O 1
ATOM 3113 N N . HIS A 1 397 ? 29.798 -1.001 -6.178 1.00 13.48 397 HIS A N 1
ATOM 3114 C CA . HIS A 1 397 ? 31.217 -0.761 -6.013 1.00 12.47 397 HIS A CA 1
ATOM 3115 C C . HIS A 1 397 ? 31.662 0.518 -6.694 1.00 13.97 397 HIS A C 1
ATOM 3116 O O . HIS A 1 397 ? 30.845 1.208 -7.305 1.00 12.11 397 HIS A O 1
ATOM 3123 N N . GLU A 1 398 ? 32.955 0.835 -6.608 1.00 12.82 398 GLU A N 1
ATOM 3124 C CA . GLU A 1 398 ? 33.474 2.086 -7.140 1.00 13.49 398 GLU A CA 1
ATOM 3125 C C . GLU A 1 398 ? 33.741 2.203 -8.601 1.00 13.16 398 GLU A C 1
ATOM 3126 O O . GLU A 1 398 ? 33.740 3.313 -9.136 1.00 12.39 398 GLU A O 1
ATOM 3132 N N . GLY A 1 399 ? 34.015 1.066 -9.228 1.00 12.13 399 GLY A N 1
ATOM 3133 C CA . GLY A 1 399 ? 34.346 1.058 -10.633 1.00 12.12 399 GLY A CA 1
ATOM 3134 C C . GLY A 1 399 ? 35.281 -0.131 -10.783 1.00 10.45 399 GLY A C 1
ATOM 3135 O O . GLY A 1 399 ? 35.078 -1.165 -10.145 1.00 11.77 399 GLY A O 1
ATOM 3136 N N . LEU A 1 400 ? 36.294 0.004 -11.621 1.00 9.71 400 LEU A N 1
ATOM 3137 C CA . LEU A 1 400 ? 37.241 -1.080 -11.792 1.00 10.47 400 LEU A CA 1
ATOM 3138 C C . LEU A 1 400 ? 38.673 -0.628 -11.604 1.00 11.97 400 LEU A C 1
ATOM 3139 O O . LEU A 1 400 ? 38.990 0.558 -11.725 1.00 12.13 400 LEU A O 1
ATOM 3152 N N . ALA A 1 402 ? 42.406 -1.507 -13.203 1.00 10.07 402 ALA A N 1
ATOM 3153 C CA . ALA A 1 402 ? 43.003 -2.144 -14.365 1.00 11.73 402 ALA A CA 1
ATOM 3154 C C . ALA A 1 402 ? 44.461 -2.314 -13.885 1.00 10.31 402 ALA A C 1
ATOM 3155 O O . ALA A 1 402 ? 45.035 -1.391 -13.294 1.00 12.85 402 ALA A O 1
ATOM 3157 N N . LYS A 1 403 ? 45.043 -3.476 -14.120 1.00 10.65 403 LYS A N 1
ATOM 3158 C CA . LYS A 1 403 ? 46.411 -3.736 -13.680 1.00 11.16 403 LYS A CA 1
ATOM 3159 C C . LYS A 1 403 ? 47.211 -4.365 -14.801 1.00 11.73 403 LYS A C 1
ATOM 3160 O O . LYS A 1 403 ? 46.735 -5.279 -15.462 1.00 11.23 403 LYS A O 1
ATOM 3166 N N . ARG A 1 404 ? 48.421 -3.862 -15.013 1.00 13.03 404 ARG A N 1
ATOM 3167 C CA . ARG A 1 404 ? 49.298 -4.400 -16.041 1.00 13.54 404 ARG A CA 1
ATOM 3168 C C . ARG A 1 404 ? 49.651 -5.839 -15.680 1.00 13.38 404 ARG A C 1
ATOM 3169 O O . ARG A 1 404 ? 50.097 -6.117 -14.575 1.00 12.21 404 ARG A O 1
ATOM 3177 N N . LEU A 1 405 ? 49.479 -6.738 -16.635 1.00 13.11 405 LEU A N 1
ATOM 3178 C CA . LEU A 1 405 ? 49.741 -8.145 -16.407 1.00 13.10 405 LEU A CA 1
ATOM 3179 C C . LEU A 1 405 ? 51.178 -8.486 -16.089 1.00 13.54 405 LEU A C 1
ATOM 3180 O O . LEU A 1 405 ? 51.437 -9.404 -15.322 1.00 13.72 405 LEU A O 1
ATOM 3185 N N . ASP A 1 406 ? 52.120 -7.742 -16.652 1.00 13.39 406 ASP A N 1
ATOM 3186 C CA . ASP A 1 406 ? 53.522 -8.090 -16.417 1.00 14.71 406 ASP A CA 1
ATOM 3187 C C . ASP A 1 406 ? 54.217 -7.277 -15.343 1.00 14.62 406 ASP A C 1
ATOM 3188 O O . ASP A 1 406 ? 55.410 -7.448 -15.111 1.00 14.70 406 ASP A O 1
ATOM 3193 N N . ALA A 1 407 ? 53.470 -6.424 -14.662 1.00 11.89 407 ALA A N 1
ATOM 3194 C CA . ALA A 1 407 ? 54.075 -5.537 -13.675 1.00 10.77 407 ALA A CA 1
ATOM 3195 C C . ALA A 1 407 ? 54.410 -6.160 -12.334 1.00 10.40 407 ALA A C 1
ATOM 3196 O O . ALA A 1 407 ? 53.673 -6.979 -11.815 1.00 10.70 407 ALA A O 1
ATOM 3198 N N . VAL A 1 408 ? 55.522 -5.721 -11.763 1.00 10.07 408 VAL A N 1
ATOM 3199 C CA . VAL A 1 408 ? 55.937 -6.203 -10.473 1.00 11.08 408 VAL A CA 1
ATOM 3200 C C . VAL A 1 408 ? 55.145 -5.367 -9.487 1.00 11.33 408 VAL A C 1
ATOM 3201 O O . VAL A 1 408 ? 54.406 -4.463 -9.880 1.00 10.19 408 VAL A O 1
ATOM 3205 N N . TYR A 1 409 ? 55.278 -5.675 -8.207 1.00 10.81 409 TYR A N 1
ATOM 3206 C CA . TYR A 1 409 ? 54.593 -4.914 -7.182 1.00 11.40 409 TYR A CA 1
ATOM 3207 C C . TYR A 1 409 ? 55.548 -3.763 -6.853 1.00 11.08 409 TYR A C 1
ATOM 3208 O O . TYR A 1 409 ? 56.751 -3.970 -6.735 1.00 12.17 409 TYR A O 1
ATOM 3217 N N . GLU A 1 410 ? 55.014 -2.557 -6.688 1.00 9.60 410 GLU A N 1
ATOM 3218 C CA . GLU A 1 410 ? 55.862 -1.395 -6.403 1.00 10.19 410 GLU A CA 1
ATOM 3219 C C . GLU A 1 410 ? 55.414 -0.781 -5.094 1.00 11.21 410 GLU A C 1
ATOM 3220 O O . GLU A 1 410 ? 54.580 0.116 -5.070 1.00 10.43 410 GLU A O 1
ATOM 3226 N N . PRO A 1 411 ? 55.954 -1.280 -3.981 1.00 11.08 411 PRO A N 1
ATOM 3227 C CA . PRO A 1 411 ? 55.585 -0.765 -2.664 1.00 11.46 411 PRO A CA 1
ATOM 3228 C C . PRO A 1 411 ? 55.610 0.755 -2.559 1.00 11.60 411 PRO A C 1
ATOM 3229 O O . PRO A 1 411 ? 56.607 1.403 -2.902 1.00 13.45 411 PRO A O 1
ATOM 3233 N N . GLY A 1 412 ? 54.503 1.317 -2.083 1.00 12.79 412 GLY A N 1
ATOM 3234 C CA . GLY A 1 412 ? 54.412 2.754 -1.887 1.00 13.64 412 GLY A CA 1
ATOM 3235 C C . GLY A 1 412 ? 54.330 3.631 -3.117 1.00 16.08 412 GLY A C 1
ATOM 3236 O O . GLY A 1 412 ? 54.186 4.849 -3.013 1.00 17.49 412 GLY A O 1
ATOM 3237 N N . ASN A 1 413 ? 54.367 3.025 -4.294 1.00 14.07 413 ASN A N 1
ATOM 3238 C CA . ASN A 1 413 ? 54.344 3.823 -5.506 1.00 15.40 413 ASN A CA 1
ATOM 3239 C C . ASN A 1 413 ? 52.964 4.044 -6.106 1.00 15.28 413 ASN A C 1
ATOM 3240 O O . ASN A 1 413 ? 52.157 3.118 -6.167 1.00 15.11 413 ASN A O 1
ATOM 3245 N N . ARG A 1 414 ? 52.695 5.277 -6.536 1.00 15.19 414 ARG A N 1
ATOM 3246 C CA . ARG A 1 414 ? 51.425 5.569 -7.188 1.00 15.32 414 ARG A CA 1
ATOM 3247 C C . ARG A 1 414 ? 51.782 5.739 -8.660 1.00 16.63 414 ARG A C 1
ATOM 3248 O O . ARG A 1 414 ? 51.947 6.844 -9.162 1.00 15.70 414 ARG A O 1
ATOM 3256 N N . GLY A 1 415 ? 51.949 4.615 -9.343 1.00 17.21 415 GLY A N 1
ATOM 3257 C CA . GLY A 1 415 ? 52.294 4.670 -10.746 1.00 17.38 415 GLY A CA 1
ATOM 3258 C C . GLY A 1 415 ? 51.094 4.401 -11.628 1.00 15.82 415 GLY A C 1
ATOM 3259 O O . GLY A 1 415 ? 49.948 4.547 -11.214 1.00 14.05 415 GLY A O 1
ATOM 3260 N N . LYS A 1 416 ? 51.370 3.979 -12.854 1.00 15.84 416 LYS A N 1
ATOM 3261 C CA . LYS A 1 416 ? 50.333 3.673 -13.814 1.00 15.60 416 LYS A CA 1
ATOM 3262 C C . LYS A 1 416 ? 50.184 2.166 -14.076 1.00 16.18 416 LYS A C 1
ATOM 3263 O O . LYS A 1 416 ? 49.466 1.768 -15.012 1.00 14.05 416 LYS A O 1
ATOM 3269 N N . LYS A 1 417 ? 50.870 1.343 -13.271 1.00 13.52 417 LYS A N 1
ATOM 3270 C CA . LYS A 1 417 ? 50.801 -0.113 -13.393 1.00 14.85 417 LYS A CA 1
ATOM 3271 C C . LYS A 1 417 ? 49.484 -0.592 -12.846 1.00 13.48 417 LYS A C 1
ATOM 3272 O O . LYS A 1 417 ? 49.058 -1.705 -13.133 1.00 12.75 417 LYS A O 1
ATOM 3278 N N . TRP A 1 418 ? 48.872 0.239 -12.005 1.00 11.59 418 TRP A N 1
ATOM 3279 C CA . TRP A 1 418 ? 47.539 -0.032 -11.492 1.00 10.95 418 TRP A CA 1
ATOM 3280 C C . TRP A 1 418 ? 46.833 1.273 -11.799 1.00 11.09 418 TRP A C 1
ATOM 3281 O O . TRP A 1 418 ? 47.383 2.356 -11.546 1.00 11.18 418 TRP A O 1
ATOM 3292 N N . LEU A 1 419 ? 45.632 1.166 -12.339 1.00 10.33 419 LEU A N 1
ATOM 3293 C CA . LEU A 1 419 ? 44.831 2.329 -12.656 1.00 11.03 419 LEU A CA 1
ATOM 3294 C C . LEU A 1 419 ? 43.451 2.121 -12.116 1.00 11.10 419 LEU A C 1
ATOM 3295 O O . LEU A 1 419 ? 42.938 0.998 -12.107 1.00 13.62 419 LEU A O 1
ATOM 3300 N N . LYS A 1 420 ? 42.841 3.208 -11.676 1.00 11.22 420 LYS A N 1
ATOM 3301 C CA . LYS A 1 420 ? 41.479 3.165 -11.190 1.00 11.24 420 LYS A CA 1
ATOM 3302 C C . LYS A 1 420 ? 40.604 3.806 -12.255 1.00 10.63 420 LYS A C 1
ATOM 3303 O O . LYS A 1 420 ? 40.990 4.816 -12.841 1.00 12.44 420 LYS A O 1
ATOM 3309 N N . ILE A 1 421 ? 39.434 3.217 -12.497 1.00 9.53 421 ILE A N 1
ATOM 3310 C CA . ILE A 1 421 ? 38.481 3.757 -13.460 1.00 10.06 421 ILE A CA 1
ATOM 3311 C C . ILE A 1 421 ? 37.173 3.910 -12.709 1.00 9.85 421 ILE A C 1
ATOM 3312 O O . ILE A 1 421 ? 36.583 2.940 -12.203 1.00 10.31 421 ILE A O 1
ATOM 3317 N N . LYS A 1 422 ? 36.743 5.158 -12.625 1.00 11.17 422 LYS A N 1
ATOM 3318 C CA . LYS A 1 422 ? 35.564 5.526 -11.892 1.00 11.71 422 LYS A CA 1
ATOM 3319 C C . LYS A 1 422 ? 34.701 6.486 -12.678 1.00 10.56 422 LYS A C 1
ATOM 3320 O O . LYS A 1 422 ? 35.152 7.111 -13.613 1.00 10.72 422 LYS A O 1
ATOM 3326 N N . PRO A 1 423 ? 33.440 6.626 -12.267 1.00 11.87 423 PRO A N 1
ATOM 3327 C CA . PRO A 1 423 ? 32.523 7.536 -12.945 1.00 12.88 423 PRO A CA 1
ATOM 3328 C C . PRO A 1 423 ? 32.745 8.994 -12.539 1.00 12.81 423 PRO A C 1
ATOM 3329 O O . PRO A 1 423 ? 32.214 9.896 -13.160 1.00 14.65 423 PRO A O 1
ATOM 3333 N N . THR A 1 424 ? 33.520 9.223 -11.484 1.00 14.76 424 THR A N 1
ATOM 3334 C CA . THR A 1 424 ? 33.758 10.594 -11.021 1.00 15.27 424 THR A CA 1
ATOM 3335 C C . THR A 1 424 ? 35.211 10.813 -10.628 1.00 15.15 424 THR A C 1
ATOM 3336 O O . THR A 1 424 ? 35.942 9.868 -10.423 1.00 11.57 424 THR A O 1
ATOM 3348 N N . GLU A 1 426 ? 38.166 11.184 -8.405 1.00 15.66 426 GLU A N 1
ATOM 3349 C CA . GLU A 1 426 ? 38.203 10.660 -7.056 1.00 16.28 426 GLU A CA 1
ATOM 3350 C C . GLU A 1 426 ? 38.375 11.735 -5.998 1.00 15.26 426 GLU A C 1
ATOM 3351 O O . GLU A 1 426 ? 39.000 12.768 -6.223 1.00 14.06 426 GLU A O 1
ATOM 3357 N N . ASN A 1 427 ? 37.793 11.474 -4.843 1.00 14.96 427 ASN A N 1
ATOM 3358 C CA . ASN A 1 427 ? 37.890 12.387 -3.726 1.00 15.02 427 ASN A CA 1
ATOM 3359 C C . ASN A 1 427 ? 39.321 12.405 -3.232 1.00 14.15 427 ASN A C 1
ATOM 3360 O O . ASN A 1 427 ? 40.078 11.464 -3.444 1.00 13.88 427 ASN A O 1
ATOM 3365 N N . LEU A 1 428 ? 39.678 13.495 -2.574 1.00 13.92 428 LEU A N 1
ATOM 3366 C CA . LEU A 1 428 ? 41.025 13.646 -2.033 1.00 12.46 428 LEU A CA 1
ATOM 3367 C C . LEU A 1 428 ? 41.027 13.344 -0.547 1.00 11.26 428 LEU A C 1
ATOM 3368 O O . LEU A 1 428 ? 40.097 13.708 0.173 1.00 10.07 428 LEU A O 1
ATOM 3373 N N . ASP A 1 429 ? 42.092 12.699 -0.096 1.00 11.19 429 ASP A N 1
ATOM 3374 C CA . ASP A 1 429 ? 42.260 12.355 1.308 1.00 12.03 429 ASP A CA 1
ATOM 3375 C C . ASP A 1 429 ? 43.358 13.290 1.756 1.00 11.04 429 ASP A C 1
ATOM 3376 O O . ASP A 1 429 ? 44.512 13.132 1.378 1.00 12.24 429 ASP A O 1
ATOM 3381 N N . LEU A 1 430 ? 42.986 14.266 2.571 1.00 10.43 430 LEU A N 1
ATOM 3382 C CA . LEU A 1 430 ? 43.941 15.294 2.961 1.00 12.06 430 LEU A CA 1
ATOM 3383 C C . LEU A 1 430 ? 43.988 15.484 4.459 1.00 12.53 430 LEU A C 1
ATOM 3384 O O . LEU A 1 430 ? 43.090 15.069 5.174 1.00 12.51 430 LEU A O 1
ATOM 3389 N N . VAL A 1 431 ? 45.037 16.153 4.914 1.00 15.13 431 VAL A N 1
ATOM 3390 C CA . VAL A 1 431 ? 45.229 16.382 6.330 1.00 16.18 431 VAL A CA 1
ATOM 3391 C C . VAL A 1 431 ? 44.636 17.679 6.799 1.00 16.43 431 VAL A C 1
ATOM 3392 O O . VAL A 1 431 ? 44.838 18.711 6.165 1.00 18.57 431 VAL A O 1
ATOM 3396 N N . ILE A 1 432 ? 43.910 17.635 7.911 1.00 17.73 432 ILE A N 1
ATOM 3397 C CA . ILE A 1 432 ? 43.328 18.857 8.459 1.00 17.46 432 ILE A CA 1
ATOM 3398 C C . ILE A 1 432 ? 44.487 19.550 9.174 1.00 18.91 432 ILE A C 1
ATOM 3399 O O . ILE A 1 432 ? 44.936 19.082 10.214 1.00 19.53 432 ILE A O 1
ATOM 3404 N N . ILE A 1 433 ? 44.995 20.639 8.608 1.00 17.72 433 ILE A N 1
ATOM 3405 C CA . ILE A 1 433 ? 46.112 21.338 9.242 1.00 18.72 433 ILE A CA 1
ATOM 3406 C C . ILE A 1 433 ? 45.688 22.609 9.968 1.00 18.70 433 ILE A C 1
ATOM 3407 O O . ILE A 1 433 ? 46.518 23.319 10.503 1.00 20.00 433 ILE A O 1
ATOM 3412 N N . GLY A 1 434 ? 44.390 22.879 10.006 1.00 18.38 434 GLY A N 1
ATOM 3413 C CA . GLY A 1 434 ? 43.915 24.077 10.672 1.00 18.18 434 GLY A CA 1
ATOM 3414 C C . GLY A 1 434 ? 42.418 24.108 10.562 1.00 18.98 434 GLY A C 1
ATOM 3415 O O . GLY A 1 434 ? 41.832 23.304 9.839 1.00 19.08 434 GLY A O 1
ATOM 3416 N N . ALA A 1 435 ? 41.789 25.019 11.288 1.00 17.42 435 ALA A N 1
ATOM 3417 C CA . ALA A 1 435 ? 40.347 25.147 11.242 1.00 18.95 435 ALA A CA 1
ATOM 3418 C C . ALA A 1 435 ? 39.985 26.563 11.620 1.00 19.31 435 ALA A C 1
ATOM 3419 O O . ALA A 1 435 ? 40.819 27.329 12.085 1.00 18.25 435 ALA A O 1
ATOM 3421 N N . GLU A 1 436 ? 38.733 26.911 11.394 1.00 19.82 436 GLU A N 1
ATOM 3422 C CA . GLU A 1 436 ? 38.270 28.233 11.759 1.00 20.75 436 GLU A CA 1
ATOM 3423 C C . GLU A 1 436 ? 36.966 28.065 12.512 1.00 21.39 436 GLU A C 1
ATOM 3424 O O . GLU A 1 436 ? 36.075 27.307 12.082 1.00 20.77 436 GLU A O 1
ATOM 3430 N N . TRP A 1 437 ? 36.849 28.742 13.652 1.00 21.44 437 TRP A N 1
ATOM 3431 C CA . TRP A 1 437 ? 35.627 28.645 14.426 1.00 21.90 437 TRP A CA 1
ATOM 3432 C C . TRP A 1 437 ? 34.517 29.150 13.526 1.00 21.41 437 TRP A C 1
ATOM 3433 O O . TRP A 1 437 ? 34.755 29.968 12.640 1.00 21.81 437 TRP A O 1
ATOM 3444 N N . GLY A 1 438 ? 33.314 28.642 13.744 1.00 20.93 438 GLY A N 1
ATOM 3445 C CA . GLY A 1 438 ? 32.189 29.046 12.926 1.00 21.69 438 GLY A CA 1
ATOM 3446 C C . GLY A 1 438 ? 31.702 30.411 13.343 1.00 22.65 438 GLY A C 1
ATOM 3447 O O . GLY A 1 438 ? 32.260 31.034 14.249 1.00 21.62 438 GLY A O 1
ATOM 3448 N N . GLU A 1 439 ? 30.647 30.868 12.687 1.00 21.57 439 GLU A N 1
ATOM 3449 C CA . GLU A 1 439 ? 30.082 32.168 12.992 1.00 22.92 439 GLU A CA 1
ATOM 3450 C C . GLU A 1 439 ? 28.751 32.051 13.719 1.00 21.77 439 GLU A C 1
ATOM 3451 O O . GLU A 1 439 ? 28.161 30.977 13.764 1.00 21.68 439 GLU A O 1
ATOM 3457 N N . GLY A 1 440 ? 28.292 33.163 14.300 1.00 22.18 440 GLY A N 1
ATOM 3458 C CA . GLY A 1 440 ? 27.012 33.173 14.992 1.00 19.89 440 GLY A CA 1
ATOM 3459 C C . GLY A 1 440 ? 26.841 32.049 15.992 1.00 19.94 440 GLY A C 1
ATOM 3460 O O . GLY A 1 440 ? 27.703 31.812 16.844 1.00 17.67 440 GLY A O 1
ATOM 3461 N N . ARG A 1 441 ? 25.730 31.338 15.886 1.00 18.77 441 ARG A N 1
ATOM 3462 C CA . ARG A 1 441 ? 25.471 30.256 16.818 1.00 20.16 441 ARG A CA 1
ATOM 3463 C C . ARG A 1 441 ? 26.511 29.137 16.730 1.00 21.24 441 ARG A C 1
ATOM 3464 O O . ARG A 1 441 ? 26.534 28.256 17.587 1.00 22.41 441 ARG A O 1
ATOM 3472 N N . ARG A 1 442 ? 27.378 29.186 15.719 1.00 20.28 442 ARG A N 1
ATOM 3473 C CA . ARG A 1 442 ? 28.403 28.154 15.520 1.00 23.15 442 ARG A CA 1
ATOM 3474 C C . ARG A 1 442 ? 29.796 28.565 16.007 1.00 22.07 442 ARG A C 1
ATOM 3475 O O . ARG A 1 442 ? 30.782 27.854 15.759 1.00 20.58 442 ARG A O 1
ATOM 3483 N N . ALA A 1 443 ? 29.869 29.689 16.720 1.00 19.25 443 ALA A N 1
ATOM 3484 C CA . ALA A 1 443 ? 31.147 30.213 17.191 1.00 20.88 443 ALA A CA 1
ATOM 3485 C C . ALA A 1 443 ? 31.933 29.283 18.101 1.00 21.04 443 ALA A C 1
ATOM 3486 O O . ALA A 1 443 ? 33.142 29.445 18.241 1.00 20.76 443 ALA A O 1
ATOM 3488 N N . HIS A 1 444 ? 31.252 28.323 18.718 1.00 21.92 444 HIS A N 1
ATOM 3489 C CA . HIS A 1 444 ? 31.912 27.409 19.650 1.00 22.87 444 HIS A CA 1
ATOM 3490 C C . HIS A 1 444 ? 32.409 26.139 18.969 1.00 24.20 444 HIS A C 1
ATOM 3491 O O . HIS A 1 444 ? 33.040 25.275 19.601 1.00 23.78 444 HIS A O 1
ATOM 3498 N N . LEU A 1 445 ? 32.131 26.032 17.679 1.00 22.93 445 LEU A N 1
ATOM 3499 C CA . LEU A 1 445 ? 32.516 24.862 16.902 1.00 22.23 445 LEU A CA 1
ATOM 3500 C C . LEU A 1 445 ? 33.413 25.239 15.733 1.00 20.71 445 LEU A C 1
ATOM 3501 O O . LEU A 1 445 ? 33.369 26.363 15.251 1.00 20.49 445 LEU A O 1
ATOM 3506 N N . PHE A 1 446 ? 34.248 24.309 15.285 1.00 20.41 446 PHE A N 1
ATOM 3507 C CA . PHE A 1 446 ? 35.030 24.604 14.108 1.00 20.32 446 PHE A CA 1
ATOM 3508 C C . PHE A 1 446 ? 33.969 24.449 13.023 1.00 20.39 446 PHE A C 1
ATOM 3509 O O . PHE A 1 446 ? 33.149 23.533 13.090 1.00 21.23 446 PHE A O 1
ATOM 3517 N N . GLY A 1 447 ? 33.954 25.350 12.050 1.00 19.90 447 GLY A N 1
ATOM 3518 C CA . GLY A 1 447 ? 32.967 25.245 10.990 1.00 19.95 447 GLY A CA 1
ATOM 3519 C C . GLY A 1 447 ? 33.650 25.083 9.649 1.00 21.76 447 GLY A C 1
ATOM 3520 O O . GLY A 1 447 ? 33.027 24.767 8.622 1.00 19.55 447 GLY A O 1
ATOM 3521 N N . SER A 1 448 ? 34.963 25.257 9.671 1.00 19.41 448 SER A N 1
ATOM 3522 C CA . SER A 1 448 ? 35.755 25.189 8.459 1.00 21.47 448 SER A CA 1
ATOM 3523 C C . SER A 1 448 ? 37.087 24.532 8.804 1.00 20.10 448 SER A C 1
ATOM 3524 O O . SER A 1 448 ? 37.592 24.707 9.907 1.00 17.92 448 SER A O 1
ATOM 3527 N N . PHE A 1 449 ? 37.637 23.773 7.864 1.00 19.23 449 PHE A N 1
ATOM 3528 C CA . PHE A 1 449 ? 38.901 23.079 8.085 1.00 18.25 449 PHE A CA 1
ATOM 3529 C C . PHE A 1 449 ? 39.882 23.287 6.930 1.00 18.17 449 PHE A C 1
ATOM 3530 O O . PHE A 1 449 ? 39.528 23.105 5.775 1.00 15.91 449 PHE A O 1
ATOM 3538 N N . ILE A 1 450 ? 41.113 23.662 7.266 1.00 16.42 450 ILE A N 1
ATOM 3539 C CA . ILE A 1 450 ? 42.162 23.915 6.287 1.00 17.13 450 ILE A CA 1
ATOM 3540 C C . ILE A 1 450 ? 42.781 22.561 5.962 1.00 16.52 450 ILE A C 1
ATOM 3541 O O . ILE A 1 450 ? 43.177 21.822 6.868 1.00 17.90 450 ILE A O 1
ATOM 3546 N N . LEU A 1 451 ? 42.873 22.254 4.676 1.00 15.07 451 LEU A N 1
ATOM 3547 C CA . LEU A 1 451 ? 43.393 20.969 4.238 1.00 15.18 451 LEU A CA 1
ATOM 3548 C C . LEU A 1 451 ? 44.792 21.053 3.684 1.00 14.32 451 LEU A C 1
ATOM 3549 O O . LEU A 1 451 ? 45.121 21.948 2.896 1.00 15.14 451 LEU A O 1
ATOM 3554 N N . GLY A 1 452 ? 45.609 20.088 4.067 1.00 14.19 452 GLY A N 1
ATOM 3555 C CA . GLY A 1 452 ? 46.957 20.058 3.566 1.00 15.66 452 GLY A CA 1
ATOM 3556 C C . GLY A 1 452 ? 47.269 18.760 2.857 1.00 17.42 452 GLY A C 1
ATOM 3557 O O . GLY A 1 452 ? 46.774 17.683 3.212 1.00 16.45 452 GLY A O 1
ATOM 3558 N N . ALA A 1 453 ? 48.096 18.879 1.839 1.00 16.82 453 ALA A N 1
ATOM 3559 C CA . ALA A 1 453 ? 48.535 17.723 1.094 1.00 19.10 453 ALA A CA 1
ATOM 3560 C C . ALA A 1 453 ? 49.908 17.464 1.676 1.00 21.11 453 ALA A C 1
ATOM 3561 O O . ALA A 1 453 ? 50.647 18.400 1.984 1.00 24.69 453 ALA A O 1
ATOM 3563 N N . TYR A 1 454 ? 50.230 16.195 1.868 1.00 22.28 454 TYR A N 1
ATOM 3564 C CA . TYR A 1 454 ? 51.520 15.798 2.417 1.00 24.88 454 TYR A CA 1
ATOM 3565 C C . TYR A 1 454 ? 52.655 15.956 1.404 1.00 26.57 454 TYR A C 1
ATOM 3566 O O . TYR A 1 454 ? 52.454 15.750 0.213 1.00 25.55 454 TYR A O 1
ATOM 3575 N N . ASP A 1 455 ? 53.834 16.346 1.891 1.00 28.30 455 ASP A N 1
ATOM 3576 C CA . ASP A 1 455 ? 55.044 16.463 1.062 1.00 31.97 455 ASP A CA 1
ATOM 3577 C C . ASP A 1 455 ? 56.043 15.551 1.773 1.00 32.71 455 ASP A C 1
ATOM 3578 O O . ASP A 1 455 ? 56.550 15.876 2.845 1.00 31.74 455 ASP A O 1
ATOM 3583 N N . PRO A 1 456 ? 56.330 14.383 1.180 1.00 34.09 456 PRO A N 1
ATOM 3584 C CA . PRO A 1 456 ? 57.252 13.383 1.727 1.00 36.17 456 PRO A CA 1
ATOM 3585 C C . PRO A 1 456 ? 58.676 13.866 1.998 1.00 36.92 456 PRO A C 1
ATOM 3586 O O . PRO A 1 456 ? 59.244 13.623 3.063 1.00 38.01 456 PRO A O 1
ATOM 3590 N N . GLU A 1 457 ? 59.237 14.547 1.012 1.00 38.28 457 GLU A N 1
ATOM 3591 C CA . GLU A 1 457 ? 60.603 15.044 1.069 1.00 39.70 457 GLU A CA 1
ATOM 3592 C C . GLU A 1 457 ? 60.840 16.104 2.116 1.00 39.32 457 GLU A C 1
ATOM 3593 O O . GLU A 1 457 ? 61.929 16.201 2.685 1.00 39.40 457 GLU A O 1
ATOM 3599 N N . THR A 1 458 ? 59.807 16.894 2.371 1.00 38.58 458 THR A N 1
ATOM 3600 C CA . THR A 1 458 ? 59.908 17.974 3.320 1.00 37.54 458 THR A CA 1
ATOM 3601 C C . THR A 1 458 ? 59.217 17.637 4.639 1.00 37.45 458 THR A C 1
ATOM 3602 O O . THR A 1 458 ? 59.589 18.154 5.695 1.00 37.99 458 THR A O 1
ATOM 3606 N N . GLY A 1 459 ? 58.226 16.751 4.578 1.00 35.28 459 GLY A N 1
ATOM 3607 C CA . GLY A 1 459 ? 57.513 16.342 5.773 1.00 33.10 459 GLY A CA 1
ATOM 3608 C C . GLY A 1 459 ? 56.409 17.299 6.182 1.00 32.01 459 GLY A C 1
ATOM 3609 O O . GLY A 1 459 ? 55.688 17.049 7.143 1.00 32.23 459 GLY A O 1
ATOM 3610 N N . GLU A 1 460 ? 56.258 18.401 5.464 1.00 31.66 460 GLU A N 1
ATOM 3611 C CA . GLU A 1 460 ? 55.214 19.343 5.843 1.00 30.99 460 GLU A CA 1
ATOM 3612 C C . GLU A 1 460 ? 53.921 19.084 5.078 1.00 29.22 460 GLU A C 1
ATOM 3613 O O . GLU A 1 460 ? 53.876 18.287 4.140 1.00 27.33 460 GLU A O 1
ATOM 3619 N N . PHE A 1 461 ? 52.861 19.745 5.509 1.00 26.06 461 PHE A N 1
ATOM 3620 C CA . PHE A 1 461 ? 51.568 19.579 4.876 1.00 26.46 461 PHE A CA 1
ATOM 3621 C C . PHE A 1 461 ? 51.188 20.932 4.323 1.00 25.61 461 PHE A C 1
ATOM 3622 O O . PHE A 1 461 ? 50.941 21.872 5.075 1.00 27.43 461 PHE A O 1
ATOM 3630 N N . LEU A 1 462 ? 51.169 21.024 3.001 1.00 25.25 462 LEU A N 1
ATOM 3631 C CA . LEU A 1 462 ? 50.878 22.280 2.329 1.00 22.81 462 LEU A CA 1
ATOM 3632 C C . LEU A 1 462 ? 49.407 22.494 2.043 1.00 21.73 462 LEU A C 1
ATOM 3633 O O . LEU A 1 462 ? 48.721 21.613 1.522 1.00 18.12 462 LEU A O 1
ATOM 3638 N N . GLU A 1 463 ? 48.934 23.685 2.384 1.00 18.39 463 GLU A N 1
ATOM 3639 C CA . GLU A 1 463 ? 47.542 24.033 2.196 1.00 18.53 463 GLU A CA 1
ATOM 3640 C C . GLU A 1 463 ? 47.116 23.883 0.761 1.00 16.53 463 GLU A C 1
ATOM 3641 O O . GLU A 1 463 ? 47.804 24.340 -0.147 1.00 16.17 463 GLU A O 1
ATOM 3647 N N . VAL A 1 464 ? 45.982 23.228 0.554 1.00 16.38 464 VAL A N 1
ATOM 3648 C CA . VAL A 1 464 ? 45.449 23.073 -0.784 1.00 16.22 464 VAL A CA 1
ATOM 3649 C C . VAL A 1 464 ? 43.977 23.443 -0.813 1.00 16.61 464 VAL A C 1
ATOM 3650 O O . VAL A 1 464 ? 43.331 23.374 -1.853 1.00 18.03 464 VAL A O 1
ATOM 3654 N N . GLY A 1 465 ? 43.449 23.856 0.331 1.00 17.41 465 GLY A N 1
ATOM 3655 C CA . GLY A 1 465 ? 42.058 24.250 0.363 1.00 18.76 465 GLY A CA 1
ATOM 3656 C C . GLY A 1 465 ? 41.475 24.382 1.749 1.00 19.85 465 GLY A C 1
ATOM 3657 O O . GLY A 1 465 ? 42.146 24.151 2.760 1.00 18.03 465 GLY A O 1
ATOM 3658 N N . LYS A 1 466 ? 40.203 24.759 1.791 1.00 19.99 466 LYS A N 1
ATOM 3659 C CA . LYS A 1 466 ? 39.491 24.921 3.041 1.00 21.13 466 LYS A CA 1
ATOM 3660 C C . LYS A 1 466 ? 38.097 24.356 2.830 1.00 20.22 466 LYS A C 1
ATOM 3661 O O . LYS A 1 466 ? 37.395 24.766 1.912 1.00 21.03 466 LYS A O 1
ATOM 3667 N N . VAL A 1 467 ? 37.695 23.420 3.678 1.00 19.51 467 VAL A N 1
ATOM 3668 C CA . VAL A 1 467 ? 36.393 22.810 3.528 1.00 19.47 467 VAL A CA 1
ATOM 3669 C C . VAL A 1 467 ? 35.494 23.211 4.674 1.00 20.11 467 VAL A C 1
ATOM 3670 O O . VAL A 1 467 ? 35.891 23.143 5.827 1.00 19.80 467 VAL A O 1
ATOM 3674 N N . GLY A 1 468 ? 34.286 23.659 4.334 1.00 22.17 468 GLY A N 1
ATOM 3675 C CA . GLY A 1 468 ? 33.342 24.087 5.348 1.00 24.28 468 GLY A CA 1
ATOM 3676 C C . GLY A 1 468 ? 31.940 23.693 4.958 1.00 26.01 468 GLY A C 1
ATOM 3677 O O . GLY A 1 468 ? 30.959 24.282 5.411 1.00 26.66 468 GLY A O 1
ATOM 3678 N N . SER A 1 469 ? 31.852 22.697 4.089 1.00 25.56 469 SER A N 1
ATOM 3679 C CA . SER A 1 469 ? 30.578 22.193 3.627 1.00 25.70 469 SER A CA 1
ATOM 3680 C C . SER A 1 469 ? 30.560 20.679 3.773 1.00 25.17 469 SER A C 1
ATOM 3681 O O . SER A 1 469 ? 31.611 20.027 3.760 1.00 24.31 469 SER A O 1
ATOM 3684 N N . GLY A 1 470 ? 29.361 20.129 3.929 1.00 24.54 470 GLY A N 1
ATOM 3685 C CA . GLY A 1 470 ? 29.221 18.693 4.053 1.00 23.33 470 GLY A CA 1
ATOM 3686 C C . GLY A 1 470 ? 29.232 18.143 5.459 1.00 23.83 470 GLY A C 1
ATOM 3687 O O . GLY A 1 470 ? 29.054 16.941 5.640 1.00 24.79 470 GLY A O 1
ATOM 3688 N N . PHE A 1 471 ? 29.468 18.999 6.452 1.00 22.83 471 PHE A N 1
ATOM 3689 C CA . PHE A 1 471 ? 29.464 18.546 7.833 1.00 23.74 471 PHE A CA 1
ATOM 3690 C C . PHE A 1 471 ? 28.116 18.815 8.469 1.00 25.25 471 PHE A C 1
ATOM 3691 O O . PHE A 1 471 ? 27.582 19.925 8.370 1.00 25.99 471 PHE A O 1
ATOM 3699 N N . THR A 1 472 ? 27.563 17.804 9.127 1.00 25.69 472 THR A N 1
ATOM 3700 C CA . THR A 1 472 ? 26.306 18.000 9.837 1.00 25.06 472 THR A CA 1
ATOM 3701 C C . THR A 1 472 ? 26.728 18.692 11.131 1.00 26.42 472 THR A C 1
ATOM 3702 O O . THR A 1 472 ? 27.928 18.771 11.447 1.00 23.78 472 THR A O 1
ATOM 3706 N N . ASP A 1 473 ? 25.756 19.195 11.885 1.00 27.01 473 ASP A N 1
ATOM 3707 C CA . ASP A 1 473 ? 26.097 19.862 13.125 1.00 28.39 473 ASP A CA 1
ATOM 3708 C C . ASP A 1 473 ? 26.865 18.905 14.018 1.00 27.39 473 ASP A C 1
ATOM 3709 O O . ASP A 1 473 ? 27.846 19.296 14.650 1.00 26.43 473 ASP A O 1
ATOM 3714 N N . ASP A 1 474 ? 26.429 17.646 14.054 1.00 27.09 474 ASP A N 1
ATOM 3715 C CA . ASP A 1 474 ? 27.115 16.654 14.874 1.00 28.00 474 ASP A CA 1
ATOM 3716 C C . ASP A 1 474 ? 28.544 16.434 14.391 1.00 27.24 474 ASP A C 1
ATOM 3717 O O . ASP A 1 474 ? 29.461 16.268 15.203 1.00 26.27 474 ASP A O 1
ATOM 3722 N N . ASP A 1 475 ? 28.742 16.408 13.073 1.00 25.43 475 ASP A N 1
ATOM 3723 C CA . ASP A 1 475 ? 30.105 16.237 12.568 1.00 24.17 475 ASP A CA 1
ATOM 3724 C C . ASP A 1 475 ? 30.962 17.363 13.128 1.00 24.98 475 ASP A C 1
ATOM 3725 O O . ASP A 1 475 ? 32.088 17.128 13.588 1.00 24.10 475 ASP A O 1
ATOM 3730 N N . LEU A 1 476 ? 30.432 18.589 13.096 1.00 22.96 476 LEU A N 1
ATOM 3731 C CA . LEU A 1 476 ? 31.207 19.727 13.580 1.00 23.93 476 LEU A CA 1
ATOM 3732 C C . LEU A 1 476 ? 31.535 19.579 15.057 1.00 24.72 476 LEU A C 1
ATOM 3733 O O . LEU A 1 476 ? 32.646 19.879 15.474 1.00 24.25 476 LEU A O 1
ATOM 3738 N N . VAL A 1 477 ? 30.562 19.107 15.831 1.00 23.70 477 VAL A N 1
ATOM 3739 C CA . VAL A 1 477 ? 30.738 18.859 17.251 1.00 25.10 477 VAL A CA 1
ATOM 3740 C C . VAL A 1 477 ? 31.840 17.817 17.424 1.00 25.62 477 VAL A C 1
ATOM 3741 O O . VAL A 1 477 ? 32.766 17.993 18.208 1.00 24.98 477 VAL A O 1
ATOM 3745 N N . GLU A 1 478 ? 31.744 16.727 16.674 1.00 26.61 478 GLU A N 1
ATOM 3746 C CA . GLU A 1 478 ? 32.749 15.682 16.797 1.00 26.45 478 GLU A CA 1
ATOM 3747 C C . GLU A 1 478 ? 34.143 16.134 16.369 1.00 24.77 478 GLU A C 1
ATOM 3748 O O . GLU A 1 478 ? 35.120 15.854 17.065 1.00 24.40 478 GLU A O 1
ATOM 3754 N N . PHE A 1 479 ? 34.256 16.821 15.231 1.00 23.44 479 PHE A N 1
ATOM 3755 C CA . PHE A 1 479 ? 35.574 17.301 14.803 1.00 22.09 479 PHE A CA 1
ATOM 3756 C C . PHE A 1 479 ? 36.146 18.330 15.781 1.00 21.59 479 PHE A C 1
ATOM 3757 O O . PHE A 1 479 ? 37.361 18.399 15.998 1.00 19.31 479 PHE A O 1
ATOM 3765 N N . THR A 1 480 ? 35.279 19.153 16.360 1.00 20.89 480 THR A N 1
ATOM 3766 C CA . THR A 1 480 ? 35.792 20.141 17.283 1.00 20.63 480 THR A CA 1
ATOM 3767 C C . THR A 1 480 ? 36.390 19.436 18.505 1.00 22.70 480 THR A C 1
ATOM 3768 O O . THR A 1 480 ? 37.458 19.808 18.972 1.00 22.59 480 THR A O 1
ATOM 3772 N N . LYS A 1 481 ? 35.711 18.412 19.009 1.00 23.27 481 LYS A N 1
ATOM 3773 C CA . LYS A 1 481 ? 36.226 17.696 20.168 1.00 25.72 481 LYS A CA 1
ATOM 3774 C C . LYS A 1 481 ? 37.500 16.958 19.785 1.00 25.66 481 LYS A C 1
ATOM 3775 O O . LYS A 1 481 ? 38.462 16.912 20.545 1.00 26.08 481 LYS A O 1
ATOM 3789 N N . LEU A 1 483 ? 39.706 17.691 17.271 1.00 22.18 483 LEU A N 1
ATOM 3790 C CA . LEU A 1 483 ? 40.813 18.582 16.926 1.00 22.81 483 LEU A CA 1
ATOM 3791 C C . LEU A 1 483 ? 41.291 19.554 18.015 1.00 24.14 483 LEU A C 1
ATOM 3792 O O . LEU A 1 483 ? 42.438 19.989 17.977 1.00 23.60 483 LEU A O 1
ATOM 3797 N N . LYS A 1 484 ? 40.425 19.928 18.955 1.00 24.78 484 LYS A N 1
ATOM 3798 C CA . LYS A 1 484 ? 40.848 20.883 19.994 1.00 27.27 484 LYS A CA 1
ATOM 3799 C C . LYS A 1 484 ? 42.198 20.545 20.625 1.00 26.03 484 LYS A C 1
ATOM 3800 O O . LYS A 1 484 ? 43.011 21.428 20.856 1.00 27.50 484 LYS A O 1
ATOM 3806 N N . PRO A 1 485 ? 42.450 19.260 20.908 1.00 27.75 485 PRO A N 1
ATOM 3807 C CA . PRO A 1 485 ? 43.725 18.854 21.510 1.00 26.96 485 PRO A CA 1
ATOM 3808 C C . PRO A 1 485 ? 44.908 19.071 20.579 1.00 24.79 485 PRO A C 1
ATOM 3809 O O . PRO A 1 485 ? 46.059 19.106 21.013 1.00 24.85 485 PRO A O 1
ATOM 3813 N N . LEU A 1 486 ? 44.626 19.221 19.292 1.00 24.10 486 LEU A N 1
ATOM 3814 C CA . LEU A 1 486 ? 45.687 19.393 18.315 1.00 21.47 486 LEU A CA 1
ATOM 3815 C C . LEU A 1 486 ? 46.049 20.837 18.012 1.00 21.30 486 LEU A C 1
ATOM 3816 O O . LEU A 1 486 ? 46.954 21.106 17.238 1.00 18.76 486 LEU A O 1
ATOM 3821 N N . ILE A 1 487 ? 45.348 21.776 18.628 1.00 22.08 487 ILE A N 1
ATOM 3822 C CA . ILE A 1 487 ? 45.636 23.179 18.404 1.00 22.58 487 ILE A CA 1
ATOM 3823 C C . ILE A 1 487 ? 47.069 23.460 18.832 1.00 23.48 487 ILE A C 1
ATOM 3824 O O . ILE A 1 487 ? 47.472 23.057 19.912 1.00 22.11 487 ILE A O 1
ATOM 3829 N N . ILE A 1 488 ? 47.832 24.132 17.977 1.00 25.30 488 ILE A N 1
ATOM 3830 C CA . ILE A 1 488 ? 49.207 24.477 18.299 1.00 28.52 488 ILE A CA 1
ATOM 3831 C C . ILE A 1 488 ? 49.386 25.983 18.197 1.00 31.28 488 ILE A C 1
ATOM 3832 O O . ILE A 1 488 ? 50.419 26.531 18.596 1.00 31.81 488 ILE A O 1
ATOM 3837 N N . LYS A 1 489 ? 48.367 26.649 17.656 1.00 33.29 489 LYS A N 1
ATOM 3838 C CA . LYS A 1 489 ? 48.363 28.102 17.536 1.00 34.47 489 LYS A CA 1
ATOM 3839 C C . LYS A 1 489 ? 46.944 28.561 17.242 1.00 35.47 489 LYS A C 1
ATOM 3840 O O . LYS A 1 489 ? 46.226 27.927 16.470 1.00 34.49 489 LYS A O 1
ATOM 3846 N N . GLU A 1 490 ? 46.536 29.660 17.862 1.00 35.69 490 GLU A N 1
ATOM 3847 C CA . GLU A 1 490 ? 45.194 30.171 17.640 1.00 37.08 490 GLU A CA 1
ATOM 3848 C C . GLU A 1 490 ? 45.294 31.662 17.378 1.00 37.79 490 GLU A C 1
ATOM 3849 O O . GLU A 1 490 ? 46.138 32.353 17.960 1.00 37.53 490 GLU A O 1
ATOM 3855 N N . GLU A 1 491 ? 44.423 32.166 16.514 1.00 37.13 491 GLU A N 1
ATOM 3856 C CA . GLU A 1 491 ? 44.492 33.566 16.142 1.00 37.70 491 GLU A CA 1
ATOM 3857 C C . GLU A 1 491 ? 43.143 33.996 15.582 1.00 36.59 491 GLU A C 1
ATOM 3858 O O . GLU A 1 491 ? 42.895 33.852 14.391 1.00 37.04 491 GLU A O 1
ATOM 3864 N N . GLY A 1 492 ? 42.281 34.528 16.439 1.00 35.41 492 GLY A N 1
ATOM 3865 C CA . GLY A 1 492 ? 40.969 34.948 15.986 1.00 34.18 492 GLY A CA 1
ATOM 3866 C C . GLY A 1 492 ? 40.091 33.742 15.697 1.00 31.86 492 GLY A C 1
ATOM 3867 O O . GLY A 1 492 ? 39.908 32.871 16.552 1.00 31.52 492 GLY A O 1
ATOM 3868 N N . LYS A 1 493 ? 39.537 33.684 14.495 1.00 30.33 493 LYS A N 1
ATOM 3869 C CA . LYS A 1 493 ? 38.689 32.558 14.134 1.00 29.93 493 LYS A CA 1
ATOM 3870 C C . LYS A 1 493 ? 39.550 31.405 13.640 1.00 28.29 493 LYS A C 1
ATOM 3871 O O . LYS A 1 493 ? 39.055 30.304 13.449 1.00 27.12 493 LYS A O 1
ATOM 3877 N N . ARG A 1 494 ? 40.843 31.663 13.465 1.00 28.67 494 ARG A N 1
ATOM 3878 C CA . ARG A 1 494 ? 41.764 30.659 12.936 1.00 29.31 494 ARG A CA 1
ATOM 3879 C C . ARG A 1 494 ? 42.613 29.903 13.949 1.00 29.85 494 ARG A C 1
ATOM 3880 O O . ARG A 1 494 ? 43.208 30.493 14.854 1.00 28.26 494 ARG A O 1
ATOM 3888 N N . VAL A 1 495 ? 42.667 28.585 13.774 1.00 29.33 495 VAL A N 1
ATOM 3889 C CA . VAL A 1 495 ? 43.459 27.717 14.635 1.00 28.50 495 VAL A CA 1
ATOM 3890 C C . VAL A 1 495 ? 44.337 26.862 13.742 1.00 27.61 495 VAL A C 1
ATOM 3891 O O . VAL A 1 495 ? 43.913 26.475 12.642 1.00 25.63 495 VAL A O 1
ATOM 3895 N N . TRP A 1 496 ? 45.566 26.607 14.193 1.00 25.92 496 TRP A N 1
ATOM 3896 C CA . TRP A 1 496 ? 46.501 25.751 13.459 1.00 24.73 496 TRP A CA 1
ATOM 3897 C C . TRP A 1 496 ? 46.492 24.418 14.202 1.00 23.35 496 TRP A C 1
ATOM 3898 O O . TRP A 1 496 ? 46.447 24.381 15.431 1.00 21.52 496 TRP A O 1
ATOM 3909 N N . LEU A 1 497 ? 46.544 23.314 13.466 1.00 21.63 497 LEU A N 1
ATOM 3910 C CA . LEU A 1 497 ? 46.454 22.016 14.107 1.00 20.70 497 LEU A CA 1
ATOM 3911 C C . LEU A 1 497 ? 47.602 21.084 13.805 1.00 20.78 497 LEU A C 1
ATOM 3912 O O . LEU A 1 497 ? 48.208 21.177 12.755 1.00 21.21 497 LEU A O 1
ATOM 3917 N N . GLN A 1 498 ? 47.907 20.198 14.750 1.00 21.18 498 GLN A N 1
ATOM 3918 C CA . GLN A 1 498 ? 48.943 19.200 14.511 1.00 21.04 498 GLN A CA 1
ATOM 3919 C C . GLN A 1 498 ? 48.359 18.407 13.339 1.00 20.87 498 GLN A C 1
ATOM 3920 O O . GLN A 1 498 ? 47.179 18.059 13.359 1.00 20.25 498 GLN A O 1
ATOM 3926 N N . PRO A 1 499 ? 49.173 18.110 12.313 1.00 20.79 499 PRO A N 1
ATOM 3927 C CA . PRO A 1 499 ? 48.702 17.360 11.139 1.00 21.84 499 PRO A CA 1
ATOM 3928 C C . PRO A 1 499 ? 48.526 15.875 11.419 1.00 21.58 499 PRO A C 1
ATOM 3929 O O . PRO A 1 499 ? 49.442 15.087 11.206 1.00 22.33 499 PRO A O 1
ATOM 3933 N N . LYS A 1 500 ? 47.346 15.491 11.892 1.00 20.99 500 LYS A N 1
ATOM 3934 C CA . LYS A 1 500 ? 47.114 14.090 12.223 1.00 22.41 500 LYS A CA 1
ATOM 3935 C C . LYS A 1 500 ? 45.835 13.469 11.690 1.00 21.52 500 LYS A C 1
ATOM 3936 O O . LYS A 1 500 ? 45.756 12.254 11.508 1.00 22.04 500 LYS A O 1
ATOM 3942 N N . VAL A 1 501 ? 44.832 14.302 11.465 1.00 20.14 501 VAL A N 1
ATOM 3943 C CA . VAL A 1 501 ? 43.547 13.833 10.992 1.00 18.01 501 VAL A CA 1
ATOM 3944 C C . VAL A 1 501 ? 43.427 13.943 9.476 1.00 18.00 501 VAL A C 1
ATOM 3945 O O . VAL A 1 501 ? 43.602 15.017 8.912 1.00 18.18 501 VAL A O 1
ATOM 3949 N N . VAL A 1 502 ? 43.136 12.822 8.822 1.00 16.63 502 VAL A N 1
ATOM 3950 C CA . VAL A 1 502 ? 42.997 12.814 7.375 1.00 15.45 502 VAL A CA 1
ATOM 3951 C C . VAL A 1 502 ? 41.525 12.653 7.086 1.00 14.30 502 VAL A C 1
ATOM 3952 O O . VAL A 1 502 ? 40.845 11.816 7.679 1.00 14.12 502 VAL A O 1
ATOM 3956 N N . ILE A 1 503 ? 41.018 13.475 6.184 1.00 13.38 503 ILE A N 1
ATOM 3957 C CA . ILE A 1 503 ? 39.623 13.369 5.829 1.00 12.42 503 ILE A CA 1
ATOM 3958 C C . ILE A 1 503 ? 39.521 13.323 4.344 1.00 11.66 503 ILE A C 1
ATOM 3959 O O . ILE A 1 503 ? 40.386 13.836 3.642 1.00 7.98 503 ILE A O 1
ATOM 3964 N N . GLU A 1 504 ? 38.427 12.734 3.874 1.00 12.24 504 GLU A N 1
ATOM 3965 C CA . GLU A 1 504 ? 38.168 12.612 2.456 1.00 13.01 504 GLU A CA 1
ATOM 3966 C C . GLU A 1 504 ? 37.196 13.703 2.097 1.00 12.76 504 GLU A C 1
ATOM 3967 O O . GLU A 1 504 ? 36.217 13.905 2.812 1.00 13.53 504 GLU A O 1
ATOM 3973 N N . VAL A 1 505 ? 37.466 14.400 1.002 1.00 12.33 505 VAL A N 1
ATOM 3974 C CA . VAL A 1 505 ? 36.591 15.471 0.572 1.00 13.80 505 VAL A CA 1
ATOM 3975 C C . VAL A 1 505 ? 36.385 15.395 -0.913 1.00 13.99 505 VAL A C 1
ATOM 3976 O O . VAL A 1 505 ? 37.239 14.882 -1.656 1.00 14.58 505 VAL A O 1
ATOM 3980 N N . THR A 1 506 ? 35.235 15.897 -1.339 1.00 13.32 506 THR A N 1
ATOM 3981 C CA . THR A 1 506 ? 34.966 16.000 -2.744 1.00 14.51 506 THR A CA 1
ATOM 3982 C C . THR A 1 506 ? 35.396 17.438 -2.992 1.00 14.68 506 THR A C 1
ATOM 3983 O O . THR A 1 506 ? 35.687 18.194 -2.045 1.00 15.76 506 THR A O 1
ATOM 3987 N N . TYR A 1 507 ? 35.461 17.807 -4.261 1.00 16.12 507 TYR A N 1
ATOM 3988 C CA . TYR A 1 507 ? 35.808 19.156 -4.666 1.00 16.19 507 TYR A CA 1
ATOM 3989 C C . TYR A 1 507 ? 35.113 19.391 -6.004 1.00 18.20 507 TYR A C 1
ATOM 3990 O O . TYR A 1 507 ? 34.909 18.464 -6.790 1.00 17.65 507 TYR A O 1
ATOM 3999 N N . GLN A 1 508 ? 34.719 20.631 -6.242 1.00 20.53 508 GLN A N 1
ATOM 4000 C CA . GLN A 1 508 ? 34.048 20.978 -7.489 1.00 21.95 508 GLN A CA 1
ATOM 4001 C C . GLN A 1 508 ? 35.087 21.086 -8.582 1.00 21.03 508 GLN A C 1
ATOM 4002 O O . GLN A 1 508 ? 34.818 20.811 -9.746 1.00 20.56 508 GLN A O 1
ATOM 4008 N N . GLU A 1 509 ? 36.292 21.480 -8.200 1.00 19.97 509 GLU A N 1
ATOM 4009 C CA . GLU A 1 509 ? 37.366 21.661 -9.166 1.00 18.44 509 GLU A CA 1
ATOM 4010 C C . GLU A 1 509 ? 38.685 21.847 -8.436 1.00 18.86 509 GLU A C 1
ATOM 4011 O O . GLU A 1 509 ? 38.724 22.360 -7.309 1.00 19.40 509 GLU A O 1
ATOM 4017 N N . ILE A 1 510 ? 39.758 21.414 -9.084 1.00 16.34 510 ILE A N 1
ATOM 4018 C CA . ILE A 1 510 ? 41.092 21.571 -8.552 1.00 15.37 510 ILE A CA 1
ATOM 4019 C C . ILE A 1 510 ? 41.619 22.749 -9.336 1.00 17.19 510 ILE A C 1
ATOM 4020 O O . ILE A 1 510 ? 41.673 22.712 -10.562 1.00 16.64 510 ILE A O 1
ATOM 4025 N N . GLN A 1 511 ? 42.000 23.805 -8.641 1.00 19.36 511 GLN A N 1
ATOM 4026 C CA . GLN A 1 511 ? 42.501 24.976 -9.337 1.00 23.78 511 GLN A CA 1
ATOM 4027 C C . GLN A 1 511 ? 43.993 25.121 -9.115 1.00 24.65 511 GLN A C 1
ATOM 4028 O O . GLN A 1 511 ? 44.497 24.855 -8.032 1.00 22.52 511 GLN A O 1
ATOM 4034 N N . LYS A 1 512 ? 44.696 25.514 -10.167 1.00 28.12 512 LYS A N 1
ATOM 4035 C CA . LYS A 1 512 ? 46.137 25.714 -10.099 1.00 33.53 512 LYS A CA 1
ATOM 4036 C C . LYS A 1 512 ? 46.315 27.172 -9.683 1.00 37.01 512 LYS A C 1
ATOM 4037 O O . LYS A 1 512 ? 46.426 28.051 -10.536 1.00 38.90 512 LYS A O 1
ATOM 4043 N N . SER A 1 513 ? 46.332 27.416 -8.372 1.00 40.32 513 SER A N 1
ATOM 4044 C CA . SER A 1 513 ? 46.460 28.767 -7.812 1.00 42.25 513 SER A CA 1
ATOM 4045 C C . SER A 1 513 ? 47.892 29.236 -7.585 1.00 42.26 513 SER A C 1
ATOM 4046 O O . SER A 1 513 ? 48.661 28.580 -6.885 1.00 41.53 513 SER A O 1
ATOM 4049 N N . PRO A 1 514 ? 48.235 30.380 -8.176 1.00 42.98 514 PRO A N 1
ATOM 4050 C CA . PRO A 1 514 ? 49.565 30.957 -8.013 1.00 42.01 514 PRO A CA 1
ATOM 4051 C C . PRO A 1 514 ? 49.616 31.325 -6.545 1.00 40.95 514 PRO A C 1
ATOM 4052 O O . PRO A 1 514 ? 50.685 31.398 -5.937 1.00 42.51 514 PRO A O 1
ATOM 4054 N N . LYS A 1 515 ? 48.417 31.519 -6.003 1.00 40.08 515 LYS A N 1
ATOM 4055 C CA . LYS A 1 515 ? 48.157 31.884 -4.617 1.00 38.65 515 LYS A CA 1
ATOM 4056 C C . LYS A 1 515 ? 48.940 31.149 -3.542 1.00 37.92 515 LYS A C 1
ATOM 4057 O O . LYS A 1 515 ? 49.836 31.728 -2.940 1.00 39.19 515 LYS A O 1
ATOM 4059 N N . TYR A 1 516 ? 48.592 29.886 -3.279 1.00 36.16 516 TYR A N 1
ATOM 4060 C CA . TYR A 1 516 ? 49.266 29.120 -2.233 1.00 33.29 516 TYR A CA 1
ATOM 4061 C C . TYR A 1 516 ? 50.567 28.451 -2.654 1.00 30.19 516 TYR A C 1
ATOM 4062 O O . TYR A 1 516 ? 50.810 28.194 -3.833 1.00 29.19 516 TYR A O 1
ATOM 4064 N N . ARG A 1 517 ? 51.409 28.187 -1.663 1.00 28.80 517 ARG A N 1
ATOM 4065 C CA . ARG A 1 517 ? 52.712 27.567 -1.888 1.00 26.74 517 ARG A CA 1
ATOM 4066 C C . ARG A 1 517 ? 52.595 26.237 -2.628 1.00 25.67 517 ARG A C 1
ATOM 4067 O O . ARG A 1 517 ? 53.425 25.910 -3.479 1.00 25.97 517 ARG A O 1
ATOM 4069 N N . SER A 1 518 ? 51.557 25.476 -2.299 1.00 23.35 518 SER A N 1
ATOM 4070 C CA . SER A 1 518 ? 51.316 24.171 -2.908 1.00 22.50 518 SER A CA 1
ATOM 4071 C C . SER A 1 518 ? 51.091 24.281 -4.404 1.00 23.03 518 SER A C 1
ATOM 4072 O O . SER A 1 518 ? 51.292 23.316 -5.143 1.00 24.77 518 SER A O 1
ATOM 4075 N N . GLY A 1 519 ? 50.642 25.453 -4.832 1.00 22.85 519 GLY A N 1
ATOM 4076 C CA . GLY A 1 519 ? 50.364 25.677 -6.237 1.00 21.63 519 GLY A CA 1
ATOM 4077 C C . GLY A 1 519 ? 48.936 25.287 -6.588 1.00 21.83 519 GLY A C 1
ATOM 4078 O O . GLY A 1 519 ? 48.494 25.512 -7.720 1.00 22.56 519 GLY A O 1
ATOM 4079 N N . PHE A 1 520 ? 48.208 24.717 -5.628 1.00 19.31 520 PHE A N 1
ATOM 4080 C CA . PHE A 1 520 ? 46.823 24.305 -5.868 1.00 18.43 520 PHE A CA 1
ATOM 4081 C C . PHE A 1 520 ? 45.813 24.788 -4.838 1.00 17.99 520 PHE A C 1
ATOM 4082 O O . PHE A 1 520 ? 46.162 25.147 -3.717 1.00 17.64 520 PHE A O 1
ATOM 4090 N N . ALA A 1 521 ? 44.553 24.799 -5.243 1.00 18.17 521 ALA A N 1
ATOM 4091 C CA . ALA A 1 521 ? 43.454 25.177 -4.370 1.00 18.84 521 ALA A CA 1
ATOM 4092 C C . ALA A 1 521 ? 42.211 24.428 -4.817 1.00 18.48 521 ALA A C 1
ATOM 4093 O O . ALA A 1 521 ? 41.875 24.398 -6.002 1.00 21.10 521 ALA A O 1
ATOM 4095 N N . LEU A 1 522 ? 41.524 23.827 -3.862 1.00 15.93 522 LEU A N 1
ATOM 4096 C CA . LEU A 1 522 ? 40.312 23.102 -4.170 1.00 16.07 522 LEU A CA 1
ATOM 4097 C C . LEU A 1 522 ? 39.120 24.045 -4.142 1.00 16.84 522 LEU A C 1
ATOM 4098 O O . LEU A 1 522 ? 38.924 24.780 -3.176 1.00 17.46 522 LEU A O 1
ATOM 4103 N N . ARG A 1 523 ? 38.320 24.008 -5.197 1.00 17.48 523 ARG A N 1
ATOM 4104 C CA . ARG A 1 523 ? 37.126 24.838 -5.268 1.00 19.93 523 ARG A CA 1
ATOM 4105 C C . ARG A 1 523 ? 35.966 24.138 -4.580 1.00 18.85 523 ARG A C 1
ATOM 4106 O O . ARG A 1 523 ? 35.557 23.051 -4.985 1.00 17.99 523 ARG A O 1
ATOM 4114 N N . PHE A 1 524 ? 35.425 24.793 -3.554 1.00 17.31 524 PHE A N 1
ATOM 4115 C CA . PHE A 1 524 ? 34.297 24.295 -2.785 1.00 17.31 524 PHE A CA 1
ATOM 4116 C C . PHE A 1 524 ? 34.331 22.822 -2.399 1.00 18.36 524 PHE A C 1
ATOM 4117 O O . PHE A 1 524 ? 33.489 22.020 -2.810 1.00 17.93 524 PHE A O 1
ATOM 4125 N N . PRO A 1 525 ? 35.308 22.453 -1.582 1.00 17.93 525 PRO A N 1
ATOM 4126 C CA . PRO A 1 525 ? 35.433 21.070 -1.141 1.00 17.90 525 PRO A CA 1
ATOM 4127 C C . PRO A 1 525 ? 34.239 20.779 -0.245 1.00 17.74 525 PRO A C 1
ATOM 4128 O O . PRO A 1 525 ? 33.629 21.705 0.283 1.00 17.70 525 PRO A O 1
ATOM 4132 N N . ARG A 1 526 ? 33.901 19.506 -0.083 1.00 17.99 526 ARG A N 1
ATOM 4133 C CA . ARG A 1 526 ? 32.814 19.104 0.805 1.00 18.89 526 ARG A CA 1
ATOM 4134 C C . ARG A 1 526 ? 33.278 17.879 1.546 1.00 17.25 526 ARG A C 1
ATOM 4135 O O . ARG A 1 526 ? 33.899 16.987 0.965 1.00 15.47 526 ARG A O 1
ATOM 4143 N N . PHE A 1 527 ? 32.956 17.835 2.826 1.00 15.94 527 PHE A N 1
ATOM 4144 C CA . PHE A 1 527 ? 33.327 16.707 3.658 1.00 17.95 527 PHE A CA 1
ATOM 4145 C C . PHE A 1 527 ? 32.683 15.413 3.205 1.00 16.93 527 PHE A C 1
ATOM 4146 O O . PHE A 1 527 ? 31.485 15.360 2.924 1.00 16.23 527 PHE A O 1
ATOM 4154 N N . VAL A 1 528 ? 33.475 14.361 3.092 1.00 16.49 528 VAL A N 1
ATOM 4155 C CA . VAL A 1 528 ? 32.863 13.081 2.749 1.00 15.67 528 VAL A CA 1
ATOM 4156 C C . VAL A 1 528 ? 32.969 12.158 3.943 1.00 14.46 528 VAL A C 1
ATOM 4157 O O . VAL A 1 528 ? 31.973 11.603 4.393 1.00 15.05 528 VAL A O 1
ATOM 4161 N N . ALA A 1 529 ? 34.183 11.986 4.464 1.00 13.92 529 ALA A N 1
ATOM 4162 C CA . ALA A 1 529 ? 34.367 11.094 5.597 1.00 13.44 529 ALA A CA 1
ATOM 4163 C C . ALA A 1 529 ? 35.678 11.300 6.321 1.00 13.13 529 ALA A C 1
ATOM 4164 O O . ALA A 1 529 ? 36.612 11.916 5.804 1.00 13.66 529 ALA A O 1
ATOM 4166 N N . LEU A 1 530 ? 35.727 10.743 7.518 1.00 14.68 530 LEU A N 1
ATOM 4167 C CA . LEU A 1 530 ? 36.932 10.748 8.315 1.00 14.21 530 LEU A CA 1
ATOM 4168 C C . LEU A 1 530 ? 37.671 9.551 7.733 1.00 15.24 530 LEU A C 1
ATOM 4169 O O . LEU A 1 530 ? 37.091 8.468 7.591 1.00 13.92 530 LEU A O 1
ATOM 4174 N N . ARG A 1 531 ? 38.940 9.734 7.390 1.00 15.16 531 ARG A N 1
ATOM 4175 C CA . ARG A 1 531 ? 39.710 8.642 6.806 1.00 15.05 531 ARG A CA 1
ATOM 4176 C C . ARG A 1 531 ? 40.829 8.268 7.751 1.00 15.29 531 ARG A C 1
ATOM 4177 O O . ARG A 1 531 ? 42.019 8.400 7.436 1.00 16.33 531 ARG A O 1
ATOM 4185 N N . ASP A 1 532 ? 40.443 7.784 8.925 1.00 14.75 532 ASP A N 1
ATOM 4186 C CA . ASP A 1 532 ? 41.436 7.422 9.902 1.00 15.92 532 ASP A CA 1
ATOM 4187 C C . ASP A 1 532 ? 42.111 6.080 9.657 1.00 15.65 532 ASP A C 1
ATOM 4188 O O . ASP A 1 532 ? 42.832 5.558 10.522 1.00 16.58 532 ASP A O 1
ATOM 4193 N N . ASP A 1 533 ? 41.883 5.509 8.472 1.00 13.33 533 ASP A N 1
ATOM 4194 C CA . ASP A 1 533 ? 42.626 4.307 8.123 1.00 14.08 533 ASP A CA 1
ATOM 4195 C C . ASP A 1 533 ? 43.852 4.852 7.368 1.00 13.32 533 ASP A C 1
ATOM 4196 O O . ASP A 1 533 ? 44.667 4.098 6.838 1.00 13.47 533 ASP A O 1
ATOM 4201 N N . LYS A 1 534 ? 43.963 6.172 7.301 1.00 12.19 534 LYS A N 1
ATOM 4202 C CA . LYS A 1 534 ? 45.129 6.784 6.671 1.00 13.32 534 LYS A CA 1
ATOM 4203 C C . LYS A 1 534 ? 45.803 7.730 7.638 1.00 13.84 534 LYS A C 1
ATOM 4204 O O . LYS A 1 534 ? 45.145 8.569 8.250 1.00 13.73 534 LYS A O 1
ATOM 4210 N N . GLY A 1 535 ? 47.113 7.589 7.781 1.00 14.76 535 GLY A N 1
ATOM 4211 C CA . GLY A 1 535 ? 47.835 8.505 8.641 1.00 16.06 535 GLY A CA 1
ATOM 4212 C C . GLY A 1 535 ? 48.131 9.773 7.860 1.00 16.18 535 GLY A C 1
ATOM 4213 O O . GLY A 1 535 ? 48.006 9.790 6.624 1.00 16.28 535 GLY A O 1
ATOM 4214 N N . PRO A 1 536 ? 48.521 10.862 8.551 1.00 16.61 536 PRO A N 1
ATOM 4215 C CA . PRO A 1 536 ? 48.834 12.133 7.897 1.00 18.90 536 PRO A CA 1
ATOM 4216 C C . PRO A 1 536 ? 49.793 11.890 6.748 1.00 18.71 536 PRO A C 1
ATOM 4217 O O . PRO A 1 536 ? 49.647 12.460 5.672 1.00 19.78 536 PRO A O 1
ATOM 4221 N N . GLU A 1 537 ? 50.793 11.044 7.002 1.00 19.01 537 GLU A N 1
ATOM 4222 C CA . GLU A 1 537 ? 51.797 10.735 6.003 1.00 18.04 537 GLU A CA 1
ATOM 4223 C C . GLU A 1 537 ? 51.314 9.872 4.854 1.00 17.19 537 GLU A C 1
ATOM 4224 O O . GLU A 1 537 ? 52.049 9.685 3.891 1.00 16.12 537 GLU A O 1
ATOM 4230 N N . ASP A 1 538 ? 50.090 9.342 4.954 1.00 14.86 538 ASP A N 1
ATOM 4231 C CA . ASP A 1 538 ? 49.504 8.517 3.880 1.00 14.29 538 ASP A CA 1
ATOM 4232 C C . ASP A 1 538 ? 48.537 9.365 3.043 1.00 12.26 538 ASP A C 1
ATOM 4233 O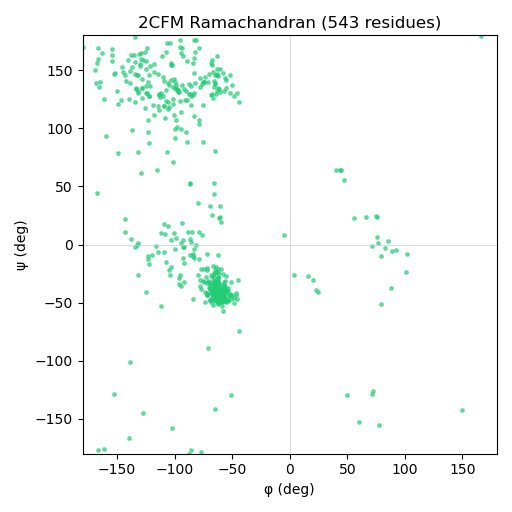 O . ASP A 1 538 ? 47.958 8.886 2.068 1.00 13.88 538 ASP A O 1
ATOM 4238 N N . ALA A 1 539 ? 48.345 10.606 3.449 1.00 14.84 539 ALA A N 1
ATOM 4239 C CA . ALA A 1 539 ? 47.439 11.488 2.735 1.00 13.58 539 ALA A CA 1
ATOM 4240 C C . ALA A 1 539 ? 47.924 11.740 1.327 1.00 14.14 539 ALA A C 1
ATOM 4241 O O . ALA A 1 539 ? 49.097 11.504 0.991 1.00 14.91 539 ALA A O 1
ATOM 4243 N N . ASP A 1 540 ? 47.009 12.220 0.494 1.00 11.39 540 ASP A N 1
ATOM 4244 C CA . ASP A 1 540 ? 47.344 12.541 -0.878 1.00 12.32 540 ASP A CA 1
ATOM 4245 C C . ASP A 1 540 ? 48.372 13.640 -0.910 1.00 12.63 540 ASP A C 1
ATOM 4246 O O . ASP A 1 540 ? 48.412 14.534 -0.063 1.00 12.65 540 ASP A O 1
ATOM 4251 N N . THR A 1 541 ? 49.217 13.560 -1.912 1.00 13.14 541 THR A N 1
ATOM 4252 C CA . THR A 1 541 ? 50.293 14.504 -2.056 1.00 12.61 541 THR A CA 1
ATOM 4253 C C . THR A 1 541 ? 49.994 15.508 -3.135 1.00 13.65 541 THR A C 1
ATOM 4254 O O . THR A 1 541 ? 49.005 15.394 -3.850 1.00 11.22 541 THR A O 1
ATOM 4258 N N . ILE A 1 542 ? 50.869 16.493 -3.250 1.00 13.22 542 ILE A N 1
ATOM 4259 C CA . ILE A 1 542 ? 50.705 17.500 -4.270 1.00 14.75 542 ILE A CA 1
ATOM 4260 C C . ILE A 1 542 ? 50.785 16.809 -5.628 1.00 14.53 542 ILE A C 1
ATOM 4261 O O . ILE A 1 542 ? 50.042 17.133 -6.546 1.00 13.57 542 ILE A O 1
ATOM 4266 N N . GLU A 1 543 ? 51.675 15.832 -5.745 1.00 17.04 543 GLU A N 1
ATOM 4267 C CA . GLU A 1 543 ? 51.810 15.106 -7.001 1.00 17.49 543 GLU A CA 1
ATOM 4268 C C . GLU A 1 543 ? 50.487 14.437 -7.362 1.00 16.05 543 GLU A C 1
ATOM 4269 O O . GLU A 1 543 ? 50.057 14.468 -8.502 1.00 15.86 543 GLU A O 1
ATOM 4275 N N . ARG A 1 544 ? 49.863 13.805 -6.379 1.00 16.11 544 ARG A N 1
ATOM 4276 C CA . ARG A 1 544 ? 48.590 13.131 -6.598 1.00 18.08 544 ARG A CA 1
ATOM 4277 C C . ARG A 1 544 ? 47.571 14.158 -7.081 1.00 16.86 544 ARG A C 1
ATOM 4278 O O . ARG A 1 544 ? 46.806 13.906 -8.009 1.00 13.72 544 ARG A O 1
ATOM 4286 N N . ILE A 1 545 ? 47.576 15.323 -6.443 1.00 14.99 545 ILE A N 1
ATOM 4287 C CA . ILE A 1 545 ? 46.648 16.375 -6.811 1.00 14.44 545 ILE A CA 1
ATOM 4288 C C . ILE A 1 545 ? 46.936 16.863 -8.221 1.00 14.33 545 ILE A C 1
ATOM 4289 O O . ILE A 1 545 ? 46.013 17.060 -9.009 1.00 13.75 545 ILE A O 1
ATOM 4294 N N . ALA A 1 546 ? 48.220 17.038 -8.543 1.00 14.58 546 ALA A N 1
ATOM 4295 C CA . ALA A 1 546 ? 48.613 17.503 -9.870 1.00 14.97 546 ALA A CA 1
ATOM 4296 C C . ALA A 1 546 ? 48.105 16.508 -10.892 1.00 16.25 546 ALA A C 1
ATOM 4297 O O . ALA A 1 546 ? 47.622 16.877 -11.970 1.00 15.39 546 ALA A O 1
ATOM 4299 N N . GLN A 1 547 ? 48.194 15.230 -10.546 1.00 16.96 547 GLN A N 1
ATOM 4300 C CA . GLN A 1 547 ? 47.739 14.203 -11.471 1.00 17.21 547 GLN A CA 1
ATOM 4301 C C . GLN A 1 547 ? 46.247 14.320 -11.730 1.00 17.85 547 GLN A C 1
ATOM 4302 O O . GLN A 1 547 ? 45.811 14.206 -12.876 1.00 18.18 547 GLN A O 1
ATOM 4308 N N . LEU A 1 548 ? 45.459 14.557 -10.682 1.00 16.77 548 LEU A N 1
ATOM 4309 C CA . LEU A 1 548 ? 44.020 14.697 -10.863 1.00 14.85 548 LEU A CA 1
ATOM 4310 C C . LEU A 1 548 ? 43.718 15.985 -11.615 1.00 16.06 548 LEU A C 1
ATOM 4311 O O . LEU A 1 548 ? 42.766 16.053 -12.392 1.00 16.05 548 LEU A O 1
ATOM 4316 N N . TYR A 1 549 ? 44.519 17.010 -11.357 1.00 15.88 549 TYR A N 1
ATOM 4317 C CA . TYR A 1 549 ? 44.344 18.274 -12.047 1.00 17.42 549 TYR A CA 1
ATOM 4318 C C . TYR A 1 549 ? 44.522 18.026 -13.543 1.00 17.48 549 TYR A C 1
ATOM 4319 O O . TYR A 1 549 ? 43.709 18.476 -14.347 1.00 16.73 549 TYR A O 1
ATOM 4328 N N . GLU A 1 550 ? 45.583 17.315 -13.920 1.00 18.53 550 GLU A N 1
ATOM 4329 C CA . GLU A 1 550 ? 45.822 17.034 -15.338 1.00 21.18 550 GLU A CA 1
ATOM 4330 C C . GLU A 1 550 ? 44.622 16.291 -15.910 1.00 19.67 550 GLU A C 1
ATOM 4331 O O . GLU A 1 550 ? 44.151 16.593 -17.003 1.00 20.30 550 GLU A O 1
ATOM 4337 N N . LEU A 1 551 ? 44.124 15.311 -15.167 1.00 18.12 551 LEU A N 1
ATOM 4338 C CA . LEU A 1 551 ? 42.983 14.541 -15.641 1.00 16.61 551 LEU A CA 1
ATOM 4339 C C . LEU A 1 551 ? 41.761 15.440 -15.815 1.00 17.53 551 LEU A C 1
ATOM 4340 O O . LEU A 1 551 ? 41.005 15.325 -16.782 1.00 16.46 551 LEU A O 1
ATOM 4345 N N . GLN A 1 552 ? 41.576 16.348 -14.872 1.00 17.63 552 GLN A N 1
ATOM 4346 C CA . GLN A 1 552 ? 40.463 17.276 -14.917 1.00 18.74 552 GLN A CA 1
ATOM 4347 C C . GLN A 1 552 ? 40.571 18.167 -16.154 1.00 20.10 552 GLN A C 1
ATOM 4348 O O . GLN A 1 552 ? 39.586 18.390 -16.872 1.00 20.37 552 GLN A O 1
ATOM 4354 N N . GLU A 1 553 ? 41.772 18.677 -16.386 1.00 20.25 553 GLU A N 1
ATOM 4355 C CA . GLU A 1 553 ? 41.991 19.567 -17.514 1.00 22.21 553 GLU A CA 1
ATOM 4356 C C . GLU A 1 553 ? 41.915 18.804 -18.827 1.00 23.33 553 GLU A C 1
ATOM 4357 O O . GLU A 1 553 ? 41.469 19.352 -19.836 1.00 24.29 553 GLU A O 1
ATOM 4363 N N . LYS A 1 554 ? 42.338 17.544 -18.819 1.00 23.97 554 LYS A N 1
ATOM 4364 C CA . LYS A 1 554 ? 42.273 16.762 -20.047 1.00 26.27 554 LYS A CA 1
ATOM 4365 C C . LYS A 1 554 ? 40.815 16.647 -20.476 1.00 26.33 554 LYS A C 1
ATOM 4366 O O . LYS A 1 554 ? 40.501 16.776 -21.657 1.00 26.14 554 LYS A O 1
ATOM 4380 N N . LYS A 1 556 ? 38.292 18.716 -19.624 1.00 33.23 556 LYS A N 1
ATOM 4381 C CA . LYS A 1 556 ? 37.729 20.022 -19.962 1.00 35.24 556 LYS A CA 1
ATOM 4382 C C . LYS A 1 556 ? 38.174 20.361 -21.374 1.00 36.53 556 LYS A C 1
ATOM 4383 O O . LYS A 1 556 ? 37.408 20.915 -22.163 1.00 36.94 556 LYS A O 1
ATOM 4389 N N . GLY A 1 557 ? 39.423 20.016 -21.680 1.00 37.25 557 GLY A N 1
ATOM 4390 C CA . GLY A 1 557 ? 39.970 20.268 -23.001 1.00 39.53 557 GLY A CA 1
ATOM 4391 C C . GLY A 1 557 ? 39.249 19.494 -24.088 1.00 40.58 557 GLY A C 1
ATOM 4392 O O . GLY A 1 557 ? 39.348 19.834 -25.270 1.00 41.14 557 GLY A O 1
ATOM 4393 N N . LYS A 1 558 ? 38.530 18.446 -23.696 1.00 41.46 558 LYS A N 1
ATOM 4394 C CA . LYS A 1 558 ? 37.777 17.631 -24.648 1.00 42.67 558 LYS A CA 1
ATOM 4395 C C . LYS A 1 558 ? 36.328 18.097 -24.798 1.00 43.25 558 LYS A C 1
ATOM 4396 O O . LYS A 1 558 ? 35.621 17.657 -25.710 1.00 43.01 558 LYS A O 1
ATOM 4402 N N . VAL A 1 559 ? 35.885 18.976 -23.903 1.00 44.21 559 VAL A N 1
ATOM 4403 C CA . VAL A 1 559 ? 34.515 19.469 -23.937 1.00 45.01 559 VAL A CA 1
ATOM 4404 C C . VAL A 1 559 ? 34.097 19.973 -25.315 1.00 46.19 559 VAL A C 1
ATOM 4405 O O . VAL A 1 559 ? 34.851 20.672 -26.002 1.00 45.83 559 VAL A O 1
ATOM 4409 N N . GLU A 1 560 ? 32.877 19.605 -25.696 1.00 47.40 560 GLU A N 1
ATOM 4410 C CA . GLU A 1 560 ? 32.293 19.976 -26.975 1.00 48.46 560 GLU A CA 1
ATOM 4411 C C . GLU A 1 560 ? 32.880 19.085 -28.065 1.00 48.98 560 GLU A C 1
ATOM 4412 O O . GLU A 1 560 ? 33.344 17.968 -27.798 1.00 49.31 560 GLU A O 1
ATOM 4418 N N . SER A 1 561 ? 32.862 19.581 -29.294 1.00 49.73 561 SER A N 1
ATOM 4419 C CA . SER A 1 561 ? 33.384 18.832 -30.420 1.00 49.07 561 SER A CA 1
ATOM 4420 C C . SER A 1 561 ? 33.272 19.699 -31.672 1.00 50.01 561 SER A C 1
ATOM 4421 O O . SER A 1 561 ? 34.295 19.837 -32.389 1.00 49.93 561 SER A O 1
#

Nearest PDB structures (foldseek):
  2cfm-assembly1_A  TM=1.001E+00  e=1.848E-94  Pyrococcus furiosus
  6wbo-assembly1_A  TM=7.645E-01  e=1.404E-72  Thermococcus gammatolerans
  3rr5-assembly1_A  TM=7.669E-01  e=4.490E-72  Thermococcus sp. 1519
  4eq5-assembly1_A  TM=9.457E-01  e=3.734E-62  Thermococcus sibiricus MM 739
  2hiv-assembly1_A  TM=7.161E-01  e=1.836E-46  Saccharolobus solfataricus

CATH classification: 1.10.3260.10 (+2 more: 3.30.470.30, 2.40.50.140)

Solvent-accessible surface area: 24242 Å² total

GO terms:
  GO:0003910 DNA ligase (ATP) activity (F, EXP)

Organism: Pyrococcus furiosus (strain ATCC 43587 / DSM 3638 / JCM 8422 / Vc1) (NCBI:txid186497)

B-factor: mean 21.31, std 9.42, range [7.08, 57.07]

Sequence (545 aa):
RYLELAQLYQKLEKTTKLIKTRLVADFLKKVPDDHLEFIPYLILGEVFPEWDERELGVGEKLLIKAVAATGIDAKEIEESVKDTGDLGESIALAVKKKKQKSFFSQPLTIKRVYQTLVKVAETTGEGSQDKKVKYLADLFDAEPLEAKYLARTILGTRTG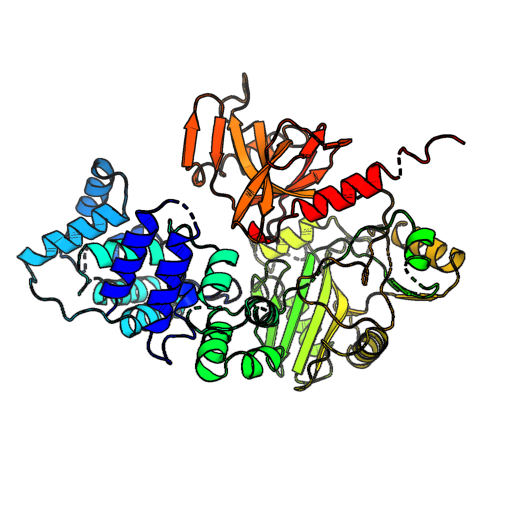VAEGLLRDAIAAFHVKVELVERAYLTSDFGYVAKIAKLEGNEGLAKVQVQLGKPIKPLAQQAASIRDALLEGGEAEFEIKYDGARVQVHKDGSKIIVYSRRLENVTRAIPEIVEALKEAIIPEKAIVEGELVAIGENGRPLPFQYVLRRFRRKHNIEEEKIPLELNLFDVLYVDGQSLIDTKFIDRRRTLEEIIKQNEKIKVAENLITKKVEEAEAFYKRALEGHEGLAKRLDAVYEPGNRGKKWLKIKPTENLDLVIIGAEWGEGRRAHLFGSFILGAYDPETGEFLEVGKVGSGFTDDDLVEFTKLKPLIIKEEGKRVWLQPKVVIEVTYQEIQKSPKYRSGFALRFPRFVALRDDKGPEDADTIERIAQLYELQEKKGKVES

InterPro domains:
  IPR000977 DNA ligase, ATP-dependent [TIGR00574] (57-550)
  IPR012308 DNA ligase, ATP-dependent, N-terminal [PF04675] (3-176)
  IPR012309 DNA ligase, ATP-dependent, C-terminal [PF04679] (443-534)
  IPR012310 DNA ligase, ATP-dependent, central [PF01068] (224-422)
  IPR012310 DNA ligase, ATP-dependent, central [PS50160] (327-455)
  IPR012340 Nucleic acid-binding, OB-fold [G3DSA:2.40.50.140] (422-561)
  IPR012340 Nucleic acid-binding, OB-fold [SSF50249] (426-552)
  IPR016059 DNA ligase, ATP-dependent, conserved site [PS00333] (398-422)
  IPR016059 DNA ligase, ATP-dependent, conserved site [PS00697] (247-255)
  IPR022865 DNA ligase, ATP-dependent, bacterial/archaeal [MF_00407] (1-550)
  IPR036599 DNA ligase, ATP-dependent, N-terminal domain superfamily [G3DSA:1.10.3260.10] (1-220)
  IPR036599 DNA ligase, ATP-dependent, N-terminal domain superfamily [SSF117018] (2-241)
  IPR050191 ATP-dependent DNA ligase [PTHR45674] (2-554)

Radius of gyration: 24.84 Å; Cα contacts (8 Å, |Δi|>4): 1118; chains: 1; bounding box: 57×58×79 Å